Protein AF-0000000069136608 (afdb_homodimer)

Organism: Gadus morhua (NCBI:txid8049)

Sequence (504 aa):
MALGRGPALCLLVVMEMCAGGPPRRASCPYPPSQWCSSLQVALQCQVQKQCMELSATRQRRPPVAVALYYDSLCPGSRLFLTQQLFPTWTLLQDVMELTLVPYGNTQELQNATAPFSCQHGEAECQSNMMEACILHLAGPASLQIIHCMEAAAHILQAARPCVELYAPVLRWAAVEVCTAGGRGGQLMRTHAARTRALKPPHVPWVTFNGELREEVQDRALGSLFHLVCDLYKGGKPPACTGAPVRLDRSLCMALGRGPALCLLVVMEMCAGGPPRRASCPYPPSQWCSSLQVALQCQVQKQCMELSATRQRRPPVAVALYYDSLCPGSRLFLTQQLFPTWTLLQDVMELTLVPYGNTQELQNATAPFSCQHGEAECQSNMMEACILHLAGPASLQIIHCMEAAAHILQAARPCVELYAPVLRWAAVEVCTAGGRGGQLMRTHAARTRALKPPHVPWVTFNGELREEVQDRALGSLFHLVCDLYKGGKPPACTGAPVRLDRSLC

Foldseek 3Di:
DPPPDPDPPPPPPPPPPPPDDDPPLPQQPADPLCCLVDCVSVVNRVNNVVSVVVVVVAWPDAAKEKEWEAWAPPPVRLCCLQPAVVVLCVLPVRRYDYHYQHAFPWDACPDPPGRIADPVGDLRVLLSLLLLLLCVQQPSLSSQQQNQLSVDPHNVVRNVVSCCVHPVVDDPVSSVCCSNDPNSVVSNVVSVVVLVPDVVRHPRAMDIPNDGDPVLVVVSVVHVNQSSQVPGDTPGDCSNVVDDDDDDPPPD/DPPPDPPDPPPPPPPPPPPDDDPPLDQQPADPLCCLVDCVSVVNRVNNVVSVVVVVVAWPDAAKEKEWEAWAPPPVRLCCLQPAVVVLCVLPVRRYDYHYQHAFPWDAQPPDPQRIADPVGDLRVLLSLLLLLLCVQQPSLSSQQQNQLSVDPHNVVRNVVSCCVHPVVDDPVSSVCCSNDPNSVVSNVVSVVVLVPDVVNHPRAMDIPNDGDPVLVVVSVVHVNQSSQVPGDTDGDCSNVVDDDDDDPPPD

pLDDT: mean 82.32, std 17.97, range [28.61, 98.5]

Structure (mmCIF, N/CA/C/O backbone):
data_AF-0000000069136608-model_v1
#
loop_
_entity.id
_entity.type
_entity.pdbx_description
1 polymer 'Gamma-interferon-inducible lysosomal thiol reductase'
#
loop_
_atom_site.group_PDB
_atom_site.id
_atom_site.type_symbol
_atom_site.label_atom_id
_atom_site.label_alt_id
_atom_site.label_comp_id
_atom_site.label_asym_id
_atom_site.label_entity_id
_atom_site.label_seq_id
_atom_site.pdbx_PDB_ins_code
_atom_site.Cartn_x
_atom_site.Cartn_y
_atom_site.Cartn_z
_atom_site.occupancy
_atom_site.B_iso_or_equiv
_atom_site.auth_seq_id
_atom_site.auth_comp_id
_atom_site.auth_asym_id
_atom_site.auth_atom_id
_atom_site.pdbx_PDB_model_num
ATOM 1 N N . MET A 1 1 ? 42.094 -50.875 -64.312 1 29.12 1 MET A N 1
ATOM 2 C CA . MET A 1 1 ? 40.812 -50.906 -63.656 1 29.12 1 MET A CA 1
ATOM 3 C C . MET A 1 1 ? 40.719 -49.781 -62.594 1 29.12 1 MET A C 1
ATOM 5 O O . MET A 1 1 ? 41.5 -49.781 -61.625 1 29.12 1 MET A O 1
ATOM 9 N N . ALA A 1 2 ? 40.438 -48.562 -63.094 1 34.72 2 ALA A N 1
ATOM 10 C CA . ALA A 1 2 ? 40.5 -47.25 -62.469 1 34.72 2 ALA A CA 1
ATOM 11 C C . ALA A 1 2 ? 39.531 -47.156 -61.312 1 34.72 2 ALA A C 1
ATOM 13 O O . ALA A 1 2 ? 38.344 -47.375 -61.469 1 34.72 2 ALA A O 1
ATOM 14 N N . LEU A 1 3 ? 39.938 -47.625 -60.188 1 36.25 3 LEU A N 1
ATOM 15 C CA . LEU A 1 3 ? 39.219 -47.562 -58.906 1 36.25 3 LEU A CA 1
ATOM 16 C C . LEU A 1 3 ? 38.688 -46.156 -58.656 1 36.25 3 LEU A C 1
ATOM 18 O O . LEU A 1 3 ? 39.438 -45.188 -58.625 1 36.25 3 LEU A O 1
ATOM 22 N N . GLY A 1 4 ? 37.531 -45.844 -59.25 1 33.28 4 GLY A N 1
ATOM 23 C CA . GLY A 1 4 ? 36.844 -44.562 -59.156 1 33.28 4 GLY A CA 1
ATOM 24 C C . GLY A 1 4 ? 36.656 -44.094 -57.719 1 33.28 4 GLY A C 1
ATOM 25 O O . GLY A 1 4 ? 36.406 -44.906 -56.812 1 33.28 4 GLY A O 1
ATOM 26 N N . ARG A 1 5 ? 37.312 -43.031 -57.312 1 40.16 5 ARG A N 1
ATOM 27 C CA . ARG A 1 5 ? 37.344 -42.312 -56.031 1 40.16 5 ARG A CA 1
ATOM 28 C C . ARG A 1 5 ? 35.938 -42 -55.594 1 40.16 5 ARG A C 1
ATOM 30 O O . ARG A 1 5 ? 35.125 -41.438 -56.344 1 40.16 5 ARG A O 1
ATOM 37 N N . GLY A 1 6 ? 35.281 -42.875 -54.844 1 37.22 6 GLY A N 1
ATOM 38 C CA . GLY A 1 6 ? 33.938 -42.688 -54.281 1 37.22 6 GLY A CA 1
ATOM 39 C C . GLY A 1 6 ? 33.75 -41.312 -53.656 1 37.22 6 GLY A C 1
ATOM 40 O O . GLY A 1 6 ? 34.75 -40.688 -53.25 1 37.22 6 GLY A O 1
ATOM 41 N N . PRO A 1 7 ? 32.75 -40.531 -54.125 1 42 7 PRO A N 1
ATOM 42 C CA . PRO A 1 7 ? 32.531 -39.188 -53.625 1 42 7 PRO A CA 1
ATOM 43 C C . PRO A 1 7 ? 32.375 -39.156 -52.094 1 42 7 PRO A C 1
ATOM 45 O O . PRO A 1 7 ? 31.969 -40.156 -51.5 1 42 7 PRO A O 1
ATOM 48 N N . ALA A 1 8 ? 33.281 -38.438 -51.375 1 41.88 8 ALA A N 1
ATOM 49 C CA . ALA A 1 8 ? 33.219 -38.094 -49.969 1 41.88 8 ALA A CA 1
ATOM 50 C C . ALA A 1 8 ? 31.859 -37.469 -49.594 1 41.88 8 ALA A C 1
ATOM 52 O O . ALA A 1 8 ? 31.438 -36.469 -50.188 1 41.88 8 ALA A O 1
ATOM 53 N N . LEU A 1 9 ? 30.891 -38.344 -49.25 1 37.66 9 LEU A N 1
ATOM 54 C CA . LEU A 1 9 ? 29.641 -37.812 -48.688 1 37.66 9 LEU A CA 1
ATOM 55 C C . LEU A 1 9 ? 29.922 -36.781 -47.594 1 37.66 9 LEU A C 1
ATOM 57 O O . LEU A 1 9 ? 30.531 -37.125 -46.562 1 37.66 9 LEU A O 1
ATOM 61 N N . CYS A 1 10 ? 30.062 -35.5 -47.938 1 35.78 10 CYS A N 1
ATOM 62 C CA . CYS A 1 10 ? 30.125 -34.438 -46.938 1 35.78 10 CYS A CA 1
ATOM 63 C C . CYS A 1 10 ? 28.891 -34.438 -46.031 1 35.78 10 CYS A C 1
ATOM 65 O O . CYS A 1 10 ? 27.766 -34.25 -46.5 1 35.78 10 CYS A O 1
ATOM 67 N N . LEU A 1 11 ? 29 -35.25 -45 1 35.28 11 LEU A N 1
ATOM 68 C CA . LEU A 1 11 ? 27.984 -35.156 -43.969 1 35.28 11 LEU A CA 1
ATOM 69 C C . LEU A 1 11 ? 27.828 -33.719 -43.5 1 35.28 11 LEU A C 1
ATOM 71 O O . LEU A 1 11 ? 28.734 -33.156 -42.875 1 35.28 11 LEU A O 1
ATOM 75 N N . LEU A 1 12 ? 27.062 -32.938 -44.25 1 34.53 12 LEU A N 1
ATOM 76 C CA . LEU A 1 12 ? 26.641 -31.656 -43.719 1 34.53 12 LEU A CA 1
ATOM 77 C C . LEU A 1 12 ? 25.906 -31.828 -42.406 1 34.53 12 LEU A C 1
ATOM 79 O O . LEU A 1 12 ? 24.828 -32.406 -42.344 1 34.53 12 LEU A O 1
ATOM 83 N N . VAL A 1 13 ? 26.688 -31.906 -41.312 1 37 13 VAL A N 1
ATOM 84 C CA . VAL A 1 13 ? 26.047 -31.766 -40 1 37 13 VAL A CA 1
ATOM 85 C C . VAL A 1 13 ? 25.312 -30.422 -39.938 1 37 13 VAL A C 1
ATOM 87 O O . VAL A 1 13 ? 25.938 -29.359 -39.969 1 37 13 VAL A O 1
ATOM 90 N N . VAL A 1 14 ? 24.109 -30.359 -40.469 1 35.72 14 VAL A N 1
ATOM 91 C CA . VAL A 1 14 ? 23.266 -29.219 -40.125 1 35.72 14 VAL A CA 1
ATOM 92 C C . VAL A 1 14 ? 23.172 -29.109 -38.594 1 35.72 14 VAL A C 1
ATOM 94 O O . VAL A 1 14 ? 22.531 -29.953 -37.969 1 35.72 14 VAL A O 1
ATOM 97 N N . MET A 1 15 ? 24.188 -28.547 -38 1 32.91 15 MET A N 1
ATOM 98 C CA . MET A 1 15 ? 23.969 -28.078 -36.656 1 32.91 15 MET A CA 1
ATOM 99 C C . MET A 1 15 ? 22.719 -27.203 -36.562 1 32.91 15 MET A C 1
ATOM 101 O O . MET A 1 15 ? 22.719 -26.062 -37.031 1 32.91 15 MET A O 1
ATOM 105 N N . GLU A 1 16 ? 21.594 -27.812 -36.656 1 32.94 16 GLU A N 1
ATOM 106 C CA . GLU A 1 16 ? 20.453 -27 -36.219 1 32.94 16 GLU A CA 1
ATOM 107 C C . GLU A 1 16 ? 20.797 -26.25 -34.938 1 32.94 16 GLU A C 1
ATOM 109 O O . GLU A 1 16 ? 21.016 -26.859 -33.906 1 32.94 16 GLU A O 1
ATOM 114 N N . MET A 1 17 ? 21.453 -25.141 -35.062 1 31.38 17 MET A N 1
ATOM 115 C CA . MET A 1 17 ? 21.359 -24.203 -33.938 1 31.38 17 MET A CA 1
ATOM 116 C C . MET A 1 17 ? 19.953 -24.172 -33.375 1 31.38 17 MET A C 1
ATOM 118 O O . MET A 1 17 ? 19 -23.828 -34.062 1 31.38 17 MET A O 1
ATOM 122 N N . CYS A 1 18 ? 19.578 -25.156 -32.5 1 33.06 18 CYS A N 1
ATOM 123 C CA . CYS A 1 18 ? 18.406 -25 -31.656 1 33.06 18 CYS A CA 1
ATOM 124 C C . CYS A 1 18 ? 18.172 -23.531 -31.328 1 33.06 18 CYS A C 1
ATOM 126 O O . CYS A 1 18 ? 19.047 -22.859 -30.797 1 33.06 18 CYS A O 1
ATOM 128 N N . ALA A 1 19 ? 17.422 -22.828 -32.125 1 34.5 19 ALA A N 1
ATOM 129 C CA . ALA A 1 19 ? 16.844 -21.5 -31.953 1 34.5 19 ALA A CA 1
ATOM 130 C C . ALA A 1 19 ? 16.594 -21.203 -30.484 1 34.5 19 ALA A C 1
ATOM 132 O O . ALA A 1 19 ? 16.203 -22.094 -29.719 1 34.5 19 ALA A O 1
ATOM 133 N N . GLY A 1 20 ? 17.312 -20.141 -30.016 1 34.41 20 GLY A N 1
ATOM 134 C CA . GLY A 1 20 ? 17.156 -19.453 -28.75 1 34.41 20 GLY A CA 1
ATOM 135 C C . GLY A 1 20 ? 15.734 -19.453 -28.234 1 34.41 20 GLY A C 1
ATOM 136 O O . GLY A 1 20 ? 14.789 -19.453 -29.031 1 34.41 20 GLY A O 1
ATOM 137 N N . GLY A 1 21 ? 15.484 -20.25 -27.25 1 36.31 21 GLY A N 1
ATOM 138 C CA . GLY A 1 21 ? 14.203 -20.141 -26.562 1 36.31 21 GLY A CA 1
ATOM 139 C C . GLY A 1 21 ? 13.586 -18.766 -26.656 1 36.31 21 GLY A C 1
ATOM 140 O O . GLY A 1 21 ? 14.242 -17.812 -27.094 1 36.31 21 GLY A O 1
ATOM 141 N N . PRO A 1 22 ? 12.328 -18.609 -26.781 1 39.41 22 PRO A N 1
ATOM 142 C CA . PRO A 1 22 ? 11.703 -17.297 -26.906 1 39.41 22 PRO A CA 1
ATOM 143 C C . PRO A 1 22 ? 12.477 -16.203 -26.156 1 39.41 22 PRO A C 1
ATOM 145 O O . PRO A 1 22 ? 13.172 -16.484 -25.188 1 39.41 22 PRO A O 1
ATOM 148 N N . PRO A 1 23 ? 12.875 -15.133 -26.828 1 40.19 23 PRO A N 1
ATOM 149 C CA . PRO A 1 23 ? 13.625 -14.039 -26.203 1 40.19 23 PRO A CA 1
ATOM 150 C C . PRO A 1 23 ? 13.25 -13.828 -24.734 1 40.19 23 PRO A C 1
ATOM 152 O O . PRO A 1 23 ? 12.102 -14.039 -24.344 1 40.19 23 PRO A O 1
ATOM 155 N N . ARG A 1 24 ? 14.141 -14.055 -23.797 1 43.62 24 ARG A N 1
ATOM 156 C CA . ARG A 1 24 ? 14.078 -13.68 -22.375 1 43.62 24 ARG A CA 1
ATOM 157 C C . ARG A 1 24 ? 13.289 -12.383 -22.203 1 43.62 24 ARG A C 1
ATOM 159 O O . ARG A 1 24 ? 13.648 -11.344 -22.766 1 43.62 24 ARG A O 1
ATOM 166 N N . ARG A 1 25 ? 11.977 -12.391 -22.234 1 48.34 25 ARG A N 1
ATOM 167 C CA . ARG A 1 25 ? 11.156 -11.203 -22.016 1 48.34 25 ARG A CA 1
ATOM 168 C C . ARG A 1 25 ? 11.828 -10.242 -21.031 1 48.34 25 ARG A C 1
ATOM 170 O O . ARG A 1 25 ? 12.148 -10.625 -19.906 1 48.34 25 ARG A O 1
ATOM 177 N N . ALA A 1 26 ? 12.609 -9.281 -21.469 1 49.97 26 ALA A N 1
ATOM 178 C CA . ALA A 1 26 ? 13.25 -8.242 -20.672 1 49.97 26 ALA A CA 1
ATOM 179 C C . ALA A 1 26 ? 12.281 -7.664 -19.641 1 49.97 26 ALA A C 1
ATOM 181 O O . ALA A 1 26 ? 11.141 -7.324 -19.984 1 49.97 26 ALA A O 1
ATOM 182 N N . SER A 1 27 ? 12.5 -7.84 -18.312 1 63.34 27 SER A N 1
ATOM 183 C CA . SER A 1 27 ? 11.672 -7.363 -17.219 1 63.34 27 SER A CA 1
ATOM 184 C C . SER A 1 27 ? 11.438 -5.859 -17.297 1 63.34 27 SER A C 1
ATOM 186 O O . SER A 1 27 ? 12.352 -5.105 -17.656 1 63.34 27 SER A O 1
ATOM 188 N N . CYS A 1 28 ? 10.281 -5.227 -17.469 1 77.88 28 CYS A N 1
ATOM 189 C CA . CYS A 1 28 ? 9.859 -3.83 -17.438 1 77.88 28 CYS A CA 1
ATOM 190 C C . CYS A 1 28 ? 10.531 -3.084 -16.281 1 77.88 28 CYS A C 1
ATOM 192 O O . CYS A 1 28 ? 10.406 -3.479 -15.125 1 77.88 28 CYS A O 1
ATOM 194 N N . PRO A 1 29 ? 11.383 -2.094 -16.641 1 82.38 29 PRO A N 1
ATOM 195 C CA . PRO A 1 29 ? 12.117 -1.399 -15.578 1 82.38 29 PRO A CA 1
ATOM 196 C C . PRO A 1 29 ? 11.242 -0.437 -14.789 1 82.38 29 PRO A C 1
ATOM 198 O O . PRO A 1 29 ? 11.75 0.358 -13.992 1 82.38 29 PRO A O 1
ATOM 201 N N . TYR A 1 30 ? 9.977 -0.419 -14.969 1 85.38 30 TYR A N 1
ATOM 202 C CA . TYR A 1 30 ? 9.039 0.445 -14.258 1 85.38 30 TYR A CA 1
ATOM 203 C C . TYR A 1 30 ? 8.18 -0.36 -13.297 1 85.38 30 TYR A C 1
ATOM 205 O O . TYR A 1 30 ? 7.867 -1.525 -13.555 1 85.38 30 TYR A O 1
ATOM 213 N N . PRO A 1 31 ? 7.887 0.317 -12.219 1 88.12 31 PRO A N 1
ATOM 214 C CA . PRO A 1 31 ? 6.945 -0.359 -11.328 1 88.12 31 PRO A CA 1
ATOM 215 C C . PRO A 1 31 ? 5.539 -0.46 -11.922 1 88.12 31 PRO A C 1
ATOM 217 O O . PRO A 1 31 ? 5.176 0.333 -12.789 1 88.12 31 PRO A O 1
ATOM 220 N N . PRO A 1 32 ? 4.801 -1.43 -11.43 1 85.75 32 PRO A N 1
ATOM 221 C CA . PRO A 1 32 ? 3.459 -1.645 -11.977 1 85.75 32 PRO A CA 1
ATOM 222 C C . PRO A 1 32 ? 2.609 -0.376 -11.969 1 85.75 32 PRO A C 1
ATOM 224 O O . PRO A 1 32 ? 1.847 -0.132 -12.906 1 85.75 32 PRO A O 1
ATOM 227 N N . SER A 1 33 ? 2.785 0.483 -11.008 1 84.38 33 SER A N 1
ATOM 228 C CA . SER A 1 33 ? 1.98 1.694 -10.891 1 84.38 33 SER A CA 1
ATOM 229 C C . SER A 1 33 ? 2.221 2.635 -12.062 1 84.38 33 SER A C 1
ATOM 231 O O . SER A 1 33 ? 1.415 3.531 -12.32 1 84.38 33 SER A O 1
ATOM 233 N N . GLN A 1 34 ? 3.287 2.348 -12.82 1 84.25 34 GLN A N 1
ATOM 234 C CA . GLN A 1 34 ? 3.652 3.262 -13.898 1 84.25 34 GLN A CA 1
ATOM 235 C C . GLN A 1 34 ? 3.461 2.607 -15.258 1 84.25 34 GLN A C 1
ATOM 237 O O . GLN A 1 34 ? 3.711 3.23 -16.297 1 84.25 34 GLN A O 1
ATOM 242 N N . TRP A 1 35 ? 3.037 1.409 -15.25 1 86.5 35 TRP A N 1
ATOM 243 C CA . TRP A 1 35 ? 2.98 0.656 -16.5 1 86.5 35 TRP A CA 1
ATOM 244 C C . TRP A 1 35 ? 2.082 1.354 -17.516 1 86.5 35 TRP A C 1
ATOM 246 O O . TRP A 1 35 ? 2.365 1.339 -18.719 1 86.5 35 TRP A O 1
ATOM 256 N N . CYS A 1 36 ? 1.044 2.045 -17.031 1 85.5 36 CYS A N 1
ATOM 257 C CA . CYS A 1 36 ? 0.121 2.703 -17.938 1 85.5 36 CYS A CA 1
ATOM 258 C C . CYS A 1 36 ? 0.25 4.219 -17.859 1 85.5 36 CYS A C 1
ATOM 260 O O . CYS A 1 36 ? -0.685 4.945 -18.188 1 85.5 36 CYS A O 1
ATOM 262 N N . SER A 1 37 ? 1.412 4.668 -17.281 1 84.88 37 SER A N 1
ATOM 263 C CA . SER A 1 37 ? 1.612 6.098 -17.094 1 84.88 37 SER A CA 1
ATOM 264 C C . SER A 1 37 ? 1.804 6.816 -18.422 1 84.88 37 SER A C 1
ATOM 266 O O . SER A 1 37 ? 1.543 8.016 -18.531 1 84.88 37 SER A O 1
ATOM 268 N N . SER A 1 38 ? 2.324 6.16 -19.406 1 86.31 38 SER A N 1
ATOM 269 C CA . SER A 1 38 ? 2.477 6.664 -20.766 1 86.31 38 SER A CA 1
ATOM 270 C C . SER A 1 38 ? 2.43 5.531 -21.797 1 86.31 38 SER A C 1
ATOM 272 O O . SER A 1 38 ? 2.592 4.363 -21.438 1 86.31 38 SER A O 1
ATOM 274 N N . LEU A 1 39 ? 2.135 5.93 -22.984 1 88.5 39 LEU A N 1
ATOM 275 C CA . LEU A 1 39 ? 2.129 4.934 -24.047 1 88.5 39 LEU A CA 1
ATOM 276 C C . LEU A 1 39 ? 3.504 4.293 -24.203 1 88.5 39 LEU A C 1
ATOM 278 O O . LEU A 1 39 ? 3.609 3.084 -24.422 1 88.5 39 LEU A O 1
ATOM 282 N N . GLN A 1 40 ? 4.523 5.102 -24.062 1 90 40 GLN A N 1
ATOM 283 C CA . GLN A 1 40 ? 5.895 4.617 -24.172 1 90 40 GLN A CA 1
ATOM 284 C C . GLN A 1 40 ? 6.191 3.545 -23.141 1 90 40 GLN A C 1
ATOM 286 O O . GLN A 1 40 ? 6.758 2.498 -23.453 1 90 40 GLN A O 1
ATOM 291 N N . VAL A 1 41 ? 5.793 3.744 -21.953 1 86.88 41 VAL A N 1
ATOM 292 C CA . VAL A 1 41 ? 6.031 2.795 -20.875 1 86.88 41 VAL A CA 1
ATOM 293 C C . VAL A 1 41 ? 5.203 1.533 -21.109 1 86.88 41 VAL A C 1
ATOM 295 O O . VAL A 1 41 ? 5.695 0.417 -20.938 1 86.88 41 VAL A O 1
ATOM 298 N N . ALA A 1 42 ? 3.93 1.759 -21.5 1 88.94 42 ALA A N 1
ATOM 299 C CA . ALA A 1 42 ? 3.041 0.626 -21.75 1 88.94 42 ALA A CA 1
ATOM 300 C C . ALA A 1 42 ? 3.613 -0.298 -22.812 1 88.94 42 ALA A C 1
ATOM 302 O O . ALA A 1 42 ? 3.527 -1.522 -22.703 1 88.94 42 ALA A O 1
ATOM 303 N N . LEU A 1 43 ? 4.215 0.316 -23.828 1 89.25 43 LEU A N 1
ATOM 304 C CA . LEU A 1 43 ? 4.832 -0.459 -24.891 1 89.25 43 LEU A CA 1
ATOM 305 C C . LEU A 1 43 ? 6.07 -1.192 -24.391 1 89.25 43 LEU A C 1
ATOM 307 O O . LEU A 1 43 ? 6.258 -2.377 -24.688 1 89.25 43 LEU A O 1
ATOM 311 N N . GLN A 1 44 ? 6.836 -0.48 -23.609 1 85 44 GLN A N 1
ATOM 312 C CA . GLN A 1 44 ? 8.062 -1.059 -23.078 1 85 44 GLN A CA 1
ATOM 313 C C . GLN A 1 44 ? 7.766 -2.236 -22.156 1 85 44 GLN A C 1
ATOM 315 O O . GLN A 1 44 ? 8.516 -3.215 -22.125 1 85 44 GLN A O 1
ATOM 320 N N . CYS A 1 45 ? 6.695 -2.15 -21.516 1 83.31 45 CYS A N 1
ATOM 321 C CA . CYS A 1 45 ? 6.344 -3.178 -20.547 1 83.31 45 CYS A CA 1
ATOM 322 C C . CYS A 1 45 ? 5.352 -4.172 -21.141 1 83.31 45 CYS A C 1
ATOM 324 O O . CYS A 1 45 ? 4.871 -5.066 -20.438 1 83.31 45 CYS A O 1
ATOM 326 N N . GLN A 1 46 ? 4.984 -4.02 -22.391 1 81.62 46 GLN A N 1
ATOM 327 C CA . GLN A 1 46 ? 4.141 -4.934 -23.156 1 81.62 46 GLN A CA 1
ATOM 328 C C . GLN A 1 46 ? 2.768 -5.086 -22.516 1 81.62 46 GLN A C 1
ATOM 330 O O . GLN A 1 46 ? 2.258 -6.199 -22.391 1 81.62 46 GLN A O 1
ATOM 335 N N . VAL A 1 47 ? 2.297 -3.965 -22.016 1 83.25 47 VAL A N 1
ATOM 336 C CA . VAL A 1 47 ? 0.972 -3.973 -21.406 1 83.25 47 VAL A CA 1
ATOM 337 C C . VAL A 1 47 ? 0.061 -2.988 -22.125 1 83.25 47 VAL A C 1
ATOM 339 O O . VAL A 1 47 ? -0.897 -2.473 -21.547 1 83.25 47 VAL A O 1
ATOM 342 N N . GLN A 1 48 ? 0.333 -2.66 -23.328 1 86 48 GLN A N 1
ATOM 343 C CA . GLN A 1 48 ? -0.43 -1.672 -24.078 1 86 48 GLN A CA 1
ATOM 344 C C . GLN A 1 48 ? -1.899 -2.074 -24.188 1 86 48 GLN A C 1
ATOM 346 O O . GLN A 1 48 ? -2.789 -1.233 -24.031 1 86 48 GLN A O 1
ATOM 351 N N . LYS A 1 49 ? -2.104 -3.303 -24.5 1 80.5 49 LYS A N 1
ATOM 352 C CA . LYS A 1 49 ? -3.477 -3.775 -24.656 1 80.5 49 LYS A CA 1
ATOM 353 C C . LYS A 1 49 ? -4.266 -3.602 -23.375 1 80.5 49 LYS A C 1
ATOM 355 O O . LYS A 1 49 ? -5.387 -3.086 -23.391 1 80.5 49 LYS A O 1
ATOM 360 N N . GLN A 1 50 ? -3.66 -4.008 -22.281 1 78.69 50 GLN A N 1
ATOM 361 C CA . GLN A 1 50 ? -4.309 -3.881 -20.969 1 78.69 50 GLN A CA 1
ATOM 362 C C . GLN A 1 50 ? -4.578 -2.418 -20.641 1 78.69 50 GLN A C 1
ATOM 364 O O . GLN A 1 50 ? -5.645 -2.082 -20.109 1 78.69 50 GLN A O 1
ATOM 369 N N . CYS A 1 51 ? -3.623 -1.604 -20.922 1 83.81 51 CYS A N 1
ATOM 370 C CA . CYS A 1 51 ? -3.773 -0.182 -20.641 1 83.81 51 CYS A CA 1
ATOM 371 C C . CYS A 1 51 ? -4.883 0.429 -21.484 1 83.81 51 CYS A C 1
ATOM 373 O O . CYS A 1 51 ? -5.645 1.27 -21.016 1 83.81 51 CYS A O 1
ATOM 375 N N . MET A 1 52 ? -5.043 -0.012 -22.703 1 82 52 MET A N 1
ATOM 376 C CA . MET A 1 52 ? -6.09 0.485 -23.594 1 82 52 MET A CA 1
ATOM 377 C C . MET A 1 52 ? -7.469 0.05 -23.094 1 82 52 MET A C 1
ATOM 379 O O . MET A 1 52 ? -8.43 0.821 -23.156 1 82 52 MET A O 1
ATOM 383 N N . GLU A 1 53 ? -7.508 -1.1 -22.656 1 75.69 53 GLU A N 1
ATOM 384 C CA . GLU A 1 53 ? -8.773 -1.601 -22.125 1 75.69 53 GLU A CA 1
ATOM 385 C C . GLU A 1 53 ? -9.211 -0.824 -20.891 1 75.69 53 GLU A C 1
ATOM 387 O O . GLU A 1 53 ? -10.391 -0.517 -20.719 1 75.69 53 GLU A O 1
ATOM 392 N N . LEU A 1 54 ? -8.227 -0.575 -20.109 1 73.62 54 LEU A N 1
ATOM 393 C CA . LEU A 1 54 ? -8.516 0.193 -18.906 1 73.62 54 LEU A CA 1
ATOM 394 C C . LEU A 1 54 ? -8.922 1.62 -19.25 1 73.62 54 LEU A C 1
ATOM 396 O O . LEU A 1 54 ? -9.82 2.186 -18.625 1 73.62 54 LEU A O 1
ATOM 400 N N . SER A 1 55 ? -8.273 2.197 -20.203 1 73.38 55 SER A N 1
ATOM 401 C CA . SER A 1 55 ? -8.547 3.57 -20.609 1 73.38 55 SER A CA 1
ATOM 402 C C . SER A 1 55 ? -9.922 3.693 -21.266 1 73.38 55 SER A C 1
ATOM 404 O O . SER A 1 55 ? -10.578 4.727 -21.141 1 73.38 55 SER A O 1
ATOM 406 N N . ALA A 1 56 ? -10.227 2.648 -21.938 1 68.69 56 ALA A N 1
ATOM 407 C CA . ALA A 1 56 ? -11.516 2.662 -22.625 1 68.69 56 ALA A CA 1
ATOM 408 C C . ALA A 1 56 ? -12.664 2.766 -21.625 1 68.69 56 ALA A C 1
ATOM 410 O O . ALA A 1 56 ? -13.734 3.277 -21.953 1 68.69 56 ALA A O 1
ATOM 411 N N . THR A 1 57 ? -12.391 2.389 -20.469 1 62.25 57 THR A N 1
ATOM 412 C CA . THR A 1 57 ? -13.438 2.426 -19.453 1 62.25 57 THR A CA 1
ATOM 413 C C . THR A 1 57 ? -13.414 3.752 -18.703 1 62.25 57 THR A C 1
ATOM 415 O O . THR A 1 57 ? -14.297 4.027 -17.891 1 62.25 57 THR A O 1
ATOM 418 N N . ARG A 1 58 ? -12.234 4.492 -18.984 1 62.72 58 ARG A N 1
ATOM 419 C CA . ARG A 1 58 ? -12 5.703 -18.203 1 62.72 58 ARG A CA 1
ATOM 420 C C . ARG A 1 58 ? -13.047 6.77 -18.516 1 62.72 58 ARG A C 1
ATOM 422 O O . ARG A 1 58 ? -13.5 6.879 -19.656 1 62.72 58 ARG A O 1
ATOM 429 N N . GLN A 1 59 ? -13.359 7.516 -17.453 1 61.81 59 GLN A N 1
ATOM 430 C CA . GLN A 1 59 ? -14.594 8.219 -17.094 1 61.81 59 GLN A CA 1
ATOM 431 C C . GLN A 1 59 ? -14.719 9.523 -17.875 1 61.81 59 GLN A C 1
ATOM 433 O O . GLN A 1 59 ? -13.719 10.188 -18.156 1 61.81 59 GLN A O 1
ATOM 438 N N . ARG A 1 60 ? -15.812 9.867 -18.234 1 68.56 60 ARG A N 1
ATOM 439 C CA . ARG A 1 60 ? -16.375 11.023 -18.938 1 68.56 60 ARG A CA 1
ATOM 440 C C . ARG A 1 60 ? -16.562 12.195 -17.984 1 68.56 60 ARG A C 1
ATOM 442 O O . ARG A 1 60 ? -16.609 13.352 -18.422 1 68.56 60 ARG A O 1
ATOM 449 N N . ARG A 1 6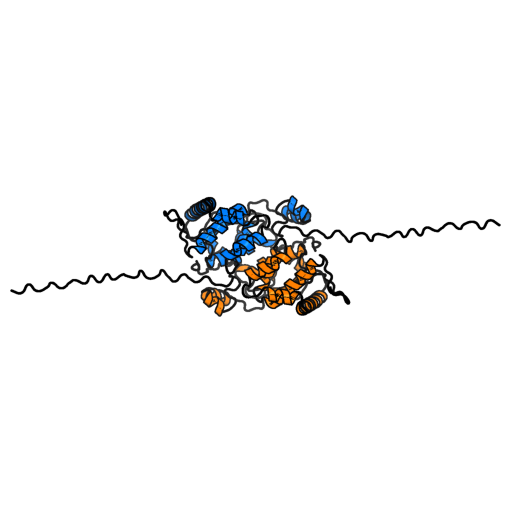1 ? -16.578 11.961 -16.672 1 87 61 ARG A N 1
ATOM 450 C CA . ARG A 1 61 ? -16.781 13.031 -15.703 1 87 61 ARG A CA 1
ATOM 451 C C . ARG A 1 61 ? -15.523 13.25 -14.852 1 87 61 ARG A C 1
ATOM 453 O O . ARG A 1 61 ? -14.703 12.344 -14.711 1 87 61 ARG A O 1
ATOM 460 N N . PRO A 1 62 ? -15.406 14.523 -14.312 1 92.19 62 PRO A N 1
ATOM 461 C CA . PRO A 1 62 ? -14.242 14.797 -13.469 1 92.19 62 PRO A CA 1
ATOM 462 C C . PRO A 1 62 ? -14.172 13.883 -12.242 1 92.19 62 PRO A C 1
ATOM 464 O O . PRO A 1 62 ? -15.211 13.562 -11.656 1 92.19 62 PRO A O 1
ATOM 467 N N . PRO A 1 63 ? -12.992 13.477 -11.906 1 94.44 63 PRO A N 1
ATOM 468 C CA . PRO A 1 63 ? -12.836 12.672 -10.695 1 94.44 63 PRO A CA 1
ATOM 469 C C . PRO A 1 63 ? -13.18 13.445 -9.422 1 94.44 63 PRO A C 1
ATOM 471 O O . PRO A 1 63 ? -13.266 14.68 -9.445 1 94.44 63 PRO A O 1
ATOM 474 N N . VAL A 1 64 ? -13.43 12.688 -8.352 1 95.31 64 VAL A N 1
ATOM 475 C CA . VAL A 1 64 ? -13.594 13.289 -7.035 1 95.31 64 VAL A CA 1
ATOM 476 C C . VAL A 1 64 ? -12.25 13.828 -6.547 1 95.31 64 VAL A C 1
ATOM 478 O O . VAL A 1 64 ? -11.273 13.086 -6.43 1 95.31 64 VAL A O 1
ATOM 481 N N . ALA A 1 65 ? -12.172 15.141 -6.336 1 95.5 65 ALA A N 1
ATOM 482 C CA . ALA A 1 65 ? -10.953 15.75 -5.805 1 95.5 65 ALA A CA 1
ATOM 483 C C . ALA A 1 65 ? -10.852 15.539 -4.297 1 95.5 65 ALA A C 1
ATOM 485 O O . ALA A 1 65 ? -11.703 16 -3.537 1 95.5 65 ALA A O 1
ATOM 486 N N . VAL A 1 66 ? -9.859 14.828 -3.881 1 95 66 VAL A N 1
ATOM 487 C CA . VAL A 1 66 ? -9.602 14.578 -2.467 1 95 66 VAL A CA 1
ATOM 488 C C . VAL A 1 66 ? -8.281 15.234 -2.062 1 95 66 VAL A C 1
ATOM 490 O O . VAL A 1 66 ? -7.25 15.023 -2.703 1 95 66 VAL A O 1
ATOM 493 N N . ALA A 1 67 ? -8.305 16.094 -1.07 1 93.88 67 ALA A N 1
ATOM 494 C CA . ALA A 1 67 ? -7.086 16.719 -0.548 1 93.88 67 ALA A CA 1
ATOM 495 C C . ALA A 1 67 ? -6.875 16.359 0.919 1 93.88 67 ALA A C 1
ATOM 497 O O . ALA A 1 67 ? -7.789 16.484 1.736 1 93.88 67 ALA A O 1
ATOM 498 N N . LEU A 1 68 ? -5.738 15.852 1.212 1 93.81 68 LEU A N 1
ATOM 499 C CA . LEU A 1 68 ? -5.383 15.555 2.596 1 93.81 68 LEU A CA 1
ATOM 500 C C . LEU A 1 68 ? -4.387 16.578 3.135 1 93.81 68 LEU A C 1
ATOM 502 O O . LEU A 1 68 ? -3.301 16.734 2.58 1 93.81 68 LEU A O 1
ATOM 506 N N . TYR A 1 69 ? -4.754 17.281 4.133 1 91.94 69 TYR A N 1
ATOM 507 C CA . TYR A 1 69 ? -3.877 18.141 4.922 1 91.94 69 TYR A CA 1
ATOM 508 C C . TYR A 1 69 ? -3.381 17.422 6.168 1 91.94 69 TYR A C 1
ATOM 510 O O . TYR A 1 69 ? -4.168 17.078 7.059 1 91.94 69 TYR A O 1
ATOM 518 N N . TYR A 1 70 ? -2.012 17.141 6.176 1 91.38 70 TYR A N 1
ATOM 519 C CA . TYR A 1 70 ? -1.508 16.266 7.223 1 91.38 70 TYR A CA 1
ATOM 520 C C . TYR A 1 70 ? -0.112 16.688 7.668 1 91.38 70 TYR A C 1
ATOM 522 O O . TYR A 1 70 ? 0.455 17.641 7.129 1 91.38 70 TYR A O 1
ATOM 530 N N . ASP A 1 71 ? 0.322 16.141 8.758 1 91.06 71 ASP A N 1
ATOM 531 C CA . ASP A 1 71 ? 1.711 16.266 9.188 1 91.06 71 ASP A CA 1
ATOM 532 C C . ASP A 1 71 ? 2.396 14.898 9.234 1 91.06 71 ASP A C 1
ATOM 534 O O . ASP A 1 71 ? 1.821 13.922 9.719 1 91.06 71 ASP A O 1
ATOM 538 N N . SER A 1 72 ? 3.627 15.07 8.734 1 90.06 72 SER A N 1
ATOM 539 C CA . SER A 1 72 ? 4.414 13.844 8.734 1 90.06 72 SER A CA 1
ATOM 540 C C . SER A 1 72 ? 4.699 13.367 10.156 1 90.06 72 SER A C 1
ATOM 542 O O . SER A 1 72 ? 4.699 14.172 11.094 1 90.06 72 SER A O 1
ATOM 544 N N . LEU A 1 73 ? 4.688 12.18 10.578 1 88.31 73 LEU A N 1
ATOM 545 C CA . LEU A 1 73 ? 5.02 11.547 11.852 1 88.31 73 LEU A CA 1
ATOM 546 C C . LEU A 1 73 ? 3.801 11.484 12.766 1 88.31 73 LEU A C 1
ATOM 548 O O . LEU A 1 73 ? 3.807 10.773 13.766 1 88.31 73 LEU A O 1
ATOM 552 N N . CYS A 1 74 ? 2.762 12.414 12.539 1 86.19 74 CYS A N 1
ATOM 553 C CA . CYS A 1 74 ? 1.543 12.32 13.336 1 86.19 74 CYS A CA 1
ATOM 554 C C . CYS A 1 74 ? 0.91 10.938 13.203 1 86.19 74 CYS A C 1
ATOM 556 O O . CYS A 1 74 ? 0.622 10.492 12.086 1 86.19 74 CYS A O 1
ATOM 558 N N . PRO A 1 75 ? 0.7 10.289 14.359 1 85.5 75 PRO A N 1
ATOM 559 C CA . PRO A 1 75 ? 0.123 8.945 14.281 1 85.5 75 PRO A CA 1
ATOM 560 C C . PRO A 1 75 ? -1.212 8.914 13.539 1 85.5 75 PRO A C 1
ATOM 562 O O . PRO A 1 75 ? -1.465 8.008 12.742 1 85.5 75 PRO A O 1
ATOM 565 N N . GLY A 1 76 ? -2.061 9.867 13.773 1 84.25 76 GLY A N 1
ATOM 566 C CA . GLY A 1 76 ? -3.34 9.938 13.086 1 84.25 76 GLY A CA 1
ATOM 567 C C . GLY A 1 76 ? -3.203 10.102 11.586 1 84.25 76 GLY A C 1
ATOM 568 O O . GLY A 1 76 ? -3.914 9.453 10.812 1 84.25 76 GLY A O 1
ATOM 569 N N . SER A 1 77 ? -2.312 10.969 11.148 1 89.06 77 SER A N 1
ATOM 570 C CA . SER A 1 77 ? -2.055 11.172 9.727 1 89.06 77 SER A CA 1
ATOM 571 C C . SER A 1 77 ? -1.53 9.898 9.078 1 89.06 77 SER A C 1
ATOM 573 O O . SER A 1 77 ? -1.964 9.523 7.984 1 89.06 77 SER A O 1
ATOM 575 N N . ARG A 1 78 ? -0.633 9.242 9.812 1 90.94 78 ARG A N 1
ATOM 576 C CA . ARG A 1 78 ? -0.043 8.016 9.281 1 90.94 78 ARG A CA 1
ATOM 577 C C . ARG A 1 78 ? -1.095 6.922 9.133 1 90.94 78 ARG A C 1
ATOM 579 O O . ARG A 1 78 ? -1.148 6.246 8.102 1 90.94 78 ARG A O 1
ATOM 586 N N . LEU A 1 79 ? -1.923 6.805 10.133 1 87.62 79 LEU A N 1
ATOM 587 C CA . LEU A 1 79 ? -2.963 5.781 10.086 1 87.62 79 LEU A CA 1
ATOM 588 C C . LEU A 1 79 ? -3.949 6.059 8.953 1 87.62 79 LEU A C 1
ATOM 590 O O . LEU A 1 79 ? -4.297 5.156 8.195 1 87.62 79 LEU A O 1
ATOM 594 N N . PHE A 1 80 ? -4.375 7.273 8.852 1 89.5 80 PHE A N 1
ATOM 595 C CA . PHE A 1 80 ? -5.34 7.602 7.809 1 89.5 80 PHE A CA 1
ATOM 596 C C . PHE A 1 80 ? -4.734 7.402 6.426 1 89.5 80 PHE A C 1
ATOM 598 O O . PHE A 1 80 ? -5.379 6.852 5.531 1 89.5 80 PHE A O 1
ATOM 605 N N . LEU A 1 81 ? -3.547 7.883 6.219 1 94.19 81 LEU A N 1
ATOM 606 C CA . LEU A 1 81 ? -2.875 7.809 4.926 1 94.19 81 LEU A CA 1
ATOM 607 C C . LEU A 1 81 ? -2.641 6.355 4.52 1 94.19 81 LEU A C 1
ATOM 609 O O . LEU A 1 81 ? -2.924 5.969 3.385 1 94.19 81 LEU A O 1
ATOM 613 N N . THR A 1 82 ? -2.242 5.5 5.445 1 93.56 82 THR A N 1
ATOM 614 C CA . THR A 1 82 ? -1.801 4.156 5.094 1 93.56 82 THR A CA 1
ATOM 615 C C . THR A 1 82 ? -2.975 3.18 5.109 1 93.56 82 THR A C 1
ATOM 617 O O . THR A 1 82 ? -2.98 2.199 4.363 1 93.56 82 THR A O 1
ATOM 620 N N . GLN A 1 83 ? -4.035 3.504 5.914 1 91.06 83 GLN A N 1
ATOM 621 C CA . GLN A 1 83 ? -5.074 2.502 6.121 1 91.06 83 GLN A CA 1
ATOM 622 C C . GLN A 1 83 ? -6.367 2.9 5.418 1 91.06 83 GLN A C 1
ATOM 624 O O . GLN A 1 83 ? -7.29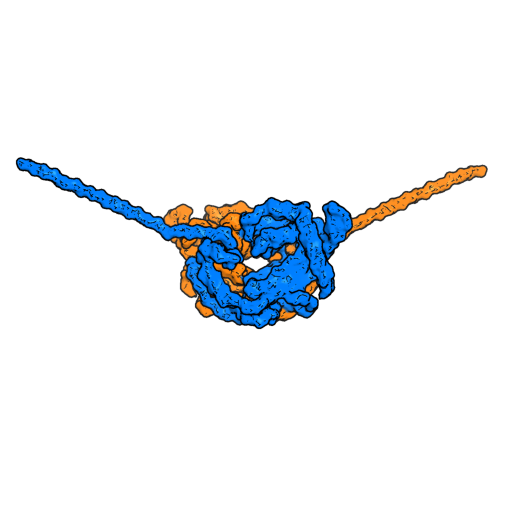7 2.098 5.316 1 91.06 83 GLN A O 1
ATOM 629 N N . GLN A 1 84 ? -6.426 4.148 4.945 1 92.31 84 GLN A N 1
ATOM 630 C CA . GLN A 1 84 ? -7.648 4.594 4.281 1 92.31 84 GLN A CA 1
ATOM 631 C C . GLN A 1 84 ? -7.344 5.203 2.918 1 92.31 84 GLN A C 1
ATOM 633 O O . GLN A 1 84 ? -7.809 4.707 1.891 1 92.31 84 GLN A O 1
ATOM 638 N N . LEU A 1 85 ? -6.469 6.148 2.959 1 96 85 LEU A N 1
ATOM 639 C CA . LEU A 1 85 ? -6.309 6.996 1.784 1 96 85 LEU A CA 1
ATOM 640 C C . LEU A 1 85 ? -5.613 6.242 0.657 1 96 85 LEU A C 1
ATOM 642 O O . LEU A 1 85 ? -6.137 6.16 -0.457 1 96 85 LEU A O 1
ATOM 646 N N . PHE A 1 86 ? -4.477 5.672 0.969 1 97 86 PHE A N 1
ATOM 647 C CA . PHE A 1 86 ? -3.682 5.043 -0.078 1 97 86 PHE A CA 1
ATOM 648 C C . PHE A 1 86 ? -4.406 3.828 -0.648 1 97 86 PHE A C 1
ATOM 650 O O . PHE A 1 86 ? -4.492 3.666 -1.867 1 97 86 PHE A O 1
ATOM 657 N N . PRO A 1 87 ? -4.922 2.902 0.204 1 97.25 87 PRO A N 1
ATOM 658 C CA . PRO A 1 87 ? -5.633 1.769 -0.388 1 97.25 87 PRO A CA 1
ATOM 659 C C . PRO A 1 87 ? -6.859 2.197 -1.191 1 97.25 87 PRO A C 1
ATOM 661 O O . PRO A 1 87 ? -7.145 1.622 -2.244 1 97.25 87 PRO A O 1
ATOM 664 N N . THR A 1 88 ? -7.562 3.191 -0.722 1 97.56 88 THR A N 1
ATOM 665 C CA . THR A 1 88 ? -8.703 3.691 -1.474 1 97.56 88 THR A CA 1
ATOM 666 C C . THR A 1 88 ? -8.266 4.273 -2.812 1 97.56 88 THR A C 1
ATOM 668 O O . THR A 1 88 ? -8.844 3.961 -3.855 1 97.56 88 THR A O 1
ATOM 671 N N . TRP A 1 89 ? -7.262 5.078 -2.764 1 96.44 89 TRP A N 1
ATOM 672 C CA . TRP A 1 89 ? -6.738 5.66 -3.996 1 96.44 89 TRP A CA 1
ATOM 673 C C . TRP A 1 89 ? -6.316 4.57 -4.977 1 96.44 89 TRP A C 1
ATOM 675 O O . TRP A 1 89 ? -6.559 4.684 -6.18 1 96.44 89 TRP A O 1
ATOM 685 N N . THR A 1 90 ? -5.688 3.537 -4.523 1 95.06 90 THR A N 1
ATOM 686 C CA . THR A 1 90 ? -5.223 2.445 -5.371 1 95.06 90 THR A CA 1
ATOM 687 C C . THR A 1 90 ? -6.395 1.772 -6.078 1 95.06 90 THR A C 1
ATOM 689 O O . THR A 1 90 ? -6.301 1.436 -7.262 1 95.06 90 THR A O 1
ATOM 692 N N . LEU A 1 91 ? -7.465 1.636 -5.383 1 94.94 91 LEU A N 1
ATOM 693 C CA . LEU A 1 91 ? -8.625 0.946 -5.941 1 94.94 91 LEU A CA 1
ATOM 694 C C . LEU A 1 91 ? -9.422 1.875 -6.852 1 94.94 91 LEU A C 1
ATOM 696 O O . LEU A 1 91 ? -10.125 1.414 -7.754 1 94.94 91 LEU A O 1
ATOM 700 N N . LEU A 1 92 ? -9.289 3.188 -6.613 1 94.5 92 LEU A N 1
ATOM 701 C CA . LEU A 1 92 ? -10.211 4.105 -7.27 1 94.5 92 LEU A CA 1
ATOM 702 C C . LEU A 1 92 ? -9.453 5.188 -8.031 1 94.5 92 LEU A C 1
ATOM 704 O O . LEU A 1 92 ? -9.945 6.309 -8.18 1 94.5 92 LEU A O 1
ATOM 708 N N . GLN A 1 93 ? -8.297 4.926 -8.477 1 88.38 93 GLN A N 1
ATOM 709 C CA . GLN A 1 93 ? -7.445 5.918 -9.125 1 88.38 93 GLN A CA 1
ATOM 710 C C . GLN A 1 93 ? -8.133 6.523 -10.344 1 88.38 93 GLN A C 1
ATOM 712 O O . GLN A 1 93 ? -7.863 7.668 -10.711 1 88.38 93 GLN A O 1
ATOM 717 N N . ASP A 1 94 ? -9.102 5.809 -10.898 1 84.44 94 ASP A N 1
ATOM 718 C CA . ASP A 1 94 ? -9.781 6.258 -12.109 1 84.44 94 ASP A CA 1
ATOM 719 C C . ASP A 1 94 ? -10.789 7.359 -11.797 1 84.44 94 ASP A C 1
ATOM 721 O O . ASP A 1 94 ? -11.148 8.148 -12.672 1 84.44 94 ASP A O 1
ATOM 725 N N . VAL A 1 95 ? -11.258 7.43 -10.57 1 92.56 95 VAL A N 1
ATOM 726 C CA . VAL A 1 95 ? -12.336 8.367 -10.266 1 92.56 95 VAL A CA 1
ATOM 727 C C . VAL A 1 95 ? -11.938 9.25 -9.078 1 92.56 95 VAL A C 1
ATOM 729 O O . VAL A 1 95 ? -12.773 9.938 -8.5 1 92.56 95 VAL A O 1
ATOM 732 N N . MET A 1 96 ? -10.703 9.203 -8.695 1 93.88 96 MET A N 1
ATOM 733 C CA . MET A 1 96 ? -10.219 9.969 -7.551 1 93.88 96 MET A CA 1
ATOM 734 C C . MET A 1 96 ? -8.945 10.727 -7.898 1 93.88 96 MET A C 1
ATOM 736 O O . MET A 1 96 ? -8.008 10.148 -8.461 1 93.88 96 MET A O 1
ATOM 740 N N . GLU A 1 97 ? -8.93 11.984 -7.668 1 94.56 97 GLU A N 1
ATOM 741 C CA . GLU A 1 97 ? -7.727 12.812 -7.766 1 94.56 97 GLU A CA 1
ATOM 742 C C . GLU A 1 97 ? -7.242 13.25 -6.387 1 94.56 97 GLU A C 1
ATOM 744 O O . GLU A 1 97 ? -8 13.844 -5.617 1 94.56 97 GLU A O 1
ATOM 749 N N . LEU A 1 98 ? -5.984 12.977 -6.121 1 95.62 98 LEU A N 1
ATOM 750 C CA . LEU A 1 98 ? -5.496 13.164 -4.762 1 95.62 98 LEU A CA 1
ATOM 751 C C . LEU A 1 98 ? -4.469 14.289 -4.703 1 95.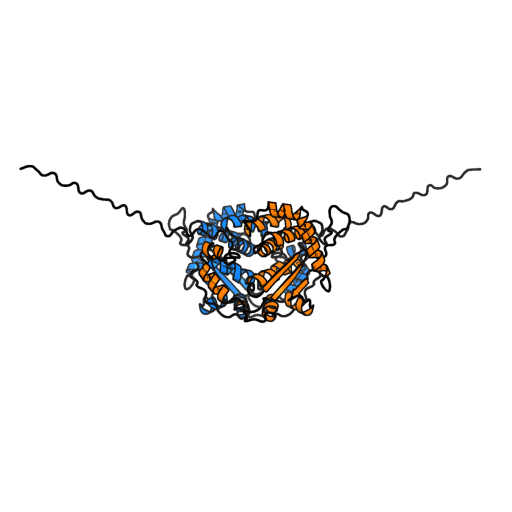62 98 LEU A C 1
ATOM 753 O O . LEU A 1 98 ? -3.57 14.359 -5.543 1 95.62 98 LEU A O 1
ATOM 757 N N . THR A 1 99 ? -4.652 15.18 -3.799 1 95.19 99 THR A N 1
ATOM 758 C CA . THR A 1 99 ? -3.678 16.188 -3.426 1 95.19 99 THR A CA 1
ATOM 759 C C . THR A 1 99 ? -3.219 16 -1.982 1 95.19 99 THR A C 1
ATOM 761 O O . THR A 1 99 ? -4.043 15.875 -1.075 1 95.19 99 THR A O 1
ATOM 764 N N . LEU A 1 100 ? -1.906 15.969 -1.789 1 96.5 100 LEU A N 1
ATOM 765 C CA . LEU A 1 100 ? -1.33 15.852 -0.454 1 96.5 100 LEU A CA 1
ATOM 766 C C . LEU A 1 100 ? -0.667 17.156 -0.028 1 96.5 100 LEU A C 1
ATOM 768 O O . LEU A 1 100 ? 0.061 17.766 -0.811 1 96.5 100 LEU A O 1
ATOM 772 N N . VAL A 1 101 ? -0.989 17.594 1.167 1 95.06 101 VAL A N 1
ATOM 773 C CA . VAL A 1 101 ? -0.413 18.812 1.724 1 95.06 101 VAL A CA 1
ATOM 774 C C . VAL A 1 101 ? 0.264 18.5 3.057 1 95.06 101 VAL A C 1
ATOM 776 O O . VAL A 1 101 ? -0.329 18.688 4.121 1 95.06 101 VAL A O 1
ATOM 779 N N . PRO A 1 102 ? 1.552 18.094 3.014 1 95.88 102 PRO A N 1
ATOM 780 C CA . PRO A 1 102 ? 2.275 17.812 4.254 1 95.88 102 PRO A CA 1
ATOM 781 C C . PRO A 1 102 ? 2.73 19.078 4.973 1 95.88 102 PRO A C 1
ATOM 783 O O . PRO A 1 102 ? 3.738 19.688 4.594 1 95.88 102 PRO A O 1
ATOM 786 N N . TYR A 1 103 ? 2.064 19.531 5.988 1 91.25 103 TYR A N 1
ATOM 787 C CA . TYR A 1 103 ? 2.373 20.75 6.734 1 91.25 103 TYR A CA 1
ATOM 788 C C . TYR A 1 103 ? 1.866 20.641 8.172 1 91.25 103 TYR A C 1
ATOM 790 O O . TYR A 1 103 ? 2.578 21 9.109 1 91.25 103 TYR A O 1
ATOM 798 N N . GLY A 1 104 ? 0.665 20.172 8.273 1 83.62 104 GLY A N 1
ATOM 799 C CA . GLY A 1 104 ? 0.041 20.047 9.586 1 83.62 104 GLY A CA 1
ATOM 800 C C . GLY A 1 104 ? -0.116 21.359 10.305 1 83.62 104 GLY A C 1
ATOM 801 O O . GLY A 1 104 ? -0.545 22.359 9.711 1 83.62 104 GLY A O 1
ATOM 802 N N . ASN A 1 105 ? 0.147 21.281 11.578 1 77.5 105 ASN A N 1
ATOM 803 C CA . ASN A 1 105 ? 0.037 22.484 12.406 1 77.5 105 ASN A CA 1
ATOM 804 C C . ASN A 1 105 ? 1.371 23.219 12.516 1 77.5 105 ASN A C 1
ATOM 806 O O . ASN A 1 105 ? 1.623 23.922 13.492 1 77.5 105 ASN A O 1
ATOM 810 N N . THR A 1 106 ? 2.133 23.016 11.57 1 75.94 106 THR A N 1
ATOM 811 C CA . THR A 1 106 ? 3.436 23.672 11.508 1 75.94 106 THR A CA 1
ATOM 812 C C . THR A 1 106 ? 3.277 25.188 11.539 1 75.94 106 THR A C 1
ATOM 814 O O . THR A 1 106 ? 2.311 25.734 11 1 75.94 106 THR A O 1
ATOM 817 N N . GLN A 1 107 ? 4.145 25.812 12.273 1 78.81 107 GLN A N 1
ATOM 818 C CA . GLN A 1 107 ? 4.168 27.266 12.352 1 78.81 107 GLN A CA 1
ATOM 819 C C . GLN A 1 107 ? 5.465 27.828 11.773 1 78.81 107 GLN A C 1
ATOM 821 O O . GLN A 1 107 ? 6.543 27.266 11.984 1 78.81 107 GLN A O 1
ATOM 826 N N . GLU A 1 108 ? 5.25 28.766 10.953 1 78.81 108 GLU A N 1
ATOM 827 C CA . GLU A 1 108 ? 6.441 29.438 10.438 1 78.81 108 GLU A CA 1
ATOM 828 C C . GLU A 1 108 ? 6.977 30.453 11.438 1 78.81 108 GLU A C 1
ATOM 830 O O . GLU A 1 108 ? 6.207 31.219 12.023 1 78.81 108 GLU A O 1
ATOM 835 N N . LEU A 1 109 ? 8.273 30.25 11.695 1 75.06 109 LEU A N 1
ATOM 836 C CA . LEU A 1 109 ? 8.922 31.156 12.617 1 75.06 109 LEU A CA 1
ATOM 837 C C . LEU A 1 109 ? 9.625 32.281 11.867 1 75.06 109 LEU A C 1
ATOM 839 O O . LEU A 1 109 ? 10.047 32.094 10.719 1 75.06 109 LEU A O 1
ATOM 843 N N . GLN A 1 110 ? 9.516 33.5 12.414 1 67.12 110 GLN A N 1
ATOM 844 C CA . GLN A 1 110 ? 10.133 34.688 11.797 1 67.12 110 GLN A CA 1
ATOM 845 C C . GLN A 1 110 ? 11.656 34.594 11.844 1 67.12 110 GLN A C 1
ATOM 847 O O . GLN A 1 110 ? 12.344 35.281 11.086 1 67.12 110 GLN A O 1
ATOM 852 N N . ASN A 1 111 ? 12.125 33.562 12.602 1 59.38 111 ASN A N 1
ATOM 853 C CA . ASN A 1 111 ? 13.578 33.531 12.672 1 59.38 111 ASN A CA 1
ATOM 854 C C . ASN A 1 111 ? 14.164 32.719 11.508 1 59.38 111 ASN A C 1
ATOM 856 O O . ASN A 1 111 ? 13.562 31.766 11.039 1 59.38 111 ASN A O 1
ATOM 860 N N . ALA A 1 112 ? 15.234 33.281 10.836 1 58.03 112 ALA A N 1
ATOM 861 C CA . ALA A 1 112 ? 15.836 32.938 9.555 1 58.03 112 ALA A CA 1
ATOM 862 C C . ALA A 1 112 ? 16.297 31.5 9.531 1 58.03 112 ALA A C 1
ATOM 864 O O . ALA A 1 112 ? 16.219 30.828 8.5 1 58.03 112 ALA A O 1
ATOM 865 N N . THR A 1 113 ? 16.953 30.797 10.484 1 57.41 113 THR A N 1
ATOM 866 C CA . THR A 1 113 ? 17.688 29.562 10.242 1 57.41 113 THR A CA 1
ATOM 867 C C . THR A 1 113 ? 16.75 28.359 10.344 1 57.41 113 THR A C 1
ATOM 869 O O . THR A 1 113 ? 16.969 27.344 9.68 1 57.41 113 THR A O 1
ATOM 872 N N . ALA A 1 114 ? 15.82 28.391 11.195 1 62.03 114 ALA A N 1
ATOM 873 C CA . ALA A 1 114 ? 14.805 27.359 11.32 1 62.03 114 ALA A CA 1
ATOM 874 C C . ALA A 1 114 ? 13.398 27.953 11.242 1 62.03 114 ALA A C 1
ATOM 876 O O . ALA A 1 114 ? 12.758 28.188 12.266 1 62.03 114 ALA A O 1
ATOM 877 N N . PRO A 1 115 ? 12.984 28.094 10.125 1 78.38 115 PRO A N 1
ATOM 878 C CA . PRO A 1 115 ? 11.828 28.969 9.945 1 78.38 115 PRO A CA 1
ATOM 879 C C . PRO A 1 115 ? 10.5 28.281 10.266 1 78.38 115 PRO A C 1
ATOM 881 O O . PRO A 1 115 ? 9.453 28.922 10.266 1 78.38 115 PRO A O 1
ATOM 884 N N . PHE A 1 116 ? 10.695 26.844 10.68 1 84.81 116 PHE A N 1
ATOM 885 C CA . PHE A 1 116 ? 9.438 26.156 10.93 1 84.81 116 PHE A CA 1
ATOM 886 C C . PHE A 1 116 ? 9.469 25.438 12.273 1 84.81 116 PHE A C 1
ATOM 888 O O . PHE A 1 116 ? 10.492 24.875 12.664 1 84.81 116 PHE A O 1
ATOM 895 N N . SER A 1 117 ? 8.422 25.5 13 1 87.06 117 SER A N 1
ATOM 896 C CA . SER A 1 117 ? 8.195 24.734 14.227 1 87.06 117 SER A CA 1
ATOM 897 C C . SER A 1 117 ? 7.059 23.734 14.047 1 87.06 117 SER A C 1
ATOM 899 O O . SER A 1 117 ? 5.969 24.094 13.602 1 87.06 117 SER A O 1
ATOM 901 N N . CYS A 1 118 ? 7.355 22.5 14.359 1 87.81 118 CYS A N 1
ATOM 902 C CA . CYS A 1 118 ? 6.398 21.438 14.117 1 87.81 118 CYS A CA 1
ATOM 903 C C . CYS A 1 118 ? 5.969 20.781 15.422 1 87.81 118 CYS A C 1
ATOM 905 O O . CYS A 1 118 ? 6.727 20.75 16.391 1 87.81 118 CYS A O 1
ATOM 907 N N . GLN A 1 119 ? 4.809 20.266 15.453 1 82.25 119 GLN A N 1
ATOM 908 C CA . GLN A 1 119 ? 4.191 19.656 16.625 1 82.25 119 GLN A CA 1
ATOM 909 C C . GLN A 1 119 ? 5.023 18.484 17.141 1 82.25 119 GLN A C 1
ATOM 911 O O . GLN A 1 119 ? 5.16 18.312 18.359 1 82.25 119 GLN A O 1
ATOM 916 N N . HIS A 1 120 ? 5.586 17.734 16.219 1 84.75 120 HIS A N 1
ATOM 917 C CA . HIS A 1 120 ? 6.355 16.562 16.609 1 84.75 120 HIS A CA 1
ATOM 918 C C . HIS A 1 120 ? 7.852 16.797 16.453 1 84.75 120 HIS A C 1
ATOM 920 O O . HIS A 1 120 ? 8.602 15.883 16.109 1 84.75 120 HIS A O 1
ATOM 926 N N . GLY A 1 121 ? 8.242 18.062 16.531 1 86.88 121 GLY A N 1
ATOM 927 C CA . GLY A 1 121 ? 9.648 18.422 16.578 1 86.88 121 GLY A CA 1
ATOM 928 C C . GLY A 1 121 ? 10.273 18.594 15.203 1 86.88 121 GLY A C 1
ATOM 929 O O . GLY A 1 121 ? 9.562 18.625 14.195 1 86.88 121 GLY A O 1
ATOM 930 N N . GLU A 1 122 ? 11.602 18.688 15.25 1 88.31 122 GLU A N 1
ATOM 931 C CA . GLU A 1 122 ? 12.375 19.016 14.062 1 88.31 122 GLU A CA 1
ATOM 932 C C . GLU A 1 122 ? 12.266 17.906 13.008 1 88.31 122 GLU A C 1
ATOM 934 O O . GLU A 1 122 ? 12.258 18.188 11.812 1 88.31 122 GLU A O 1
ATOM 939 N N . ALA A 1 123 ? 12.203 16.703 13.422 1 89.94 123 ALA A N 1
ATOM 940 C CA . ALA A 1 123 ? 12.102 15.578 12.5 1 89.94 123 ALA A CA 1
ATOM 941 C C . ALA A 1 123 ? 10.828 15.672 11.656 1 89.94 123 ALA A C 1
ATOM 943 O O . ALA A 1 123 ? 10.836 15.328 10.477 1 89.94 123 ALA A O 1
ATOM 944 N N . GLU A 1 124 ? 9.797 16.109 12.273 1 91.5 124 GLU A N 1
ATOM 945 C CA . GLU A 1 124 ? 8.547 16.297 11.539 1 91.5 124 GLU A CA 1
ATOM 946 C C . GLU A 1 124 ? 8.688 17.391 10.477 1 91.5 124 GLU A C 1
ATOM 948 O O . GLU A 1 124 ? 8.211 17.234 9.352 1 91.5 124 GLU A O 1
ATOM 953 N N . CYS A 1 125 ? 9.312 18.547 10.875 1 92.12 125 CYS A N 1
ATOM 954 C CA . CYS A 1 125 ? 9.531 19.625 9.922 1 92.12 125 CYS A CA 1
ATOM 955 C C . CYS A 1 125 ? 10.359 19.141 8.734 1 92.12 125 CYS A C 1
ATOM 957 O O . CYS A 1 125 ? 10.039 19.453 7.582 1 92.12 125 CYS A O 1
ATOM 959 N N . GLN A 1 126 ? 11.352 18.391 9.062 1 93.12 126 GLN A N 1
ATOM 960 C CA . GLN A 1 126 ? 12.219 17.859 8 1 93.12 126 GLN A CA 1
ATOM 961 C C . GLN A 1 126 ? 11.453 16.906 7.102 1 93.12 126 GLN A C 1
ATOM 963 O O . GLN A 1 126 ? 11.594 16.938 5.875 1 93.12 126 GLN A O 1
ATOM 968 N N . SER A 1 127 ? 10.688 16.031 7.688 1 95.19 127 SER A N 1
ATOM 969 C CA . SER A 1 127 ? 9.93 15.055 6.91 1 95.19 127 SER A CA 1
ATOM 970 C C . SER A 1 127 ? 8.859 15.734 6.062 1 95.19 127 SER A C 1
ATOM 972 O O . SER A 1 127 ? 8.633 15.352 4.914 1 95.19 127 SER A O 1
ATOM 974 N N . ASN A 1 128 ? 8.195 16.719 6.66 1 95.44 128 ASN A N 1
ATOM 975 C CA . ASN A 1 128 ? 7.238 17.484 5.875 1 95.44 128 ASN A CA 1
ATOM 976 C C . ASN A 1 128 ? 7.891 18.094 4.641 1 95.44 128 ASN A C 1
ATOM 978 O O . ASN A 1 128 ? 7.348 18 3.537 1 95.44 128 ASN A O 1
ATOM 982 N N . MET A 1 129 ? 8.984 18.719 4.879 1 95.75 129 MET A N 1
ATOM 983 C CA . MET A 1 129 ? 9.695 19.375 3.787 1 95.75 129 MET A CA 1
ATOM 984 C C . MET A 1 129 ? 10.156 18.359 2.746 1 95.75 129 MET A C 1
ATOM 986 O O . MET A 1 129 ? 10.047 18.609 1.543 1 95.75 129 MET A O 1
ATOM 990 N N . MET A 1 130 ? 10.648 17.281 3.164 1 97.25 130 MET A N 1
ATOM 991 C CA . MET A 1 130 ? 11.094 16.219 2.258 1 97.25 130 MET A CA 1
ATOM 992 C C . MET A 1 130 ? 9.93 15.688 1.428 1 97.25 130 MET A C 1
ATOM 994 O O . MET A 1 130 ? 10.07 15.477 0.222 1 97.25 130 MET A O 1
ATOM 998 N N . GLU A 1 131 ? 8.828 15.43 2.066 1 98.06 131 GLU A N 1
ATOM 999 C CA . GLU A 1 131 ? 7.648 14.969 1.342 1 98.06 131 GLU A CA 1
ATOM 1000 C C . GLU A 1 131 ? 7.16 16.016 0.349 1 98.06 131 GLU A C 1
ATOM 1002 O O . GLU A 1 131 ? 6.715 15.68 -0.75 1 98.06 131 GLU A O 1
ATOM 1007 N N . ALA A 1 132 ? 7.242 17.297 0.746 1 97.81 132 ALA A N 1
ATOM 1008 C CA . ALA A 1 132 ? 6.914 18.359 -0.194 1 97.81 132 ALA A CA 1
ATOM 1009 C C . ALA A 1 132 ? 7.812 18.312 -1.427 1 97.81 132 ALA A C 1
ATOM 1011 O O . ALA A 1 132 ? 7.336 18.453 -2.555 1 97.81 132 ALA A O 1
ATOM 1012 N N . CYS A 1 133 ? 9.094 18.109 -1.228 1 98.5 133 CYS A N 1
ATOM 1013 C CA . CYS A 1 133 ? 10.062 18.016 -2.318 1 98.5 133 CYS A CA 1
ATOM 1014 C C . CYS A 1 133 ? 9.781 16.797 -3.182 1 98.5 133 CYS A C 1
ATOM 1016 O O . CYS A 1 133 ? 9.891 16.859 -4.406 1 98.5 133 CYS A O 1
ATOM 1018 N N . ILE A 1 134 ? 9.398 15.703 -2.568 1 98.31 134 ILE A N 1
ATOM 1019 C CA . ILE A 1 134 ? 9.078 14.484 -3.297 1 98.31 134 ILE A CA 1
ATOM 1020 C C . ILE A 1 134 ? 7.84 14.711 -4.164 1 98.31 134 ILE A C 1
ATOM 1022 O O . ILE A 1 134 ? 7.809 14.312 -5.332 1 98.31 134 ILE A O 1
ATOM 1026 N N . LEU A 1 135 ? 6.836 15.375 -3.631 1 98 135 LEU A N 1
ATOM 1027 C CA . LEU A 1 135 ? 5.641 15.703 -4.398 1 98 135 LEU A CA 1
ATOM 1028 C C . LEU A 1 135 ? 5.992 16.547 -5.613 1 98 135 LEU A C 1
ATOM 1030 O O . LEU A 1 135 ? 5.375 16.422 -6.672 1 98 135 LEU A O 1
ATOM 1034 N N . HIS A 1 136 ? 6.965 17.375 -5.469 1 97.56 136 HIS A N 1
ATOM 1035 C CA . HIS A 1 136 ? 7.379 18.297 -6.523 1 97.56 136 HIS A CA 1
ATOM 1036 C C . HIS A 1 136 ? 8.211 17.578 -7.586 1 97.56 136 HIS A C 1
ATOM 1038 O O . HIS A 1 136 ? 8.102 17.891 -8.773 1 97.56 136 HIS A O 1
ATOM 1044 N N . LEU A 1 137 ? 9.008 16.594 -7.219 1 97.62 137 LEU A N 1
ATOM 1045 C CA . LEU A 1 137 ? 10.055 16.078 -8.094 1 97.62 137 LEU A CA 1
ATOM 1046 C C . LEU A 1 137 ? 9.656 14.734 -8.695 1 97.62 137 LEU A C 1
ATOM 1048 O O . LEU A 1 137 ? 10.086 14.391 -9.797 1 97.62 137 LEU A O 1
ATOM 1052 N N . ALA A 1 138 ? 8.836 13.93 -7.984 1 95.12 138 ALA A N 1
ATOM 1053 C CA . ALA A 1 138 ? 8.734 12.508 -8.312 1 95.12 138 ALA A CA 1
ATOM 1054 C C . ALA A 1 138 ? 7.547 12.242 -9.234 1 95.12 138 ALA A C 1
ATOM 1056 O O . ALA A 1 138 ? 7.352 11.117 -9.695 1 95.12 138 ALA A O 1
ATOM 1057 N N . GLY A 1 139 ? 6.723 13.227 -9.516 1 90.94 139 GLY A N 1
ATOM 1058 C CA . GLY A 1 139 ? 5.613 13.039 -10.438 1 90.94 139 GLY A CA 1
ATOM 1059 C C . GLY A 1 139 ? 4.656 11.945 -10.008 1 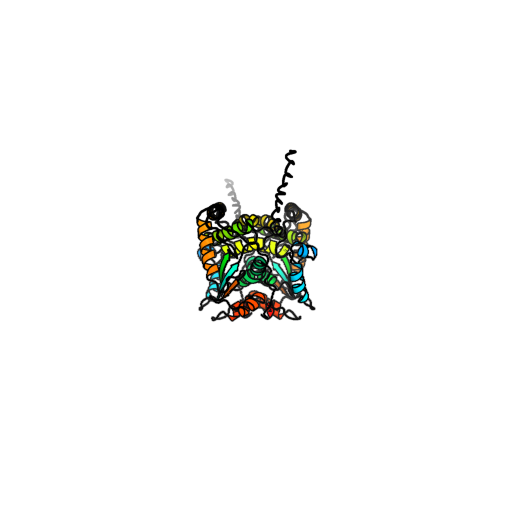90.94 139 GLY A C 1
ATOM 1060 O O . GLY A 1 139 ? 4.195 11.93 -8.859 1 90.94 139 GLY A O 1
ATOM 1061 N N . PRO A 1 140 ? 4.352 11.008 -10.898 1 86.88 140 PRO A N 1
ATOM 1062 C CA . PRO A 1 140 ? 3.336 9.992 -10.633 1 86.88 140 PRO A CA 1
ATOM 1063 C C . PRO A 1 140 ? 3.746 9.031 -9.523 1 86.88 140 PRO A C 1
ATOM 1065 O O . PRO A 1 140 ? 2.893 8.352 -8.938 1 86.88 140 PRO A O 1
ATOM 1068 N N . ALA A 1 141 ? 5.016 8.953 -9.211 1 91.94 141 ALA A N 1
ATOM 1069 C CA . ALA A 1 141 ? 5.5 8.008 -8.211 1 91.94 141 ALA A CA 1
ATOM 1070 C C . ALA A 1 141 ? 5.375 8.586 -6.805 1 91.94 141 ALA A C 1
ATOM 1072 O O . ALA A 1 141 ? 5.598 7.887 -5.816 1 91.94 141 ALA A O 1
ATOM 1073 N N . SER A 1 142 ? 4.996 9.875 -6.656 1 95.81 142 SER A N 1
ATOM 1074 C CA . SER A 1 142 ? 5.043 10.594 -5.383 1 95.81 142 SER A CA 1
ATOM 1075 C C . SER A 1 142 ? 4.219 9.875 -4.316 1 95.81 142 SER A C 1
ATOM 1077 O O . SER A 1 142 ? 4.676 9.703 -3.186 1 95.81 142 SER A O 1
ATOM 1079 N N . LEU A 1 143 ? 3.045 9.422 -4.73 1 95.25 143 LEU A N 1
ATOM 1080 C CA . LEU A 1 143 ? 2.146 8.859 -3.729 1 95.25 143 LEU A CA 1
ATOM 1081 C C . LEU A 1 143 ? 2.678 7.531 -3.203 1 95.25 143 LEU A C 1
ATOM 1083 O O . LEU A 1 143 ? 2.551 7.234 -2.014 1 95.25 143 LEU A O 1
ATOM 1087 N N . GLN A 1 144 ? 3.26 6.715 -4.082 1 95.19 144 GLN A N 1
ATOM 1088 C CA . GLN A 1 144 ? 3.865 5.461 -3.648 1 95.19 144 GLN A CA 1
ATOM 1089 C C . GLN A 1 144 ? 5.008 5.711 -2.67 1 95.19 144 GLN A C 1
ATOM 1091 O O . GLN A 1 144 ? 5.148 5 -1.671 1 95.19 144 GLN A O 1
ATOM 1096 N N . ILE A 1 145 ? 5.785 6.73 -2.932 1 96.69 145 ILE A N 1
ATOM 1097 C CA . ILE A 1 145 ? 6.938 7.055 -2.098 1 96.69 145 ILE A CA 1
ATOM 1098 C C . ILE A 1 145 ? 6.465 7.543 -0.732 1 96.69 145 ILE A C 1
ATOM 1100 O O . ILE A 1 145 ? 6.973 7.105 0.302 1 96.69 145 ILE A O 1
ATOM 1104 N N . ILE A 1 146 ? 5.523 8.43 -0.737 1 97.81 146 ILE A N 1
ATOM 1105 C CA . ILE A 1 146 ? 5.023 8.992 0.511 1 97.81 146 ILE A CA 1
ATOM 1106 C C . ILE A 1 146 ? 4.348 7.906 1.34 1 97.81 146 ILE A C 1
ATOM 1108 O O . ILE A 1 146 ? 4.547 7.828 2.555 1 97.81 146 ILE A O 1
ATOM 1112 N N . HIS A 1 147 ? 3.545 7.078 0.72 1 97.12 147 HIS A N 1
ATOM 1113 C CA . HIS A 1 147 ? 2.975 5.945 1.435 1 97.12 147 HIS A CA 1
ATOM 1114 C C . HIS A 1 147 ? 4.066 5.074 2.049 1 97.12 147 HIS A C 1
ATOM 1116 O O . HIS A 1 147 ? 3.951 4.648 3.199 1 97.12 147 HIS A O 1
ATOM 1122 N N . CYS A 1 148 ? 5.043 4.773 1.258 1 96.62 148 CYS A N 1
ATOM 1123 C CA . CYS A 1 148 ? 6.184 3.986 1.715 1 96.62 148 CYS A CA 1
ATOM 1124 C C . CYS A 1 148 ? 6.809 4.609 2.957 1 96.62 148 CYS A C 1
ATOM 1126 O O . CYS A 1 148 ? 7.055 3.916 3.947 1 96.62 148 CYS A O 1
ATOM 1128 N N . MET A 1 149 ? 7.051 5.855 3.006 1 96.5 149 MET A N 1
ATOM 1129 C CA . MET A 1 149 ? 7.648 6.574 4.129 1 96.5 149 MET A CA 1
ATOM 1130 C C . MET A 1 149 ? 6.746 6.512 5.355 1 96.5 149 MET A C 1
ATOM 1132 O O . MET A 1 149 ? 7.191 6.145 6.445 1 96.5 149 MET A O 1
ATOM 1136 N N . GLU A 1 150 ? 5.469 6.805 5.121 1 95.62 150 GLU A N 1
ATOM 1137 C CA . GLU A 1 150 ? 4.52 6.914 6.227 1 95.62 150 GLU A CA 1
ATOM 1138 C C . GLU A 1 150 ? 4.152 5.543 6.781 1 95.62 150 GLU A C 1
ATOM 1140 O O . GLU A 1 150 ? 3.627 5.434 7.891 1 95.62 150 GLU A O 1
ATOM 1145 N N . ALA A 1 151 ? 4.398 4.512 6.016 1 95 151 ALA A N 1
ATOM 1146 C CA . ALA A 1 151 ? 4.109 3.146 6.445 1 95 151 ALA A CA 1
ATOM 1147 C C . ALA A 1 151 ? 5.32 2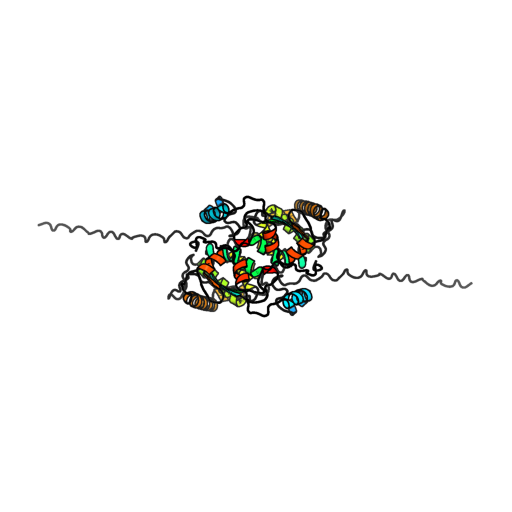.52 7.129 1 95 151 ALA A C 1
ATOM 1149 O O . ALA A 1 151 ? 5.219 1.446 7.727 1 95 151 ALA A O 1
ATOM 1150 N N . ALA A 1 152 ? 6.434 3.189 7.043 1 92.88 152 ALA A N 1
ATOM 1151 C CA . ALA A 1 152 ? 7.66 2.654 7.625 1 92.88 152 ALA A CA 1
ATOM 1152 C C . ALA A 1 152 ? 7.738 2.963 9.117 1 92.88 152 ALA A C 1
ATOM 1154 O O . ALA A 1 152 ? 6.996 3.809 9.625 1 92.88 152 ALA A O 1
ATOM 1155 N N . ALA A 1 153 ? 8.633 2.203 9.789 1 87.5 153 ALA A N 1
ATOM 1156 C CA . ALA A 1 153 ? 8.867 2.479 11.211 1 87.5 153 ALA A CA 1
ATOM 1157 C C . ALA A 1 153 ? 9.5 3.854 11.406 1 87.5 153 ALA A C 1
ATOM 1159 O O . ALA A 1 153 ? 9.086 4.617 12.281 1 87.5 153 ALA A O 1
ATOM 1160 N N . HIS A 1 154 ? 10.523 4.145 10.57 1 90.19 154 HIS A N 1
ATOM 1161 C CA . HIS A 1 154 ? 11.266 5.398 10.648 1 90.19 154 HIS A CA 1
ATOM 1162 C C . HIS A 1 154 ? 11.141 6.191 9.352 1 90.19 154 HIS A C 1
ATOM 1164 O O . HIS A 1 154 ? 11.898 5.953 8.398 1 90.19 154 HIS A O 1
ATOM 1170 N N . ILE A 1 155 ? 10.367 7.215 9.367 1 93.06 155 ILE A N 1
ATOM 1171 C CA . ILE A 1 155 ? 9.906 7.914 8.172 1 93.06 155 ILE A CA 1
ATOM 1172 C C . ILE A 1 155 ? 11.102 8.555 7.461 1 93.06 155 ILE A C 1
ATOM 1174 O O . ILE A 1 155 ? 11.273 8.391 6.25 1 93.06 155 ILE A O 1
ATOM 1178 N N . LEU A 1 156 ? 11.969 9.266 8.219 1 93.44 156 LEU A N 1
ATOM 1179 C CA . LEU A 1 156 ? 13.07 9.984 7.59 1 93.44 156 LEU A CA 1
ATOM 1180 C C . LEU A 1 156 ? 14.078 9.008 6.984 1 93.44 156 LEU A C 1
ATOM 1182 O O . LEU A 1 156 ? 14.547 9.203 5.863 1 93.44 156 LEU A O 1
ATOM 1186 N N . GLN A 1 157 ? 14.336 7.957 7.695 1 92.75 157 GLN A N 1
ATOM 1187 C CA . GLN A 1 157 ? 15.281 6.953 7.215 1 92.75 157 GLN A CA 1
ATOM 1188 C C . GLN A 1 157 ? 14.711 6.191 6.016 1 92.75 157 GLN A C 1
ATOM 1190 O O . GLN A 1 157 ? 15.469 5.641 5.211 1 92.75 157 GLN A O 1
ATOM 1195 N N . ALA A 1 158 ? 13.414 6.168 5.934 1 96.12 158 ALA A N 1
ATOM 1196 C CA . ALA A 1 158 ? 12.75 5.418 4.875 1 96.12 158 ALA A CA 1
ATOM 1197 C C . ALA A 1 158 ? 12.766 6.191 3.561 1 96.12 158 ALA A C 1
ATOM 1199 O O . ALA A 1 158 ? 12.547 5.617 2.492 1 96.12 158 ALA A O 1
ATOM 1200 N N . ALA A 1 159 ? 13.031 7.453 3.586 1 97.12 159 ALA A N 1
ATOM 1201 C CA . ALA A 1 159 ? 12.852 8.328 2.43 1 97.12 159 ALA A CA 1
ATOM 1202 C C . ALA A 1 159 ? 13.703 7.855 1.249 1 97.12 159 ALA A C 1
ATOM 1204 O O . ALA A 1 159 ? 13.18 7.645 0.151 1 97.12 159 ALA A O 1
ATOM 1205 N N . ARG A 1 160 ? 14.977 7.66 1.469 1 96.56 160 ARG A N 1
ATOM 1206 C CA . ARG A 1 160 ? 15.875 7.32 0.368 1 96.56 160 ARG A CA 1
ATOM 1207 C C . ARG A 1 160 ? 15.531 5.953 -0.214 1 96.56 160 ARG A C 1
ATOM 1209 O O . ARG A 1 160 ? 15.336 5.82 -1.424 1 96.56 160 ARG A O 1
ATOM 1216 N N . PRO A 1 161 ? 15.414 4.898 0.624 1 96 161 PRO A N 1
ATOM 1217 C CA . PRO A 1 161 ? 15.016 3.617 0.036 1 96 161 PRO A CA 1
ATOM 1218 C C . PRO A 1 161 ? 13.68 3.689 -0.698 1 96 161 PRO A C 1
ATOM 1220 O O . PRO A 1 161 ? 13.5 3.027 -1.723 1 96 161 PRO A O 1
ATOM 1223 N N . CYS A 1 162 ? 12.727 4.438 -0.231 1 96.56 162 CYS A N 1
ATOM 1224 C CA . CYS A 1 162 ? 11.422 4.543 -0.875 1 96.56 162 CYS A CA 1
ATOM 1225 C C . CYS A 1 162 ? 11.547 5.199 -2.246 1 96.56 162 CYS A C 1
ATOM 1227 O O . CYS A 1 162 ? 10.914 4.762 -3.207 1 96.56 162 CYS A O 1
ATOM 1229 N N . VAL A 1 163 ? 12.367 6.234 -2.332 1 96.31 163 VAL A N 1
ATOM 1230 C CA . VAL A 1 163 ? 12.602 6.883 -3.619 1 96.31 163 VAL A CA 1
ATOM 1231 C C . VAL A 1 163 ? 13.258 5.902 -4.586 1 96.31 163 VAL A C 1
ATOM 1233 O O . VAL A 1 163 ? 12.836 5.773 -5.734 1 96.31 163 VAL A O 1
ATOM 1236 N N . GLU A 1 164 ? 14.219 5.172 -4.125 1 93.88 164 GLU A N 1
ATOM 1237 C CA . GLU A 1 164 ? 14.969 4.246 -4.969 1 93.88 164 GLU A CA 1
ATOM 1238 C C . GLU A 1 164 ? 14.086 3.084 -5.426 1 93.88 164 GLU A C 1
ATOM 1240 O O . GLU A 1 164 ? 14.266 2.566 -6.531 1 93.88 164 GLU A O 1
ATOM 1245 N N . LEU A 1 165 ? 13.156 2.727 -4.617 1 93.12 165 LEU A N 1
ATOM 1246 C CA . LEU A 1 165 ? 12.273 1.61 -4.926 1 93.12 165 LEU A CA 1
ATOM 1247 C C . LEU A 1 165 ? 11.242 2.01 -5.977 1 93.12 165 LEU A C 1
ATOM 1249 O O . LEU A 1 165 ? 10.977 1.254 -6.914 1 93.12 165 LEU A O 1
ATOM 1253 N N . TYR A 1 166 ? 10.672 3.23 -5.863 1 92.94 166 TYR A N 1
ATOM 1254 C CA . TYR A 1 166 ? 9.453 3.525 -6.602 1 92.94 166 TYR A CA 1
ATOM 1255 C C . TYR A 1 166 ? 9.703 4.57 -7.684 1 92.94 166 TYR A C 1
ATOM 1257 O O . TYR A 1 166 ? 8.883 4.754 -8.586 1 92.94 166 TYR A O 1
ATOM 1265 N N . ALA A 1 167 ? 10.773 5.25 -7.586 1 91.69 167 ALA A N 1
ATOM 1266 C CA . ALA A 1 167 ? 11.203 6.199 -8.609 1 91.69 167 ALA A CA 1
ATOM 1267 C C . ALA A 1 167 ? 12.703 6.082 -8.867 1 91.69 167 ALA A C 1
ATOM 1269 O O . ALA A 1 167 ? 13.461 7.027 -8.617 1 91.69 167 ALA A O 1
ATOM 1270 N N . PRO A 1 168 ? 13.086 4.973 -9.508 1 87.88 168 PRO A N 1
ATOM 1271 C CA . PRO A 1 168 ? 14.531 4.73 -9.633 1 87.88 168 PRO A CA 1
ATOM 1272 C C . PRO A 1 168 ? 15.219 5.75 -10.539 1 87.88 168 PRO A C 1
ATOM 1274 O O . PRO A 1 168 ? 16.438 5.926 -10.461 1 87.88 168 PRO A O 1
ATOM 1277 N N . VAL A 1 169 ? 14.484 6.449 -11.336 1 87.88 169 VAL A N 1
ATOM 1278 C CA . VAL A 1 169 ? 15.07 7.434 -12.242 1 87.88 169 VAL A CA 1
ATOM 1279 C C . VAL A 1 169 ? 15.328 8.734 -11.492 1 87.88 169 VAL A C 1
ATOM 1281 O O . VAL A 1 169 ? 16.094 9.586 -11.953 1 87.88 169 VAL A O 1
ATOM 1284 N N . LEU A 1 170 ? 14.672 8.961 -10.406 1 93.25 170 LEU A N 1
ATOM 1285 C CA . LEU A 1 170 ? 14.891 10.148 -9.586 1 93.25 170 LEU A CA 1
ATOM 1286 C C . LEU A 1 170 ? 16.109 9.969 -8.68 1 93.25 170 LEU A C 1
ATOM 1288 O O . LEU A 1 170 ? 16.125 9.086 -7.824 1 93.25 170 LEU A O 1
ATOM 1292 N N . ARG A 1 171 ? 17.141 10.852 -8.883 1 95.88 171 ARG A N 1
ATOM 1293 C CA . ARG A 1 171 ? 18.328 10.781 -8.039 1 95.88 171 ARG A CA 1
ATOM 1294 C C . ARG A 1 171 ? 18.031 11.297 -6.629 1 95.88 171 ARG A C 1
ATOM 1296 O O . ARG A 1 171 ? 17.453 12.375 -6.465 1 95.88 171 ARG A O 1
ATOM 1303 N N . TRP A 1 172 ? 18.453 10.57 -5.676 1 96.62 172 TRP A N 1
ATOM 1304 C CA . TRP A 1 172 ? 18.266 10.938 -4.277 1 96.62 172 TRP A CA 1
ATOM 1305 C C . TRP A 1 172 ? 18.859 12.305 -3.984 1 96.62 172 TRP A C 1
ATOM 1307 O O . TRP A 1 172 ? 18.297 13.086 -3.217 1 96.62 172 TRP A O 1
ATOM 1317 N N . ALA A 1 173 ? 19.969 12.641 -4.57 1 97.56 173 ALA A N 1
ATOM 1318 C CA . ALA A 1 173 ? 20.641 13.914 -4.355 1 97.56 173 ALA A CA 1
ATOM 1319 C C . ALA A 1 173 ? 19.734 15.086 -4.699 1 97.56 173 ALA A C 1
ATOM 1321 O O . ALA A 1 173 ? 19.797 16.141 -4.07 1 97.56 173 ALA A O 1
ATOM 1322 N N . ALA A 1 174 ? 18.922 14.914 -5.715 1 97.75 174 ALA A N 1
ATOM 1323 C CA . ALA A 1 174 ? 17.984 15.977 -6.09 1 97.75 174 ALA A CA 1
ATOM 1324 C C . ALA A 1 174 ? 16.984 16.25 -4.969 1 97.75 174 ALA A C 1
ATOM 1326 O O . ALA A 1 174 ? 16.641 17.391 -4.699 1 97.75 174 ALA A O 1
ATOM 1327 N N . VAL A 1 175 ? 16.5 15.219 -4.266 1 97.88 175 VAL A N 1
ATOM 1328 C CA . VAL A 1 175 ? 15.578 15.352 -3.145 1 97.88 175 VAL A CA 1
ATOM 1329 C C . VAL A 1 175 ? 16.281 16.047 -1.979 1 97.88 175 VAL A C 1
ATOM 1331 O O . VAL A 1 175 ? 15.695 16.922 -1.335 1 97.88 175 VAL A O 1
ATOM 1334 N N . GLU A 1 176 ? 17.531 15.711 -1.756 1 97.31 176 GLU A N 1
ATOM 1335 C CA . GLU A 1 176 ? 18.297 16.312 -0.672 1 97.31 176 GLU A CA 1
ATOM 1336 C C . GLU A 1 176 ? 18.5 17.812 -0.917 1 97.31 176 GLU A C 1
ATOM 1338 O O . GLU A 1 176 ? 18.344 18.625 -0.004 1 97.31 176 GLU A O 1
ATOM 1343 N N . VAL A 1 177 ? 18.891 18.156 -2.1 1 97.31 177 VAL A N 1
ATOM 1344 C CA . VAL A 1 177 ? 19.141 19.547 -2.459 1 97.31 177 VAL A CA 1
ATOM 1345 C C . VAL A 1 177 ? 17.844 20.359 -2.314 1 97.31 177 VAL A C 1
ATOM 1347 O O . VAL A 1 177 ? 17.859 21.469 -1.783 1 97.31 177 VAL A O 1
ATOM 1350 N N . CYS A 1 178 ? 16.75 19.812 -2.752 1 97.62 178 CYS A N 1
ATOM 1351 C CA . CYS A 1 178 ? 15.461 20.469 -2.619 1 97.62 178 CYS A CA 1
ATOM 1352 C C . CYS A 1 178 ? 15.109 20.688 -1.151 1 97.62 178 CYS A C 1
ATOM 1354 O O . CYS A 1 178 ? 14.648 21.766 -0.774 1 97.62 178 CYS A O 1
ATOM 1356 N N . THR A 1 179 ? 15.344 19.719 -0.306 1 96.06 179 THR A N 1
ATOM 1357 C CA . THR A 1 179 ? 14.969 19.75 1.104 1 96.06 179 THR A CA 1
ATOM 1358 C C . THR A 1 179 ? 15.836 20.75 1.874 1 96.06 179 THR A C 1
ATOM 1360 O O . THR A 1 179 ? 15.352 21.422 2.781 1 96.06 179 THR A O 1
ATOM 1363 N N . ALA A 1 180 ? 17.047 20.828 1.545 1 91.75 180 ALA A N 1
ATOM 1364 C CA . ALA A 1 180 ? 18 21.672 2.266 1 91.75 180 ALA A CA 1
ATOM 1365 C C . ALA A 1 180 ? 17.969 23.109 1.73 1 91.75 180 ALA A C 1
ATOM 1367 O O . ALA A 1 180 ? 18.391 24.031 2.416 1 91.75 180 ALA A O 1
ATOM 1368 N N . GLY A 1 181 ? 17.469 23.266 0.543 1 84.94 181 GLY A N 1
ATOM 1369 C CA . GLY A 1 181 ? 17.594 24.547 -0.122 1 84.94 181 GLY A CA 1
ATOM 1370 C C . GLY A 1 181 ? 16.328 25.391 -0.011 1 84.94 181 GLY A C 1
ATOM 1371 O O . GLY A 1 181 ? 15.422 25.062 0.759 1 84.94 181 GLY A O 1
ATOM 1372 N N . GLY A 1 182 ? 16.406 26.469 -0.753 1 88.25 182 GLY A N 1
ATOM 1373 C CA . GLY A 1 182 ? 15.336 27.438 -0.754 1 88.25 182 GLY A CA 1
ATOM 1374 C C . GLY A 1 182 ? 14.039 26.906 -1.322 1 88.25 182 GLY A C 1
ATOM 1375 O O . GLY A 1 182 ? 12.953 27.297 -0.887 1 88.25 182 GLY A O 1
ATOM 1376 N N . ARG A 1 183 ? 14.133 25.969 -2.225 1 94.44 183 ARG A N 1
ATOM 1377 C CA . ARG A 1 183 ? 12.93 25.422 -2.848 1 94.44 183 ARG A CA 1
ATOM 1378 C C . ARG A 1 183 ? 12.047 24.719 -1.813 1 94.44 183 ARG A C 1
ATOM 1380 O O . ARG A 1 183 ? 10.828 24.891 -1.824 1 94.44 183 ARG A O 1
ATOM 1387 N N . GLY A 1 184 ? 12.625 23.906 -0.967 1 94.62 184 GLY A N 1
ATOM 1388 C CA . GLY A 1 184 ? 11.859 23.266 0.095 1 94.62 184 GLY A CA 1
ATOM 1389 C C . GLY A 1 184 ? 11.094 24.266 0.951 1 94.62 184 GLY A C 1
ATOM 1390 O O . GLY A 1 184 ? 9.922 24.047 1.258 1 94.62 184 GLY A O 1
ATOM 1391 N N . GLY A 1 185 ? 11.766 25.312 1.336 1 91.56 185 GLY A N 1
ATOM 1392 C CA . GLY A 1 185 ? 11.109 26.359 2.104 1 91.56 185 GLY A CA 1
ATOM 1393 C C . GLY A 1 185 ? 9.938 26.984 1.371 1 91.56 185 GLY A C 1
ATOM 1394 O O . GLY A 1 185 ? 8.906 27.266 1.975 1 91.56 185 GLY A O 1
ATOM 1395 N N . GLN A 1 186 ? 10.148 27.234 0.108 1 94.69 186 GLN A N 1
ATOM 1396 C CA . GLN A 1 186 ? 9.078 27.812 -0.699 1 94.69 186 GLN A CA 1
ATOM 1397 C C . GLN A 1 186 ? 7.871 26.875 -0.766 1 94.69 186 GLN A C 1
ATOM 1399 O O . GLN A 1 186 ? 6.727 27.328 -0.682 1 94.69 186 GLN A O 1
ATOM 1404 N N . LEU A 1 187 ? 8.117 25.625 -0.947 1 96.5 187 LEU A N 1
ATOM 1405 C CA . LEU A 1 187 ? 7.039 24.625 -0.996 1 96.5 187 LEU A CA 1
ATOM 1406 C C . LEU A 1 187 ? 6.293 24.578 0.333 1 96.5 187 LEU A C 1
ATOM 1408 O O . LEU A 1 187 ? 5.062 24.5 0.356 1 96.5 187 LEU A O 1
ATOM 1412 N N . MET A 1 188 ? 7.059 24.641 1.425 1 93.94 188 MET A N 1
ATOM 1413 C CA . MET A 1 188 ? 6.441 24.641 2.748 1 93.94 188 MET A CA 1
ATOM 1414 C C . MET A 1 188 ? 5.555 25.859 2.936 1 93.94 188 MET A C 1
ATOM 1416 O O . MET A 1 188 ? 4.473 25.766 3.521 1 93.94 188 MET A O 1
ATOM 1420 N N . ARG A 1 189 ? 5.98 27.016 2.443 1 92.94 189 ARG A N 1
ATOM 1421 C CA . ARG A 1 189 ? 5.172 28.219 2.543 1 92.94 189 ARG A CA 1
ATOM 1422 C C . ARG A 1 189 ? 3.898 28.094 1.715 1 92.94 189 ARG A C 1
ATOM 1424 O O . ARG A 1 189 ? 2.84 28.578 2.121 1 92.94 189 ARG A O 1
ATOM 1431 N N . THR A 1 190 ? 4.012 27.484 0.582 1 94.5 190 THR A N 1
ATOM 1432 C CA . THR A 1 190 ? 2.834 27.234 -0.235 1 94.5 190 THR A CA 1
ATOM 1433 C C . THR A 1 190 ? 1.841 26.344 0.514 1 94.5 190 THR A C 1
ATOM 1435 O O . THR A 1 190 ? 0.636 26.609 0.502 1 94.5 190 THR A O 1
ATOM 1438 N N . HIS A 1 191 ? 2.342 25.312 1.157 1 93.75 191 HIS A N 1
ATOM 1439 C CA . HIS A 1 191 ? 1.49 24.422 1.931 1 93.75 191 HIS A CA 1
ATOM 1440 C C . HIS A 1 191 ? 0.896 25.141 3.141 1 93.75 191 HIS A C 1
ATOM 1442 O O . HIS A 1 191 ? -0.241 24.859 3.531 1 93.75 191 HIS A O 1
ATOM 1448 N N . ALA A 1 192 ? 1.685 26 3.748 1 90.56 192 ALA A N 1
ATOM 1449 C CA . ALA A 1 192 ? 1.183 26.812 4.848 1 90.56 192 ALA A CA 1
ATOM 1450 C C . ALA A 1 192 ? -0.028 27.641 4.414 1 90.56 192 ALA A C 1
ATOM 1452 O O . ALA A 1 192 ? -1.03 27.703 5.129 1 90.56 192 ALA A O 1
ATOM 1453 N N . ALA A 1 193 ? 0.128 28.312 3.268 1 90.69 193 ALA A N 1
ATOM 1454 C CA . ALA A 1 193 ? -0.951 29.141 2.742 1 90.69 193 ALA A CA 1
ATOM 1455 C C . ALA A 1 193 ? -2.203 28.312 2.471 1 90.69 193 ALA A C 1
ATOM 1457 O O . ALA A 1 193 ? -3.318 28.734 2.779 1 90.69 193 ALA A O 1
ATOM 1458 N N . ARG A 1 194 ? -2.049 27.141 1.927 1 90.12 194 ARG A N 1
ATOM 1459 C CA . ARG A 1 194 ? -3.176 26.25 1.653 1 90.12 194 ARG A CA 1
ATOM 1460 C C . ARG A 1 194 ? -3.855 25.812 2.947 1 90.12 194 ARG A C 1
ATOM 1462 O O . ARG A 1 194 ? -5.086 25.75 3.016 1 90.12 194 ARG A O 1
ATOM 1469 N N . THR A 1 195 ? -3.045 25.469 3.885 1 88.44 195 THR A N 1
ATOM 1470 C CA . THR A 1 195 ? -3.57 25 5.164 1 88.44 195 THR A CA 1
ATOM 1471 C C . THR A 1 195 ? -4.324 26.125 5.879 1 88.44 195 THR A C 1
ATOM 1473 O O . THR A 1 195 ? -5.391 25.891 6.457 1 88.44 195 THR A O 1
ATOM 1476 N N . ARG A 1 196 ? -3.83 27.328 5.855 1 86.38 196 ARG A N 1
ATOM 1477 C CA . ARG A 1 196 ? -4.457 28.484 6.496 1 86.38 196 ARG A CA 1
ATOM 1478 C C . ARG A 1 196 ? -5.801 28.812 5.852 1 86.38 196 ARG A C 1
ATOM 1480 O O . ARG A 1 196 ? -6.691 29.359 6.5 1 86.38 196 ARG A O 1
ATOM 1487 N N . ALA A 1 197 ? -5.973 28.453 4.645 1 85.69 197 ALA A N 1
ATOM 1488 C CA . ALA A 1 197 ? -7.188 28.766 3.896 1 85.69 197 ALA A CA 1
ATOM 1489 C C . ALA A 1 197 ? -8.32 27.812 4.262 1 85.69 197 ALA A C 1
ATOM 1491 O O . ALA A 1 197 ? -9.484 28.062 3.92 1 85.69 197 ALA A O 1
ATOM 1492 N N . LEU A 1 198 ? -7.953 26.734 4.992 1 82.69 198 LEU A N 1
ATOM 1493 C CA . LEU A 1 198 ? -8.992 25.797 5.391 1 82.69 198 LEU A CA 1
ATOM 1494 C C . LEU A 1 198 ? -9.922 26.422 6.43 1 82.69 198 LEU A C 1
ATOM 1496 O O . LEU A 1 198 ? -9.5 27.281 7.211 1 82.69 198 LEU A O 1
ATOM 1500 N N . LYS A 1 199 ? -11.172 26 6.477 1 75.31 199 LYS A N 1
ATOM 1501 C CA . LYS A 1 199 ? -12.156 26.422 7.477 1 75.31 199 LYS A CA 1
ATOM 1502 C C . LYS A 1 199 ? -12.789 25.219 8.164 1 75.31 199 LYS A C 1
ATOM 1504 O O . LYS A 1 199 ? -13.594 24.5 7.562 1 75.31 199 LYS A O 1
ATOM 1509 N N . PRO A 1 200 ? -12.523 24.891 9.391 1 67.19 200 PRO A N 1
ATOM 1510 C CA . PRO A 1 200 ? -11.445 25.375 10.25 1 67.19 200 PRO A CA 1
ATOM 1511 C C . PRO A 1 200 ? -10.078 24.828 9.859 1 67.19 200 PRO A C 1
ATOM 1513 O O . PRO A 1 200 ? -9.992 23.828 9.141 1 67.19 200 PRO A O 1
ATOM 1516 N N . PRO A 1 201 ? -9.102 25.438 10.414 1 62.81 201 PRO A N 1
ATOM 1517 C CA . PRO A 1 201 ? -7.738 25.016 10.078 1 62.81 201 PRO A CA 1
ATOM 1518 C C . PRO A 1 201 ? -7.246 23.859 10.953 1 62.81 201 PRO A C 1
ATOM 1520 O O . PRO A 1 201 ? -6.688 24.094 12.023 1 62.81 201 PRO A O 1
ATOM 1523 N N . HIS A 1 202 ? -7.68 22.672 10.898 1 64.06 202 HIS A N 1
ATOM 1524 C CA . HIS A 1 202 ? -7.176 21.578 11.711 1 64.06 202 HIS A CA 1
ATOM 1525 C C . HIS A 1 202 ? -6.617 20.453 10.844 1 64.06 202 HIS A C 1
ATOM 1527 O O . HIS A 1 202 ? -7.023 20.297 9.688 1 64.06 202 HIS A O 1
ATOM 1533 N N . VAL A 1 203 ? -5.559 19.797 11.328 1 66.25 203 VAL A N 1
ATOM 1534 C CA . VAL A 1 203 ? -4.898 18.656 10.703 1 66.25 203 VAL A CA 1
ATOM 1535 C C . VAL A 1 203 ? -4.992 17.438 11.625 1 66.25 203 VAL A C 1
ATOM 1537 O O . VAL A 1 203 ? -4.977 17.578 12.844 1 66.25 203 VAL A O 1
ATOM 1540 N N . PRO A 1 204 ? -5.191 16.312 11.117 1 72.88 204 PRO A N 1
ATOM 1541 C CA . PRO A 1 204 ? -5.414 16.016 9.703 1 72.88 204 PRO A CA 1
ATOM 1542 C C . PRO A 1 204 ? -6.844 16.312 9.258 1 72.88 204 PRO A C 1
ATOM 1544 O O . PRO A 1 204 ? -7.789 16.109 10.023 1 72.88 204 PRO A O 1
ATOM 1547 N N . TRP A 1 205 ? -6.922 16.969 7.984 1 80.12 205 TRP A N 1
ATOM 1548 C CA . TRP A 1 205 ? -8.219 17.219 7.363 1 80.12 205 TRP A CA 1
ATOM 1549 C C . TRP A 1 205 ? -8.242 16.703 5.93 1 80.12 205 TRP A C 1
ATOM 1551 O O . TRP A 1 205 ? -7.215 16.672 5.254 1 80.12 205 TRP A O 1
ATOM 1561 N N . VAL A 1 206 ? -9.391 16.203 5.703 1 84.44 206 VAL A N 1
ATOM 1562 C CA . VAL A 1 206 ? -9.625 15.781 4.324 1 84.44 206 VAL A CA 1
ATOM 1563 C C . VAL A 1 206 ? -10.727 16.641 3.703 1 84.44 206 VAL A C 1
ATOM 1565 O O . VAL A 1 206 ? -11.773 16.844 4.32 1 84.44 206 VAL A O 1
ATOM 1568 N N . THR A 1 207 ? -10.484 17.188 2.607 1 87.12 207 THR A N 1
ATOM 1569 C CA . THR A 1 207 ? -11.523 17.906 1.868 1 87.12 207 THR A CA 1
ATOM 1570 C C . THR A 1 207 ? -11.938 17.109 0.625 1 87.12 207 THR A C 1
ATOM 1572 O O . THR A 1 207 ? -11.133 16.375 0.055 1 87.12 207 THR A O 1
ATOM 1575 N N . PHE A 1 208 ? -13.141 17.297 0.258 1 88.94 208 PHE A N 1
ATOM 1576 C CA . PHE A 1 208 ? -13.711 16.672 -0.926 1 88.94 208 PHE A CA 1
ATOM 1577 C C . PHE A 1 208 ? -14.312 17.719 -1.856 1 88.94 208 PHE A C 1
ATOM 1579 O O . PHE A 1 208 ? -15.211 18.453 -1.463 1 88.94 208 PHE A O 1
ATOM 1586 N N . ASN A 1 209 ? -13.758 17.75 -3.061 1 88.75 209 ASN A N 1
ATOM 1587 C CA . ASN A 1 209 ? -14.156 18.766 -4.023 1 88.75 209 ASN A CA 1
ATOM 1588 C C . ASN A 1 209 ? -14.117 20.156 -3.408 1 88.75 209 ASN A C 1
ATOM 1590 O O . ASN A 1 209 ? -15.055 20.938 -3.564 1 88.75 209 ASN A O 1
ATOM 1594 N N . GLY A 1 210 ? -13.156 20.344 -2.592 1 81.69 210 GLY A N 1
ATOM 1595 C CA . GLY A 1 210 ? -12.898 21.672 -2.027 1 81.69 210 GLY A CA 1
ATOM 1596 C C . GLY A 1 210 ? -13.734 21.969 -0.796 1 81.69 210 GLY A C 1
ATOM 1597 O O . GLY A 1 210 ? -13.594 23.016 -0.181 1 81.69 210 GLY A O 1
ATOM 1598 N N . GLU A 1 211 ? -14.578 21.047 -0.459 1 80.06 211 GLU A N 1
ATOM 1599 C CA . GLU A 1 211 ? -15.477 21.281 0.664 1 80.06 211 GLU A CA 1
ATOM 1600 C C . GLU A 1 211 ? -15.086 20.438 1.875 1 80.06 211 GLU A C 1
ATOM 1602 O O . GLU A 1 211 ? -14.648 19.297 1.728 1 80.06 211 GLU A O 1
ATOM 1607 N N . LEU A 1 212 ? -15.242 21.125 3.002 1 76.75 212 LEU A N 1
ATOM 1608 C CA . LEU A 1 212 ? -14.992 20.453 4.277 1 76.75 212 LEU A CA 1
ATOM 1609 C C . LEU A 1 212 ? -16.266 20.375 5.102 1 76.75 212 LEU A C 1
ATOM 1611 O O . LEU A 1 212 ? -16.875 21.391 5.445 1 76.75 212 LEU A O 1
ATOM 1615 N N . ARG A 1 213 ? -16.734 19.234 5.293 1 76.5 213 ARG A N 1
ATOM 1616 C CA . ARG A 1 213 ? -17.891 19.016 6.152 1 76.5 213 ARG A CA 1
ATOM 1617 C C . ARG A 1 213 ? -17.609 17.922 7.18 1 76.5 213 ARG A C 1
ATOM 1619 O O . ARG A 1 213 ? -17.062 16.875 6.844 1 76.5 213 ARG A O 1
ATOM 1626 N N . GLU A 1 214 ? -17.938 18.219 8.391 1 75.44 214 GLU A N 1
ATOM 1627 C CA . GLU A 1 214 ? -17.672 17.297 9.492 1 75.44 214 GLU A CA 1
ATOM 1628 C C . GLU A 1 214 ? -18.312 15.93 9.234 1 75.44 214 GLU A C 1
ATOM 1630 O O . GLU A 1 214 ? -17.703 14.898 9.508 1 75.44 214 GLU A O 1
ATOM 1635 N N . GLU A 1 215 ? -19.531 16 8.773 1 77.62 215 GLU A N 1
ATOM 1636 C CA . GLU A 1 215 ? -20.234 14.742 8.508 1 77.62 215 GLU A CA 1
ATOM 1637 C C . GLU A 1 215 ? -19.484 13.914 7.461 1 77.62 215 GLU A C 1
ATOM 1639 O O . GLU A 1 215 ? -19.438 12.688 7.559 1 77.62 215 GLU A O 1
ATOM 1644 N N . VAL A 1 216 ? -18.891 14.664 6.609 1 82.06 216 VAL A N 1
ATOM 1645 C CA . VAL A 1 216 ? -18.172 13.992 5.527 1 82.06 216 VAL A CA 1
ATOM 1646 C C . VAL A 1 216 ? -16.859 13.398 6.062 1 82.06 216 VAL A C 1
ATOM 1648 O O . VAL A 1 216 ? -16.438 12.328 5.629 1 82.06 216 VAL A O 1
ATOM 1651 N N . GLN A 1 217 ? -16.312 14.047 7.051 1 80.94 217 GLN A N 1
ATOM 1652 C CA . GLN A 1 217 ? -15.086 13.547 7.668 1 80.94 217 GLN A CA 1
ATOM 1653 C C . GLN A 1 217 ? -15.328 12.219 8.375 1 80.94 217 GLN A C 1
ATOM 1655 O O . GLN A 1 217 ? -14.516 11.297 8.266 1 80.94 217 GLN A O 1
ATOM 1660 N N . ASP A 1 218 ? -16.391 12.172 9.078 1 83 218 ASP A N 1
ATOM 1661 C CA . ASP A 1 218 ? -16.734 10.938 9.781 1 83 218 ASP A CA 1
ATOM 1662 C C . ASP A 1 218 ? -16.969 9.797 8.797 1 83 218 ASP A C 1
ATOM 1664 O O . ASP A 1 218 ? -16.594 8.648 9.07 1 83 218 ASP A O 1
ATOM 1668 N N . ARG A 1 219 ? -17.578 10.094 7.711 1 87.12 219 ARG A N 1
ATOM 1669 C CA . ARG A 1 219 ? -17.797 9.086 6.676 1 87.12 219 ARG A CA 1
ATOM 1670 C C . ARG A 1 219 ? -16.484 8.617 6.078 1 87.12 219 ARG A C 1
ATOM 1672 O O . ARG A 1 219 ? -16.312 7.43 5.801 1 87.12 219 ARG A O 1
ATOM 1679 N N . ALA A 1 220 ? -15.562 9.586 5.906 1 87.12 220 ALA A N 1
ATOM 1680 C CA . ALA A 1 220 ? -14.258 9.258 5.34 1 87.12 220 ALA A CA 1
ATOM 1681 C C . ALA A 1 220 ? -13.469 8.344 6.27 1 87.12 220 ALA A C 1
ATOM 1683 O O . ALA A 1 220 ? -12.742 7.457 5.812 1 87.12 220 ALA A O 1
ATOM 1684 N N . LEU A 1 221 ? -13.641 8.578 7.57 1 82.56 221 LEU A N 1
ATOM 1685 C CA . LEU A 1 221 ? -12.953 7.75 8.555 1 82.56 221 LEU A CA 1
ATOM 1686 C C . LEU A 1 221 ? -13.555 6.352 8.609 1 82.56 221 LEU A C 1
ATOM 1688 O O . LEU A 1 221 ? -12.859 5.379 8.914 1 82.56 221 LEU A O 1
ATOM 1692 N N . GLY A 1 222 ? -14.805 6.262 8.312 1 84.81 222 GLY A N 1
ATOM 1693 C CA . GLY A 1 222 ? -15.445 4.961 8.25 1 84.81 222 GLY A CA 1
ATOM 1694 C C . GLY A 1 222 ? -15.07 4.176 7.004 1 84.81 222 GLY A C 1
ATOM 1695 O O . GLY A 1 222 ? -14.641 3.025 7.094 1 84.81 222 GLY A O 1
ATOM 1696 N N . SER A 1 223 ? -15.312 4.836 5.883 1 93.38 223 SER A N 1
ATOM 1697 C CA . SER A 1 223 ? -14.969 4.23 4.602 1 93.38 223 SER A CA 1
ATOM 1698 C C . SER A 1 223 ? -14.773 5.297 3.525 1 93.38 223 SER A C 1
ATOM 1700 O O . SER A 1 223 ? -15.711 5.633 2.797 1 93.38 223 SER A O 1
ATOM 1702 N N . LEU A 1 224 ? -13.523 5.703 3.391 1 95.19 224 LEU A N 1
ATOM 1703 C CA . LEU A 1 224 ? -13.203 6.637 2.318 1 95.19 224 LEU A CA 1
ATOM 1704 C C . LEU A 1 224 ? -13.586 6.055 0.96 1 95.19 224 LEU A C 1
ATOM 1706 O O . LEU A 1 224 ? -14.008 6.789 0.064 1 95.19 224 LEU A O 1
ATOM 1710 N N . PHE A 1 225 ? -13.523 4.746 0.833 1 97.19 225 PHE A N 1
ATOM 1711 C CA . PHE A 1 225 ? -13.859 4.027 -0.39 1 97.19 225 PHE A CA 1
ATOM 1712 C C . PHE A 1 225 ? -15.305 4.285 -0.792 1 97.19 225 PHE A C 1
ATOM 1714 O O . PHE A 1 225 ? -15.578 4.73 -1.909 1 97.19 225 PHE A O 1
ATOM 1721 N N . HIS A 1 226 ? -16.219 4.105 0.133 1 96.5 226 HIS A N 1
ATOM 1722 C CA . HIS A 1 226 ? -17.641 4.312 -0.146 1 96.5 226 HIS A CA 1
ATOM 1723 C C . HIS A 1 226 ? -17.953 5.789 -0.369 1 96.5 226 HIS A C 1
ATOM 1725 O O . HIS A 1 226 ? -18.781 6.133 -1.213 1 96.5 226 HIS A O 1
ATOM 1731 N N . LEU A 1 227 ? -17.297 6.605 0.392 1 95.19 227 LEU A N 1
ATOM 1732 C CA . LEU A 1 227 ? -17.531 8.039 0.249 1 95.19 227 LEU A CA 1
ATOM 1733 C C . LEU A 1 227 ? -17.172 8.516 -1.153 1 95.19 227 LEU A C 1
ATOM 1735 O O . LEU A 1 227 ? -17.953 9.219 -1.8 1 95.19 227 LEU A O 1
ATOM 1739 N N . VAL A 1 228 ? -15.984 8.102 -1.68 1 96.38 228 VAL A N 1
ATOM 1740 C CA . VAL A 1 228 ? -15.539 8.523 -3.004 1 96.38 228 VAL A CA 1
ATOM 1741 C C . VAL A 1 228 ? -16.469 7.949 -4.07 1 96.38 228 VAL A C 1
ATOM 1743 O O . VAL A 1 228 ? -16.859 8.648 -5.004 1 96.38 228 VAL A O 1
ATOM 1746 N N . CYS A 1 229 ? -16.828 6.699 -3.916 1 95.88 229 CYS A N 1
ATOM 1747 C CA . CYS A 1 229 ? -17.766 6.09 -4.859 1 95.88 229 CYS A CA 1
ATOM 1748 C C . CYS A 1 229 ? -19.094 6.84 -4.879 1 95.88 229 CYS A C 1
ATOM 1750 O O . CYS A 1 229 ? -19.672 7.051 -5.941 1 95.88 229 CYS A O 1
ATOM 1752 N N . ASP A 1 230 ? -19.578 7.273 -3.736 1 95.38 230 ASP A N 1
ATOM 1753 C CA . ASP A 1 230 ? -20.844 7.988 -3.623 1 95.38 230 ASP A CA 1
ATOM 1754 C C . ASP A 1 230 ? -20.766 9.367 -4.266 1 95.38 230 ASP A C 1
ATOM 1756 O O . ASP A 1 230 ? -21.719 9.828 -4.898 1 95.38 230 ASP A O 1
ATOM 1760 N N . LEU A 1 231 ? -19.625 10.023 -4.082 1 94.56 231 LEU A N 1
ATOM 1761 C CA . LEU A 1 231 ? -19.469 11.398 -4.523 1 94.56 231 LEU A CA 1
ATOM 1762 C C . LEU A 1 231 ? -19.219 11.469 -6.027 1 94.56 231 LEU A C 1
ATOM 1764 O O . LEU A 1 231 ? -19.406 12.516 -6.648 1 94.56 231 LEU A O 1
ATOM 1768 N N . TYR A 1 232 ? -18.688 10.391 -6.559 1 95.12 232 TYR A N 1
ATOM 1769 C CA . TYR A 1 232 ? -18.406 10.398 -7.988 1 95.12 232 TYR A CA 1
ATOM 1770 C C . TYR A 1 232 ? -19.703 10.461 -8.797 1 95.12 232 TYR A C 1
ATOM 1772 O O . TYR A 1 232 ? -20.625 9.672 -8.555 1 95.12 232 TYR A O 1
ATOM 1780 N N . LYS A 1 233 ? -19.75 11.359 -9.82 1 93.94 233 LYS A N 1
ATOM 1781 C CA . LYS A 1 233 ? -21.016 11.648 -10.5 1 93.94 233 LYS A CA 1
ATOM 1782 C C . LYS A 1 233 ? -21.078 10.961 -11.859 1 93.94 233 LYS A C 1
ATOM 1784 O O . LYS A 1 233 ? -22.109 10.984 -12.523 1 93.94 233 LYS A O 1
ATOM 1789 N N . GLY A 1 234 ? -19.984 10.414 -12.336 1 91.5 234 GLY A N 1
ATOM 1790 C CA . GLY A 1 234 ? -19.984 9.703 -13.602 1 91.5 234 GLY A CA 1
ATOM 1791 C C . GLY A 1 234 ? -20.391 8.25 -13.469 1 91.5 234 GLY A C 1
ATOM 1792 O O . GLY A 1 234 ? -20.969 7.852 -12.453 1 91.5 234 GLY A O 1
ATOM 1793 N N . GLY A 1 235 ? -20.266 7.539 -14.602 1 89.62 235 GLY A N 1
ATOM 1794 C CA . GLY A 1 235 ? -20.453 6.098 -14.523 1 89.62 235 GLY A CA 1
ATOM 1795 C C . GLY A 1 235 ? -19.484 5.426 -13.562 1 89.62 235 GLY A C 1
ATOM 1796 O O . GLY A 1 235 ? -18.266 5.527 -13.719 1 89.62 235 GLY A O 1
ATOM 1797 N N . LYS A 1 236 ? -20.016 4.742 -12.641 1 90.94 236 LYS A N 1
ATOM 1798 C CA . LYS A 1 236 ? -19.188 4.125 -11.594 1 90.94 236 LYS A CA 1
ATOM 1799 C C . LYS A 1 236 ? -18.406 2.938 -12.148 1 90.94 236 LYS A C 1
ATOM 1801 O O . LYS A 1 236 ? -18.953 2.102 -12.867 1 90.94 236 LYS A O 1
ATOM 1806 N N . PRO A 1 237 ? -17.141 2.904 -11.828 1 90.75 237 PRO A N 1
ATOM 1807 C CA . PRO A 1 237 ? -16.328 1.774 -12.273 1 90.75 237 PRO A CA 1
ATOM 1808 C C . PRO A 1 237 ? -16.672 0.475 -11.547 1 90.75 237 PRO A C 1
ATOM 1810 O O . PRO A 1 237 ? -17.359 0.498 -10.523 1 90.75 237 PRO A O 1
ATOM 1813 N N . PRO A 1 238 ? -16.156 -0.634 -12.039 1 89.56 238 PRO A N 1
ATOM 1814 C CA . PRO A 1 238 ? -16.375 -1.926 -11.383 1 89.56 238 PRO A CA 1
ATOM 1815 C C . PRO A 1 238 ? -15.914 -1.932 -9.93 1 89.56 238 PRO A C 1
ATOM 1817 O O . PRO A 1 238 ? -16.531 -2.592 -9.086 1 89.56 238 PRO A O 1
ATOM 1820 N N . ALA A 1 239 ? -14.906 -1.202 -9.609 1 92.12 239 ALA A N 1
ATOM 1821 C CA . ALA A 1 239 ? -14.438 -1.119 -8.227 1 92.12 239 ALA A CA 1
ATOM 1822 C C . ALA A 1 239 ? -15.555 -0.645 -7.301 1 92.12 239 ALA A C 1
ATOM 1824 O O . ALA A 1 239 ? -15.672 -1.115 -6.164 1 92.12 239 ALA A O 1
ATOM 1825 N N . CYS A 1 240 ? -16.391 0.212 -7.816 1 94.06 240 CYS A N 1
ATOM 1826 C CA . CYS A 1 240 ? -17.453 0.782 -7.008 1 94.06 240 CYS A CA 1
ATOM 1827 C C . CYS A 1 240 ? -18.688 -0.113 -7.027 1 94.06 240 CYS A C 1
ATOM 1829 O O . CYS A 1 240 ? -19.453 -0.156 -6.059 1 94.06 240 CYS A O 1
ATOM 1831 N N . THR A 1 241 ? -18.891 -0.777 -8.141 1 92.88 241 THR A N 1
ATOM 1832 C CA . THR A 1 241 ? -20.188 -1.442 -8.328 1 92.88 241 THR A CA 1
ATOM 1833 C C . THR A 1 241 ? -20.078 -2.928 -7.996 1 92.88 241 THR A C 1
ATOM 1835 O O . THR A 1 241 ? -21.094 -3.586 -7.746 1 92.88 241 THR A O 1
ATOM 1838 N N . GLY A 1 242 ? -18.875 -3.438 -8.141 1 91.19 242 GLY A N 1
ATOM 1839 C CA . GLY A 1 242 ? -18.688 -4.871 -7.98 1 91.19 242 GLY A CA 1
ATOM 1840 C C . GLY A 1 242 ? -18.953 -5.652 -9.258 1 91.19 242 GLY A C 1
ATOM 1841 O O . GLY A 1 242 ? -19 -6.883 -9.234 1 91.19 242 GLY A O 1
ATOM 1842 N N . ALA A 1 243 ? -19.109 -4.965 -10.297 1 88.88 243 ALA A N 1
ATOM 1843 C CA . ALA A 1 243 ? -19.344 -5.629 -11.578 1 88.88 243 ALA A CA 1
ATOM 1844 C C . ALA A 1 243 ? -18.156 -6.496 -11.977 1 88.88 243 ALA A C 1
ATOM 1846 O O . ALA A 1 243 ? -17 -6.105 -11.781 1 88.88 243 ALA A O 1
ATOM 1847 N N . PRO A 1 244 ? -18.453 -7.664 -12.477 1 86.19 244 PRO A N 1
ATOM 1848 C CA . PRO A 1 244 ? -17.344 -8.539 -12.898 1 86.19 244 PRO A CA 1
ATOM 1849 C C . PRO A 1 244 ? -16.578 -7.98 -14.086 1 86.19 244 PRO A C 1
ATOM 1851 O O . PRO A 1 244 ? -17.141 -7.262 -14.914 1 86.19 244 PRO A O 1
ATOM 1854 N N . VAL A 1 245 ? -15.32 -8.203 -14.07 1 81 245 VAL A N 1
ATOM 1855 C CA . VAL A 1 245 ? -14.445 -7.812 -15.172 1 81 245 VAL A CA 1
ATOM 1856 C C . VAL A 1 245 ? -13.711 -9.039 -15.703 1 81 245 VAL A C 1
ATOM 1858 O O . VAL A 1 245 ? -13.188 -9.852 -14.93 1 81 245 VAL A O 1
ATOM 1861 N N . ARG A 1 246 ? -13.805 -9.25 -16.938 1 74.44 246 ARG A N 1
ATOM 1862 C CA . ARG A 1 246 ? -13.039 -10.305 -17.594 1 74.44 246 ARG A CA 1
ATOM 1863 C C . ARG A 1 246 ? -11.75 -9.75 -18.203 1 74.44 246 ARG A C 1
ATOM 1865 O O . ARG A 1 246 ? -11.789 -8.938 -19.125 1 74.44 246 ARG A O 1
ATOM 1872 N N . LEU A 1 247 ? -10.695 -9.805 -17.438 1 67.06 247 LEU A N 1
ATOM 1873 C CA . LEU A 1 247 ? -9.422 -9.336 -17.969 1 67.06 247 LEU A CA 1
ATOM 1874 C C . LEU A 1 247 ? -8.664 -10.477 -18.641 1 67.06 247 LEU A C 1
ATOM 1876 O O . LEU A 1 247 ? -8.867 -11.648 -18.297 1 67.06 247 LEU A O 1
ATOM 1880 N N . ASP A 1 248 ? -8.008 -10.094 -19.703 1 62.09 248 ASP A N 1
ATOM 1881 C CA . ASP A 1 248 ? -7.141 -11.086 -20.328 1 62.09 248 ASP A CA 1
ATOM 1882 C C . ASP A 1 248 ? -6.148 -11.664 -19.312 1 62.09 248 ASP A C 1
ATOM 1884 O O . ASP A 1 248 ? -5.316 -10.945 -18.781 1 62.09 248 ASP A O 1
ATOM 1888 N N . ARG A 1 249 ? -6.418 -12.797 -18.969 1 59.41 249 ARG A N 1
ATOM 1889 C CA . ARG A 1 249 ? -5.652 -13.469 -17.922 1 59.41 249 ARG A CA 1
ATOM 1890 C C . ARG A 1 249 ? -4.312 -13.969 -18.469 1 59.41 249 ARG A C 1
ATOM 1892 O O . ARG A 1 249 ? -3.582 -14.672 -17.766 1 59.41 249 ARG A O 1
ATOM 1899 N N . SER A 1 250 ? -4.102 -13.672 -19.719 1 60.53 250 SER A N 1
ATOM 1900 C CA . SER A 1 250 ? -2.869 -14.172 -20.312 1 60.53 250 SER A CA 1
ATOM 1901 C C . SER A 1 250 ? -1.658 -13.383 -19.828 1 60.53 250 SER A C 1
ATOM 1903 O O . SER A 1 250 ? -0.558 -13.531 -20.359 1 60.53 250 SER A O 1
ATOM 1905 N N . LEU A 1 251 ? -1.826 -12.727 -18.797 1 62.75 251 LEU A N 1
ATOM 1906 C CA . LEU A 1 251 ? -0.752 -11.805 -18.453 1 62.75 251 LEU A CA 1
ATOM 1907 C C . LEU A 1 251 ? 0.314 -12.508 -17.609 1 62.75 251 LEU A C 1
ATOM 1909 O O . LEU A 1 251 ? 1.271 -11.875 -17.156 1 62.75 251 LEU A O 1
ATOM 1913 N N . CYS A 1 252 ? 0.124 -13.797 -17.422 1 70.5 252 CYS A N 1
ATOM 1914 C CA . CYS A 1 252 ? 1.246 -14.5 -16.812 1 70.5 252 CYS A CA 1
ATOM 1915 C C . CYS A 1 252 ? 1.884 -15.469 -17.812 1 70.5 252 CYS A C 1
ATOM 1917 O O . CYS A 1 252 ? 1.183 -16.125 -18.578 1 70.5 252 CYS A O 1
ATOM 1919 N N . MET B 1 1 ? 27.172 53.469 69.688 1 28.61 1 MET B N 1
ATOM 1920 C CA . MET B 1 1 ? 26 53.25 68.812 1 28.61 1 MET B CA 1
ATOM 1921 C C . MET B 1 1 ? 26.391 52.438 67.562 1 28.61 1 MET B C 1
ATOM 1923 O O . MET B 1 1 ? 27.109 52.938 66.688 1 28.61 1 MET B O 1
ATOM 1927 N N . ALA B 1 2 ? 26.688 51.125 67.812 1 35.16 2 ALA B N 1
ATOM 1928 C CA . ALA B 1 2 ? 27.234 50.125 66.875 1 35.16 2 ALA B CA 1
ATOM 1929 C C . ALA B 1 2 ? 26.312 49.938 65.688 1 35.16 2 ALA B C 1
ATOM 1931 O O . ALA B 1 2 ? 25.109 49.781 65.812 1 35.16 2 ALA B O 1
ATOM 1932 N N . LEU B 1 3 ? 26.609 50.625 64.562 1 36.44 3 LEU B N 1
ATOM 1933 C CA . LEU B 1 3 ? 26.016 50.531 63.25 1 36.44 3 LEU B CA 1
ATOM 1934 C C . LEU B 1 3 ? 25.812 49.062 62.844 1 36.44 3 LEU B C 1
ATOM 1936 O O . LEU B 1 3 ? 26.766 48.281 62.781 1 36.44 3 LEU B O 1
ATOM 1940 N N . GLY B 1 4 ? 24.719 48.438 63.312 1 33.34 4 GLY B N 1
ATOM 1941 C CA . GLY B 1 4 ? 24.328 47.062 63 1 33.34 4 GLY B CA 1
ATOM 1942 C C . GLY B 1 4 ? 24.359 46.75 61.531 1 33.34 4 GLY B C 1
ATOM 1943 O O . GLY B 1 4 ? 24.016 47.594 60.688 1 33.34 4 GLY B O 1
ATOM 1944 N N . ARG B 1 5 ? 25.25 45.875 61.094 1 40.12 5 ARG B N 1
ATOM 1945 C CA . ARG B 1 5 ? 25.5 45.344 59.75 1 40.12 5 ARG B CA 1
ATOM 1946 C C . ARG B 1 5 ? 24.203 44.844 59.125 1 40.12 5 ARG B C 1
ATOM 1948 O O . ARG B 1 5 ? 23.391 44.219 59.781 1 40.12 5 ARG B O 1
ATOM 1955 N N . GLY B 1 6 ? 23.547 45.625 58.25 1 37.09 6 GLY B N 1
ATOM 1956 C CA . GLY B 1 6 ? 22.359 45.344 57.438 1 37.09 6 GLY B CA 1
ATOM 1957 C C . GLY B 1 6 ? 22.406 43.969 56.781 1 37.09 6 GLY B C 1
ATOM 1958 O O . GLY B 1 6 ? 23.484 43.406 56.531 1 37.09 6 GLY B O 1
ATOM 1959 N N . PRO B 1 7 ? 21.438 43.062 57.125 1 41.78 7 PRO B N 1
ATOM 1960 C CA . PRO B 1 7 ? 21.406 41.719 56.562 1 41.78 7 PRO B CA 1
ATOM 1961 C C . PRO B 1 7 ? 21.422 41.719 55.031 1 41.78 7 PRO B C 1
ATOM 1963 O O . PRO B 1 7 ? 20.984 42.688 54.406 1 41.78 7 PRO B O 1
ATOM 1966 N N . ALA B 1 8 ? 22.5 41.188 54.406 1 41.47 8 ALA B N 1
ATOM 1967 C CA . ALA B 1 8 ? 22.625 40.938 52.969 1 41.47 8 ALA B CA 1
ATOM 1968 C C . ALA B 1 8 ? 21.422 40.125 52.469 1 41.47 8 ALA B C 1
ATOM 1970 O O . ALA B 1 8 ? 21.078 39.094 53 1 41.47 8 ALA B O 1
ATOM 1971 N N . LEU B 1 9 ? 20.422 40.844 51.938 1 37.47 9 LEU B N 1
ATOM 1972 C CA . LEU B 1 9 ? 19.312 40.219 51.219 1 37.47 9 LEU B CA 1
ATOM 1973 C C . LEU B 1 9 ? 19.828 39.219 50.156 1 37.47 9 LEU B C 1
ATOM 1975 O O . LEU B 1 9 ? 20.531 39.625 49.219 1 37.47 9 LEU B O 1
ATOM 1979 N N . CYS B 1 10 ? 20.094 38 50.531 1 35.59 10 CYS B N 1
ATOM 1980 C CA . CYS B 1 10 ? 20.391 36.969 49.562 1 35.59 10 CYS B CA 1
ATOM 1981 C C . CYS B 1 10 ? 19.266 36.844 48.531 1 35.59 10 CYS B C 1
ATOM 1983 O O . CYS B 1 10 ? 18.141 36.5 48.875 1 35.59 10 CYS B O 1
ATOM 1985 N N . LEU B 1 11 ? 19.375 37.656 47.5 1 35.38 11 LEU B N 1
ATOM 1986 C CA . LEU B 1 11 ? 18.484 37.406 46.344 1 35.38 11 LEU B CA 1
ATOM 1987 C C . LEU B 1 11 ? 18.562 35.969 45.875 1 35.38 11 LEU B C 1
ATOM 1989 O O . LEU B 1 11 ? 19.609 35.531 45.375 1 35.38 11 LEU B O 1
ATOM 1993 N N . LEU B 1 12 ? 17.844 35.094 46.531 1 34.53 12 LEU B N 1
ATOM 1994 C CA . LEU B 1 12 ? 17.641 33.781 45.969 1 34.53 12 LEU B CA 1
ATOM 1995 C C . LEU B 1 12 ? 17.047 33.875 44.562 1 34.53 12 LEU B C 1
ATOM 1997 O O . LEU B 1 12 ? 15.906 34.344 44.406 1 34.53 12 LEU B O 1
ATOM 2001 N N . VAL B 1 13 ? 17.906 34.031 43.562 1 37.41 13 VAL B N 1
ATOM 2002 C CA . VAL B 1 13 ? 17.453 33.844 42.188 1 37.41 13 VAL B CA 1
ATOM 2003 C C . VAL B 1 13 ? 16.859 32.438 42.062 1 37.41 13 VAL B C 1
ATOM 2005 O O . VAL B 1 13 ? 17.594 31.438 42.156 1 37.41 13 VAL B O 1
ATOM 2008 N N . VAL B 1 14 ? 15.617 32.219 42.406 1 35.97 14 VAL B N 1
ATOM 2009 C CA . VAL B 1 14 ? 14.922 31.031 41.969 1 35.97 14 VAL B CA 1
ATOM 2010 C C . VAL B 1 14 ? 15.023 30.906 40.438 1 35.97 14 VAL B C 1
ATOM 2012 O O . VAL B 1 14 ? 14.398 31.688 39.719 1 35.97 14 VAL B O 1
ATOM 2015 N N . MET B 1 15 ? 16.172 30.453 40 1 33.28 15 MET B N 1
ATOM 2016 C CA . MET B 1 15 ? 16.156 29.969 38.625 1 33.28 15 MET B CA 1
ATOM 2017 C C . MET B 1 15 ? 15.023 28.969 38.406 1 33.28 15 MET B C 1
ATOM 2019 O O . MET B 1 15 ? 15.078 27.844 38.906 1 33.28 15 MET B O 1
ATOM 2023 N N . GLU B 1 16 ? 13.828 29.453 38.312 1 32.81 16 GLU B N 1
ATOM 2024 C CA . GLU B 1 16 ? 12.836 28.547 37.75 1 32.81 16 GLU B CA 1
ATOM 2025 C C . GLU B 1 16 ? 13.414 27.781 36.562 1 32.81 16 GLU B C 1
ATOM 2027 O O . GLU B 1 16 ? 13.742 28.375 35.531 1 32.81 16 GLU B O 1
ATOM 2032 N N . MET B 1 17 ? 14.133 26.734 36.812 1 31.88 17 MET B N 1
ATOM 2033 C CA . MET B 1 17 ? 14.289 25.766 35.719 1 31.88 17 MET B CA 1
ATOM 2034 C C . MET B 1 17 ? 12.992 25.609 34.938 1 31.88 17 MET B C 1
ATOM 2036 O O . MET B 1 17 ? 11.969 25.188 35.5 1 31.88 17 MET B O 1
ATOM 2040 N N . CYS B 1 18 ? 12.68 26.516 34 1 33.59 18 CYS B N 1
ATOM 2041 C CA . CYS B 1 18 ? 11.648 26.25 33 1 33.59 18 CYS B CA 1
ATOM 2042 C C . CYS B 1 18 ? 11.555 24.766 32.688 1 33.59 18 CYS B C 1
ATOM 2044 O O . CYS B 1 18 ? 12.547 24.141 32.344 1 33.59 18 CYS B O 1
ATOM 2046 N N . ALA B 1 19 ? 10.711 24.031 33.375 1 34.84 19 ALA B N 1
ATOM 2047 C CA . ALA B 1 19 ? 10.234 22.672 33.156 1 34.84 19 ALA B CA 1
ATOM 2048 C C . ALA B 1 19 ? 10.258 22.312 31.672 1 34.84 19 ALA B C 1
ATOM 2050 O O . ALA B 1 19 ? 9.922 23.141 30.812 1 34.84 19 ALA B O 1
ATOM 2051 N N . GLY B 1 20 ? 11.188 21.344 31.359 1 34.97 20 GLY B N 1
ATOM 2052 C CA . GLY B 1 20 ? 11.273 20.625 30.109 1 34.97 20 GLY B CA 1
ATOM 2053 C C . GLY B 1 20 ? 9.938 20.453 29.422 1 34.97 20 GLY B C 1
ATOM 2054 O O . GLY B 1 20 ? 8.898 20.344 30.078 1 34.97 20 GLY B O 1
ATOM 2055 N N . GLY B 1 21 ? 9.711 21.188 28.391 1 36.38 21 GLY B N 1
ATOM 2056 C CA . GLY B 1 21 ? 8.555 20.938 27.547 1 36.38 21 GLY B CA 1
ATOM 2057 C C . GLY B 1 21 ? 8.094 19.5 27.578 1 36.38 21 GLY B C 1
ATOM 2058 O O . GLY B 1 21 ? 8.789 18.625 28.109 1 36.38 21 GLY B O 1
ATOM 2059 N N . PRO B 1 22 ? 6.852 19.203 27.547 1 39.53 22 PRO B N 1
ATOM 2060 C CA . PRO B 1 22 ? 6.363 17.828 27.625 1 39.53 22 PRO B CA 1
ATOM 2061 C C . PRO B 1 22 ? 7.328 16.828 26.984 1 39.53 22 PRO B C 1
ATOM 2063 O O . PRO B 1 22 ? 8.102 17.188 26.094 1 39.53 22 PRO B O 1
ATOM 2066 N N . PRO B 1 23 ? 7.75 15.812 27.703 1 40.41 23 PRO B N 1
ATOM 2067 C CA . PRO B 1 23 ? 8.68 14.805 27.203 1 40.41 23 PRO B CA 1
ATOM 2068 C C . PRO B 1 23 ? 8.508 14.539 25.703 1 40.41 23 PRO B C 1
ATOM 2070 O O . PRO B 1 23 ? 7.395 14.609 25.188 1 40.41 23 PRO B O 1
ATOM 2073 N N . ARG B 1 24 ? 9.469 14.867 24.859 1 43.62 24 ARG B N 1
ATOM 2074 C CA . ARG B 1 24 ? 9.617 14.484 23.469 1 43.62 24 ARG B CA 1
ATOM 2075 C C . ARG B 1 24 ? 9.016 13.109 23.203 1 43.62 24 ARG B C 1
ATOM 2077 O O . ARG B 1 24 ? 9.414 12.125 23.828 1 43.62 24 ARG B O 1
ATOM 2084 N N . ARG B 1 25 ? 7.711 12.938 23.047 1 48.22 25 ARG B N 1
ATOM 2085 C CA . ARG B 1 25 ? 7.055 11.672 22.734 1 48.22 25 ARG B CA 1
ATOM 2086 C C . ARG B 1 25 ? 7.957 10.781 21.875 1 48.22 25 ARG B C 1
ATOM 2088 O O . ARG B 1 25 ? 8.422 11.195 20.812 1 48.22 25 ARG B O 1
ATOM 2095 N N . ALA B 1 26 ? 8.75 9.891 22.469 1 50.47 26 ALA B N 1
ATOM 2096 C CA . ALA B 1 26 ? 9.586 8.922 21.766 1 50.47 26 ALA B CA 1
ATOM 2097 C C . ALA B 1 26 ? 8.82 8.266 20.609 1 50.47 26 ALA B C 1
ATOM 2099 O O . ALA B 1 26 ? 7.68 7.844 20.781 1 50.47 26 ALA B O 1
ATOM 2100 N N . SER B 1 27 ? 9.211 8.492 19.312 1 63.22 27 SER B N 1
ATOM 2101 C CA . SER B 1 27 ? 8.586 7.965 18.109 1 63.22 27 SER B CA 1
ATOM 2102 C C . SER B 1 27 ? 8.461 6.445 18.172 1 63.22 27 SER B C 1
ATOM 2104 O O . SER B 1 27 ? 9.367 5.762 18.641 1 63.22 27 SER B O 1
ATOM 2106 N N . CYS B 1 28 ? 7.348 5.727 18.188 1 78.06 28 CYS B N 1
ATOM 2107 C CA . CYS B 1 28 ? 7.047 4.305 18.094 1 78.06 28 CYS B CA 1
ATOM 2108 C C . CYS B 1 28 ? 7.934 3.623 17.062 1 78.06 28 CYS B C 1
ATOM 2110 O O . CYS B 1 28 ? 7.945 4.016 15.891 1 78.06 28 CYS B O 1
ATOM 2112 N N . PRO B 1 29 ? 8.805 2.713 17.547 1 82.69 29 PRO B N 1
ATOM 2113 C CA . PRO B 1 29 ? 9.742 2.09 16.594 1 82.69 29 PRO B CA 1
ATOM 2114 C C . PRO B 1 29 ? 9.07 1.06 15.695 1 82.69 29 PRO B C 1
ATOM 2116 O O . PRO B 1 29 ? 9.75 0.322 14.977 1 82.69 29 PRO B O 1
ATOM 2119 N N . TYR B 1 30 ? 7.793 0.924 15.695 1 85.75 30 TYR B N 1
ATOM 2120 C CA . TYR B 1 30 ? 7.051 -0.015 14.859 1 85.75 30 TYR B CA 1
ATOM 2121 C C . TYR B 1 30 ? 6.262 0.719 13.781 1 85.75 30 TYR B C 1
ATOM 2123 O O . TYR B 1 30 ? 5.816 1.85 13.992 1 85.75 30 TYR B O 1
ATOM 2131 N N . PRO B 1 31 ? 6.184 0.02 12.68 1 88.5 31 PRO B N 1
ATOM 2132 C CA . PRO B 1 31 ? 5.316 0.617 11.656 1 88.5 31 PRO B CA 1
ATOM 2133 C C . PRO B 1 31 ? 3.84 0.59 12.047 1 88.5 31 PRO B C 1
ATOM 2135 O O . PRO B 1 31 ? 3.428 -0.24 12.859 1 88.5 31 PRO B O 1
ATOM 2138 N N . PRO B 1 32 ? 3.098 1.493 11.461 1 86.19 32 PRO B N 1
ATOM 2139 C CA . PRO B 1 32 ? 1.679 1.586 11.805 1 86.19 32 PRO B CA 1
ATOM 2140 C C . PRO B 1 32 ? 0.954 0.247 11.688 1 86.19 32 PRO B C 1
ATOM 2142 O O . PRO B 1 32 ? 0.093 -0.069 12.516 1 86.19 32 PRO B O 1
ATOM 2145 N N . SER B 1 33 ? 1.331 -0.593 10.766 1 84.94 33 SER B N 1
ATOM 2146 C CA . SER B 1 33 ? 0.66 -1.869 10.539 1 84.94 33 SER B CA 1
ATOM 2147 C C . SER B 1 33 ? 0.813 -2.793 11.742 1 84.94 33 SER B C 1
ATOM 2149 O O . SER B 1 33 ? 0.061 -3.756 11.898 1 84.94 33 SER B O 1
ATOM 2151 N N . GLN B 1 34 ? 1.736 -2.422 12.648 1 85.12 34 GLN B N 1
ATOM 2152 C CA . GLN B 1 34 ? 2.021 -3.309 13.766 1 85.12 34 GLN B CA 1
ATOM 2153 C C . GLN B 1 34 ? 1.591 -2.676 15.094 1 85.12 34 GLN B C 1
ATOM 2155 O O . GLN B 1 34 ? 1.75 -3.279 16.156 1 85.12 34 GLN B O 1
ATOM 2160 N N . TRP B 1 35 ? 1.07 -1.513 15.016 1 86.81 35 TRP B N 1
ATOM 2161 C CA . TRP B 1 35 ? 0.778 -0.772 16.234 1 86.81 35 TRP B CA 1
ATOM 2162 C C . TRP B 1 35 ? -0.189 -1.548 17.125 1 86.81 35 TRP B C 1
ATOM 2164 O O . TRP B 1 35 ? -0.075 -1.518 18.344 1 86.81 35 TRP B O 1
ATOM 2174 N N . CYS B 1 36 ? -1.086 -2.322 16.5 1 85.81 36 CYS B N 1
ATOM 2175 C CA . CYS B 1 36 ? -2.068 -3.059 17.297 1 85.81 36 CYS B CA 1
ATOM 2176 C C . CYS B 1 36 ? -1.801 -4.559 17.234 1 85.81 36 CYS B C 1
ATOM 2178 O O . CYS B 1 36 ? -2.707 -5.363 17.453 1 85.81 36 CYS B O 1
ATOM 2180 N N . SER B 1 37 ? -0.542 -4.902 16.828 1 85.12 37 SER B N 1
ATOM 2181 C CA . SER B 1 37 ? -0.198 -6.312 16.672 1 85.12 37 SER B CA 1
ATOM 2182 C C . SER B 1 37 ? -0.129 -7.02 18.031 1 85.12 37 SER B C 1
ATOM 2184 O O . SER B 1 37 ? -0.297 -8.234 18.109 1 85.12 37 SER B O 1
ATOM 2186 N N . SER B 1 38 ? 0.204 -6.336 19.062 1 86.62 38 SER B N 1
ATOM 2187 C CA . SER B 1 38 ? 0.216 -6.836 20.438 1 86.62 38 SER B CA 1
ATOM 2188 C C . SER B 1 38 ? -0.068 -5.719 21.438 1 86.62 38 SER B C 1
ATOM 2190 O O . SER B 1 38 ? 0.041 -4.539 21.109 1 86.62 38 SER B O 1
ATOM 2192 N N . LEU B 1 39 ? -0.49 -6.16 22.578 1 88.69 39 LEU B N 1
ATOM 2193 C CA . LEU B 1 39 ? -0.726 -5.18 23.641 1 88.69 39 LEU B CA 1
ATOM 2194 C C . LEU B 1 39 ? 0.556 -4.422 23.969 1 88.69 39 LEU B C 1
ATOM 2196 O O . LEU B 1 39 ? 0.523 -3.213 24.219 1 88.69 39 LEU B O 1
ATOM 2200 N N . GLN B 1 40 ? 1.654 -5.121 23.969 1 90.19 40 GLN B N 1
ATOM 2201 C CA . GLN B 1 40 ? 2.949 -4.52 24.281 1 90.19 40 GLN B CA 1
ATOM 2202 C C . GLN B 1 40 ? 3.293 -3.42 23.281 1 90.19 40 GLN B C 1
ATOM 2204 O O . GLN B 1 40 ? 3.713 -2.33 23.672 1 90.19 40 GLN B O 1
ATOM 2209 N N . VAL B 1 41 ? 3.074 -3.648 22.062 1 87.06 41 VAL B N 1
ATOM 2210 C CA . VAL B 1 41 ? 3.375 -2.674 21.016 1 87.06 41 VAL B CA 1
ATOM 2211 C C . VAL B 1 41 ? 2.416 -1.49 21.125 1 87.06 41 VAL B C 1
ATOM 2213 O O . VAL B 1 41 ? 2.83 -0.335 21 1 87.06 41 VAL B O 1
ATOM 2216 N N . ALA B 1 42 ? 1.124 -1.828 21.328 1 89.06 42 ALA B N 1
ATOM 2217 C CA . ALA B 1 42 ? 0.117 -0.778 21.438 1 89.06 42 ALA B CA 1
ATOM 2218 C C . ALA B 1 42 ? 0.456 0.184 22.578 1 89.06 42 ALA B C 1
ATOM 2220 O O . ALA B 1 42 ? 0.283 1.397 22.453 1 89.06 42 ALA B O 1
ATOM 2221 N N . LEU B 1 43 ? 0.968 -0.377 23.672 1 89.5 43 LEU B N 1
ATOM 2222 C CA . LEU B 1 43 ? 1.365 0.441 24.812 1 89.5 43 LEU B CA 1
ATOM 2223 C C . LEU B 1 43 ? 2.592 1.283 24.469 1 89.5 43 LEU B C 1
ATOM 2225 O O . LEU B 1 43 ? 2.633 2.477 24.781 1 89.5 43 LEU B O 1
ATOM 2229 N N . GLN B 1 44 ? 3.52 0.639 23.812 1 85.31 44 GLN B N 1
ATOM 2230 C CA . GLN B 1 44 ? 4.754 1.326 23.453 1 85.31 44 GLN B CA 1
ATOM 2231 C C . GLN B 1 44 ? 4.48 2.48 22.5 1 85.31 44 GLN B C 1
ATOM 2233 O O . GLN B 1 44 ? 5.145 3.52 22.562 1 85.31 44 GLN B O 1
ATOM 2238 N N . CYS B 1 45 ? 3.518 2.309 21.703 1 83.5 45 CYS B N 1
ATOM 2239 C CA . CYS B 1 45 ? 3.217 3.309 20.688 1 83.5 45 CYS B CA 1
ATOM 2240 C C . CYS B 1 45 ? 2.072 4.211 21.141 1 83.5 45 CYS B C 1
ATOM 2242 O O . CYS B 1 45 ? 1.619 5.066 20.375 1 83.5 45 CYS B O 1
ATOM 2244 N N . GLN B 1 46 ? 1.543 4.027 22.328 1 81.88 46 GLN B N 1
ATOM 2245 C CA . GLN B 1 46 ? 0.529 4.859 22.969 1 81.88 46 GLN B CA 1
ATOM 2246 C C . GLN B 1 46 ? -0.752 4.898 22.141 1 81.88 46 GLN B C 1
ATOM 2248 O O . GLN B 1 46 ? -1.329 5.969 21.938 1 81.88 46 GLN B O 1
ATOM 2253 N N . VAL B 1 47 ? -1.043 3.742 21.594 1 83.44 47 VAL B N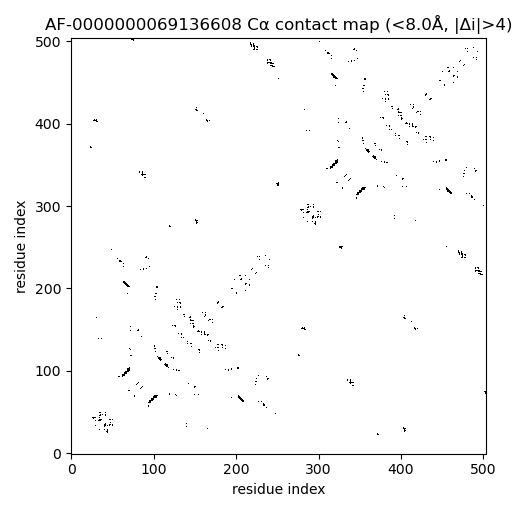 1
ATOM 2254 C CA . VAL B 1 47 ? -2.268 3.639 20.812 1 83.44 47 VAL B CA 1
ATOM 2255 C C . VAL B 1 47 ? -3.182 2.574 21.406 1 83.44 47 VAL B C 1
ATOM 2257 O O . VAL B 1 47 ? -3.998 1.976 20.703 1 83.44 47 VAL B O 1
ATOM 2260 N N . GLN B 1 48 ? -3.053 2.262 22.625 1 86.19 48 GLN B N 1
ATOM 2261 C CA . GLN B 1 48 ? -3.822 1.206 23.281 1 86.19 48 GLN B CA 1
ATOM 2262 C C . GLN B 1 48 ? -5.32 1.476 23.172 1 86.19 48 GLN B C 1
ATOM 2264 O O . GLN B 1 48 ? -6.105 0.562 22.906 1 86.19 48 GLN B O 1
ATOM 2269 N N . LYS B 1 49 ? -5.68 2.688 23.469 1 80.75 49 LYS B N 1
ATOM 2270 C CA . LYS B 1 49 ? -7.098 3.035 23.422 1 80.75 49 LYS B CA 1
ATOM 2271 C C . LYS B 1 49 ? -7.684 2.805 22.031 1 80.75 49 LYS B C 1
ATOM 2273 O O . LYS B 1 49 ? -8.75 2.197 21.891 1 80.75 49 LYS B O 1
ATOM 2278 N N . GLN B 1 50 ? -6.965 3.264 21.031 1 78.88 50 GLN B N 1
ATOM 2279 C CA . GLN B 1 50 ? -7.414 3.092 19.656 1 78.88 50 GLN B CA 1
ATOM 2280 C C . GLN B 1 50 ? -7.508 1.615 19.281 1 78.88 50 GLN B C 1
ATOM 2282 O O . GLN B 1 50 ? -8.461 1.193 18.625 1 78.88 50 GLN B O 1
ATOM 2287 N N . CYS B 1 51 ? -6.531 0.877 19.703 1 84 51 CYS B N 1
ATOM 2288 C CA . CYS B 1 51 ? -6.516 -0.551 19.406 1 84 51 CYS B CA 1
ATOM 2289 C C . CYS B 1 51 ? -7.676 -1.261 20.094 1 84 51 CYS B C 1
ATOM 2291 O O . CYS B 1 51 ? -8.289 -2.158 19.516 1 84 51 CYS B O 1
ATOM 2293 N N . MET B 1 52 ? -8.039 -0.845 21.281 1 82.12 52 MET B N 1
ATOM 2294 C CA . MET B 1 52 ? -9.148 -1.438 22.016 1 82.12 52 MET B CA 1
ATOM 2295 C C . MET B 1 52 ? -10.477 -1.119 21.344 1 82.12 52 MET B C 1
ATOM 2297 O O . MET B 1 52 ? -11.367 -1.973 21.281 1 82.12 52 MET B O 1
ATOM 2301 N N . GLU B 1 53 ? -10.555 0.022 20.891 1 75.75 53 GLU B N 1
ATOM 2302 C CA . GLU B 1 53 ? -11.781 0.418 20.203 1 75.75 53 GLU B CA 1
ATOM 2303 C C . GLU B 1 53 ? -11.969 -0.379 18.906 1 75.75 53 GLU B C 1
ATOM 2305 O O . GLU B 1 53 ? -13.086 -0.786 18.594 1 75.75 53 GLU B O 1
ATOM 2310 N N . LEU B 1 54 ? -10.891 -0.545 18.266 1 73.56 54 LEU B N 1
ATOM 2311 C CA . LEU B 1 54 ? -10.938 -1.32 17.031 1 73.56 54 LEU B CA 1
ATOM 2312 C C . LEU B 1 54 ? -11.266 -2.781 17.328 1 73.56 54 LEU B C 1
ATOM 2314 O O . LEU B 1 54 ? -12.016 -3.414 16.578 1 73.56 54 LEU B O 1
ATOM 2318 N N . SER B 1 55 ? -10.703 -3.312 18.344 1 73.69 55 SER B N 1
ATOM 2319 C CA . SER B 1 55 ? -10.898 -4.711 18.719 1 73.69 55 SER B CA 1
ATOM 2320 C C . SER B 1 55 ? -12.336 -4.961 19.172 1 73.69 55 SER B C 1
ATOM 2322 O O . SER B 1 55 ? -12.875 -6.051 18.969 1 73.69 55 SER B O 1
ATOM 2324 N N . ALA B 1 56 ? -12.828 -3.947 19.797 1 69.25 56 ALA B N 1
ATOM 2325 C CA . ALA B 1 56 ? -14.188 -4.086 20.297 1 69.25 56 ALA B CA 1
ATOM 2326 C C . ALA B 1 56 ? -15.188 -4.281 19.156 1 69.25 56 ALA B C 1
ATOM 2328 O O . ALA B 1 56 ? -16.234 -4.891 19.344 1 69.25 56 ALA B O 1
ATOM 2329 N N . THR B 1 57 ? -14.805 -3.871 18.062 1 62.41 57 THR B N 1
ATOM 2330 C CA . THR B 1 57 ? -15.703 -3.992 16.922 1 62.41 57 THR B CA 1
ATOM 2331 C C . THR B 1 57 ? -15.453 -5.305 16.188 1 62.41 57 THR B C 1
ATOM 2333 O O . THR B 1 57 ? -16.188 -5.637 15.25 1 62.41 57 THR B O 1
ATOM 2336 N N . ARG B 1 58 ? -14.289 -5.934 16.656 1 63.12 58 ARG B N 1
ATOM 2337 C CA . ARG B 1 58 ? -13.836 -7.098 15.906 1 63.12 58 ARG B CA 1
ATOM 2338 C C . ARG B 1 58 ? -14.812 -8.258 16.047 1 63.12 58 ARG B C 1
ATOM 2340 O O . ARG B 1 58 ? -15.484 -8.391 17.078 1 63.12 58 ARG B O 1
ATOM 2347 N N . GLN B 1 59 ? -14.766 -9.148 15.016 1 62.03 59 GLN B N 1
ATOM 2348 C CA . GLN B 1 59 ? -15.781 -9.992 14.391 1 62.03 59 GLN B CA 1
ATOM 2349 C C . GLN B 1 59 ? -16.062 -11.227 15.234 1 62.03 59 GLN B C 1
ATOM 2351 O O . GLN B 1 59 ? -15.148 -11.82 15.805 1 62.03 59 GLN B O 1
ATOM 2356 N N . ARG B 1 60 ? -17.172 -11.555 15.336 1 69.75 60 ARG B N 1
ATOM 2357 C CA . ARG B 1 60 ? -17.812 -12.711 15.953 1 69.75 60 ARG B CA 1
ATOM 2358 C C . ARG B 1 60 ? -17.781 -13.922 15.016 1 69.75 60 ARG B C 1
ATOM 2360 O O . ARG B 1 60 ? -17.828 -15.062 1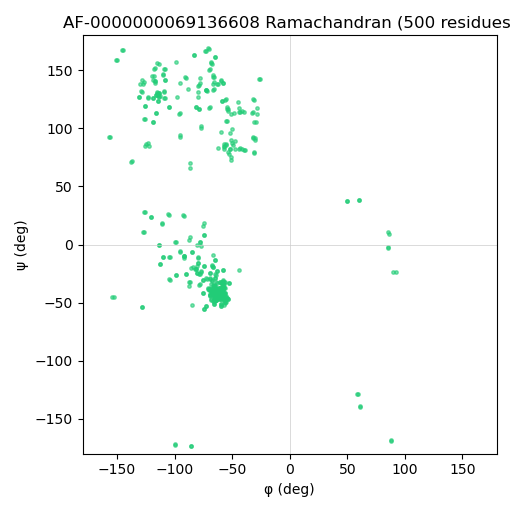5.469 1 69.75 60 ARG B O 1
ATOM 2367 N N . ARG B 1 61 ? -17.609 -13.688 13.703 1 87.19 61 ARG B N 1
ATOM 2368 C CA . ARG B 1 61 ? -17.578 -14.773 12.734 1 87.19 61 ARG B CA 1
ATOM 2369 C C . ARG B 1 61 ? -16.203 -14.883 12.07 1 87.19 61 ARG B C 1
ATOM 2371 O O . ARG B 1 61 ? -15.453 -13.906 12.039 1 87.19 61 ARG B O 1
ATOM 2378 N N . PRO B 1 62 ? -15.914 -16.141 11.562 1 92.38 62 PRO B N 1
ATOM 2379 C CA . PRO B 1 62 ? -14.625 -16.312 10.883 1 92.38 62 PRO B CA 1
ATOM 2380 C C . PRO B 1 62 ? -14.469 -15.398 9.672 1 92.38 62 PRO B C 1
ATOM 2382 O O . PRO B 1 62 ? -15.438 -15.156 8.945 1 92.38 62 PRO B O 1
ATOM 2385 N N . PRO B 1 63 ? -13.297 -14.883 9.5 1 94.5 63 PRO B N 1
ATOM 2386 C CA . PRO B 1 63 ? -13.039 -14.062 8.312 1 94.5 63 PRO B CA 1
ATOM 2387 C C . PRO B 1 63 ? -13.133 -14.859 7.016 1 94.5 63 PRO B C 1
ATOM 2389 O O . PRO B 1 63 ? -13.117 -16.094 7.039 1 94.5 63 PRO B O 1
ATOM 2392 N N . VAL B 1 64 ? -13.297 -14.109 5.914 1 95.44 64 VAL B N 1
ATOM 2393 C CA . VAL B 1 64 ? -13.219 -14.719 4.59 1 95.44 64 VAL B CA 1
ATOM 2394 C C . VAL B 1 64 ? -11.781 -15.141 4.297 1 95.44 64 VAL B C 1
ATOM 2396 O O . VAL B 1 64 ? -10.875 -14.312 4.312 1 95.44 64 VAL B O 1
ATOM 2399 N N . ALA B 1 65 ? -11.562 -16.453 4.102 1 95.62 65 ALA B N 1
ATOM 2400 C CA . ALA B 1 65 ? -10.242 -16.938 3.75 1 95.62 65 ALA B CA 1
ATOM 2401 C C . ALA B 1 65 ? -9.945 -16.719 2.27 1 95.62 65 ALA B C 1
ATOM 2403 O O . ALA B 1 65 ? -10.641 -17.25 1.402 1 95.62 65 ALA B O 1
ATOM 2404 N N . VAL B 1 66 ? -8.969 -15.914 1.992 1 95.12 66 VAL B N 1
ATOM 2405 C CA . VAL B 1 66 ? -8.539 -15.633 0.626 1 95.12 66 VAL B CA 1
ATOM 2406 C C . VAL B 1 66 ? -7.129 -16.172 0.411 1 95.12 66 VAL B C 1
ATOM 2408 O O . VAL B 1 66 ? -6.215 -15.883 1.188 1 95.12 66 VAL B O 1
ATOM 2411 N N . ALA B 1 67 ? -6.938 -17.031 -0.575 1 93.88 67 ALA B N 1
ATOM 2412 C CA . ALA B 1 67 ? -5.613 -17.547 -0.921 1 93.88 67 ALA B CA 1
ATOM 2413 C C . ALA B 1 67 ? -5.23 -17.156 -2.346 1 93.88 67 ALA B C 1
ATOM 2415 O O . ALA B 1 67 ? -6.008 -17.344 -3.281 1 93.88 67 ALA B O 1
ATOM 2416 N N . LEU B 1 68 ? -4.113 -16.547 -2.473 1 93.81 68 LEU B N 1
ATOM 2417 C CA . LEU B 1 68 ? -3.596 -16.219 -3.793 1 93.81 68 LEU B CA 1
ATOM 2418 C C . LEU B 1 68 ? -2.451 -17.141 -4.184 1 93.81 68 LEU B C 1
ATOM 2420 O O . LEU B 1 68 ? -1.441 -17.219 -3.479 1 93.81 68 LEU B O 1
ATOM 2424 N N . TYR B 1 69 ? -2.607 -17.875 -5.215 1 92 69 TYR B N 1
ATOM 2425 C CA . TYR B 1 69 ? -1.561 -18.656 -5.867 1 92 69 TYR B CA 1
ATOM 2426 C C . TYR B 1 69 ? -0.958 -17.891 -7.035 1 92 69 TYR B C 1
ATOM 2428 O O . TYR B 1 69 ? -1.64 -17.609 -8.031 1 92 69 TYR B O 1
ATOM 2436 N N . TYR B 1 70 ? 0.374 -17.516 -6.852 1 91.38 70 TYR B N 1
ATOM 2437 C CA . TYR B 1 70 ? 0.945 -16.594 -7.828 1 91.38 70 TYR B CA 1
ATOM 2438 C C . TYR B 1 70 ? 2.42 -16.891 -8.062 1 91.38 70 TYR B C 1
ATOM 2440 O O . TYR B 1 70 ? 2.986 -17.781 -7.434 1 91.38 70 TYR B O 1
ATOM 2448 N N . ASP B 1 71 ? 2.959 -16.297 -9.094 1 91.25 71 ASP B N 1
ATOM 2449 C CA . ASP B 1 71 ? 4.402 -16.297 -9.312 1 91.25 71 ASP B CA 1
ATOM 2450 C C . ASP B 1 71 ? 4.965 -14.883 -9.266 1 91.25 71 ASP B C 1
ATOM 2452 O O . ASP B 1 71 ? 4.375 -13.953 -9.828 1 91.25 71 ASP B O 1
ATOM 2456 N N . SER B 1 72 ? 6.137 -14.977 -8.617 1 89.88 72 SER B N 1
ATOM 2457 C CA . SER B 1 72 ? 6.805 -13.68 -8.5 1 89.88 72 SER B CA 1
ATOM 2458 C C . SER B 1 72 ? 7.246 -13.164 -9.867 1 89.88 72 SER B C 1
ATOM 2460 O O . SER B 1 72 ? 7.48 -13.945 -10.789 1 89.88 72 SER B O 1
ATOM 2462 N N . LEU B 1 73 ? 7.152 -11.969 -10.297 1 88.31 73 LEU B N 1
ATOM 2463 C CA . LEU B 1 73 ? 7.602 -11.289 -11.5 1 88.31 73 LEU B CA 1
ATOM 2464 C C . LEU B 1 73 ? 6.523 -11.32 -12.578 1 88.31 73 LEU B C 1
ATOM 2466 O O . LEU B 1 73 ? 6.617 -10.609 -13.578 1 88.31 73 LEU B O 1
ATOM 2470 N N . CYS B 1 74 ? 5.551 -12.352 -12.508 1 86.19 74 CYS B N 1
ATOM 2471 C CA . CYS B 1 74 ? 4.453 -12.344 -13.469 1 86.19 74 CYS B CA 1
ATOM 2472 C C . CYS B 1 74 ? 3.697 -11.023 -13.43 1 86.19 74 CYS B C 1
ATOM 2474 O O . CYS B 1 74 ? 3.227 -10.602 -12.367 1 86.19 74 CYS B O 1
ATOM 2476 N N . PRO B 1 75 ? 3.602 -10.391 -14.617 1 85.5 75 PRO B N 1
ATOM 2477 C CA . PRO B 1 75 ? 2.91 -9.102 -14.625 1 85.5 75 PRO B CA 1
ATOM 2478 C C . PRO B 1 75 ? 1.487 -9.188 -14.078 1 85.5 75 PRO B C 1
ATOM 2480 O O . PRO B 1 75 ? 1.052 -8.305 -13.336 1 85.5 75 PRO B O 1
ATOM 2483 N N . GLY B 1 76 ? 0.762 -10.203 -14.422 1 84.38 76 GLY B N 1
ATOM 2484 C CA . GLY B 1 76 ? -0.59 -10.383 -13.922 1 84.38 76 GLY B CA 1
ATOM 2485 C C . GLY B 1 76 ? -0.65 -10.547 -12.414 1 84.38 76 GLY B C 1
ATOM 2486 O O . GLY B 1 76 ? -1.512 -9.961 -11.75 1 84.38 76 GLY B O 1
ATOM 2487 N N . SER B 1 77 ? 0.238 -11.336 -11.859 1 89.19 77 SER B N 1
ATOM 2488 C CA . SER B 1 77 ? 0.312 -11.523 -10.414 1 89.19 77 SER B CA 1
ATOM 2489 C C . SER B 1 77 ? 0.63 -10.211 -9.695 1 89.19 77 SER B C 1
ATOM 2491 O O . SER B 1 77 ? 0.017 -9.891 -8.68 1 89.19 77 SER B O 1
ATOM 2493 N N . ARG B 1 78 ? 1.561 -9.477 -10.305 1 90.94 78 ARG B N 1
ATOM 2494 C CA . ARG B 1 78 ? 1.966 -8.211 -9.703 1 90.94 78 ARG B CA 1
ATOM 2495 C C . ARG B 1 78 ? 0.814 -7.215 -9.703 1 90.94 78 ARG B C 1
ATOM 2497 O O . ARG B 1 78 ? 0.561 -6.551 -8.695 1 90.94 78 ARG B O 1
ATOM 2504 N N . LEU B 1 79 ? 0.135 -7.164 -10.805 1 87.69 79 LEU B N 1
ATOM 2505 C CA . LEU B 1 79 ? -0.983 -6.234 -10.914 1 87.69 79 LEU B CA 1
ATOM 2506 C C . LEU B 1 79 ? -2.088 -6.602 -9.93 1 87.69 79 LEU B C 1
ATOM 2508 O O . LEU B 1 79 ? -2.609 -5.734 -9.219 1 87.69 79 LEU B O 1
ATOM 2512 N N . PHE B 1 80 ? -2.424 -7.844 -9.875 1 89.5 80 PHE B N 1
ATOM 2513 C CA . PHE B 1 80 ? -3.494 -8.258 -8.977 1 89.5 80 PHE B CA 1
ATOM 2514 C C . PHE B 1 80 ? -3.104 -8.016 -7.527 1 89.5 80 PHE B C 1
ATOM 2516 O O . PHE B 1 80 ? -3.908 -7.527 -6.734 1 89.5 80 PHE B O 1
ATOM 2523 N N . LEU B 1 81 ? -1.925 -8.398 -7.164 1 94.12 81 LEU B N 1
ATOM 2524 C CA . LEU B 1 81 ? -1.445 -8.273 -5.789 1 94.12 81 LEU B CA 1
ATOM 2525 C C . LEU B 1 81 ? -1.391 -6.809 -5.363 1 94.12 81 LEU B C 1
ATOM 2527 O O . LEU B 1 81 ? -1.858 -6.457 -4.277 1 94.12 81 LEU B O 1
ATOM 2531 N N . THR B 1 82 ? -0.948 -5.922 -6.223 1 93.62 82 THR B N 1
ATOM 2532 C CA . THR B 1 82 ? -0.672 -4.551 -5.82 1 93.62 82 THR B CA 1
ATOM 2533 C C . THR B 1 82 ? -1.909 -3.674 -6 1 93.62 82 THR B C 1
ATOM 2535 O O . THR B 1 82 ? -2.102 -2.701 -5.266 1 93.62 82 THR B O 1
ATOM 2538 N N . GLN B 1 83 ? -2.809 -4.086 -6.945 1 91.06 83 GLN B N 1
ATOM 2539 C CA . GLN B 1 83 ? -3.891 -3.17 -7.301 1 91.06 83 GLN B CA 1
ATOM 2540 C C . GLN B 1 83 ? -5.234 -3.68 -6.785 1 91.06 83 GLN B C 1
ATOM 2542 O O . GLN B 1 83 ? -6.23 -2.957 -6.816 1 91.06 83 GLN B O 1
ATOM 2547 N N . GLN B 1 84 ? -5.254 -4.934 -6.316 1 92.38 84 GLN B N 1
ATOM 2548 C CA . GLN B 1 84 ? -6.516 -5.48 -5.828 1 92.38 84 GLN B CA 1
ATOM 2549 C C . GLN B 1 84 ? -6.355 -6.074 -4.434 1 92.38 84 GLN B C 1
ATOM 2551 O O . GLN B 1 84 ? -7.004 -5.633 -3.482 1 92.38 84 GLN B O 1
ATOM 2556 N N . LEU B 1 85 ? -5.41 -6.938 -4.348 1 96 85 LEU B N 1
ATOM 2557 C CA . LEU B 1 85 ? -5.348 -7.777 -3.16 1 96 85 LEU B CA 1
ATOM 2558 C C . LEU B 1 85 ? -4.879 -6.977 -1.949 1 96 85 LEU B C 1
ATOM 2560 O O . LEU B 1 85 ? -5.562 -6.945 -0.922 1 96 85 LEU B O 1
ATOM 2564 N N . PHE B 1 86 ? -3.764 -6.316 -2.096 1 96.94 86 PHE B N 1
ATOM 2565 C CA . PHE B 1 86 ? -3.18 -5.629 -0.95 1 96.94 86 PHE B CA 1
ATOM 2566 C C . PHE B 1 86 ? -4.074 -4.48 -0.493 1 96.94 86 PHE B C 1
ATOM 2568 O O . PHE B 1 86 ? -4.34 -4.332 0.701 1 96.94 86 PHE B O 1
ATOM 2575 N N . PRO B 1 87 ? -4.531 -3.594 -1.417 1 97.25 87 PRO B N 1
ATOM 2576 C CA . PRO B 1 87 ? -5.41 -2.527 -0.937 1 97.25 87 PRO B CA 1
ATOM 2577 C C . PRO B 1 87 ? -6.695 -3.061 -0.309 1 97.25 87 PRO B C 1
ATOM 2579 O O . PRO B 1 87 ? -7.172 -2.518 0.692 1 97.25 87 PRO B O 1
ATOM 2582 N N . THR B 1 88 ? -7.238 -4.109 -0.868 1 97.56 88 THR B N 1
ATOM 2583 C CA . THR B 1 88 ? -8.43 -4.711 -0.281 1 97.56 88 THR B CA 1
ATOM 2584 C C . THR B 1 88 ? -8.133 -5.262 1.11 1 97.56 88 THR B C 1
ATOM 2586 O O . THR B 1 88 ? -8.875 -5.004 2.059 1 97.56 88 THR B O 1
ATOM 2589 N N . TRP B 1 89 ? -7.074 -5.984 1.206 1 96.5 89 TRP B N 1
ATOM 2590 C CA . TRP B 1 89 ? -6.684 -6.527 2.502 1 96.5 89 TRP B CA 1
ATOM 2591 C C . TRP B 1 89 ? -6.496 -5.414 3.525 1 96.5 89 TRP B C 1
ATOM 2593 O O . TRP B 1 89 ? -6.891 -5.555 4.684 1 96.5 89 TRP B O 1
ATOM 2603 N N . THR B 1 90 ? -5.902 -4.324 3.16 1 95.06 90 THR B N 1
ATOM 2604 C CA . THR B 1 90 ? -5.648 -3.201 4.059 1 95.06 90 THR B CA 1
ATOM 2605 C C . THR B 1 90 ? -6.961 -2.633 4.594 1 95.06 90 THR B C 1
ATOM 2607 O O . THR B 1 90 ? -7.066 -2.305 5.777 1 95.06 90 THR B O 1
ATOM 2610 N N . LEU B 1 91 ? -7.93 -2.572 3.762 1 94.94 91 LEU B N 1
ATOM 2611 C CA . LEU B 1 91 ? -9.211 -1.985 4.152 1 94.94 91 LEU B CA 1
ATOM 2612 C C . LEU B 1 91 ? -10.047 -2.984 4.945 1 94.94 91 LEU B C 1
ATOM 2614 O O . LEU B 1 91 ? -10.898 -2.59 5.742 1 94.94 91 LEU B O 1
ATOM 2618 N N . LEU B 1 92 ? -9.773 -4.281 4.727 1 94.56 92 LEU B N 1
ATOM 2619 C CA . LEU B 1 92 ? -10.695 -5.277 5.258 1 94.56 92 LEU B CA 1
ATOM 2620 C C . LEU B 1 92 ? -9.961 -6.293 6.125 1 94.56 92 LEU B C 1
ATOM 2622 O O . LEU B 1 92 ? -10.367 -7.453 6.211 1 94.56 92 LEU B O 1
ATOM 2626 N N . GLN B 1 93 ? -8.906 -5.941 6.719 1 88.44 93 GLN B N 1
ATOM 2627 C CA . GLN B 1 93 ? -8.07 -6.863 7.484 1 88.44 93 GLN B CA 1
ATOM 2628 C C . GLN B 1 93 ? -8.867 -7.531 8.602 1 88.44 93 GLN B C 1
ATOM 2630 O O . GLN B 1 93 ? -8.555 -8.648 9.008 1 88.44 93 GLN B O 1
ATOM 2635 N N . ASP B 1 94 ? -9.969 -6.902 9.016 1 84.62 94 ASP B N 1
ATOM 2636 C CA . ASP B 1 94 ? -10.766 -7.418 10.117 1 84.62 94 ASP B CA 1
ATOM 2637 C C . ASP B 1 94 ? -11.625 -8.602 9.672 1 84.62 94 ASP B C 1
ATOM 2639 O O . ASP B 1 94 ? -12.031 -9.422 10.492 1 84.62 94 ASP B O 1
ATOM 2643 N N . VAL B 1 95 ? -11.914 -8.695 8.398 1 92.75 95 VAL B N 1
ATOM 2644 C CA . VAL B 1 95 ? -12.852 -9.719 7.953 1 92.75 95 VAL B CA 1
ATOM 2645 C C . VAL B 1 95 ? -12.219 -10.555 6.84 1 92.75 95 VAL B C 1
ATOM 2647 O O . VAL B 1 95 ? -12.914 -11.305 6.148 1 92.75 95 VAL B O 1
ATOM 2650 N N . MET B 1 96 ? -10.953 -10.398 6.617 1 94 96 MET B N 1
ATOM 2651 C CA . MET B 1 96 ? -10.258 -11.117 5.555 1 94 96 MET B CA 1
ATOM 2652 C C . MET B 1 96 ? -8.977 -11.766 6.078 1 94 96 MET B C 1
ATOM 2654 O O . MET B 1 96 ? -8.18 -11.117 6.754 1 94 96 MET B O 1
ATOM 2658 N N . GLU B 1 97 ? -8.82 -13.023 5.859 1 94.56 97 GLU B N 1
ATOM 2659 C CA . GLU B 1 97 ? -7.582 -13.742 6.125 1 94.56 97 GLU B CA 1
ATOM 2660 C C . GLU B 1 97 ? -6.879 -14.133 4.828 1 94.56 97 GLU B C 1
ATOM 2662 O O . GLU B 1 97 ? -7.469 -14.781 3.965 1 94.56 97 GLU B O 1
ATOM 2667 N N . LEU B 1 98 ? -5.621 -13.75 4.738 1 95.56 98 LEU B N 1
ATOM 2668 C CA . LEU B 1 98 ? -4.934 -13.891 3.459 1 95.56 98 LEU B CA 1
ATOM 2669 C C . LEU B 1 98 ? -3.816 -14.922 3.549 1 95.56 98 LEU B C 1
ATOM 2671 O O . LEU B 1 98 ? -3.047 -14.922 4.512 1 95.56 98 LEU B O 1
ATOM 2675 N N . THR B 1 99 ? -3.791 -15.812 2.637 1 95.12 99 THR B N 1
ATOM 2676 C CA . THR B 1 99 ? -2.689 -16.75 2.408 1 95.12 99 THR B CA 1
ATOM 2677 C C . THR B 1 99 ? -2.053 -16.5 1.043 1 95.12 99 THR B C 1
ATOM 2679 O O . THR B 1 99 ? -2.752 -16.438 0.029 1 95.12 99 THR B O 1
ATOM 2682 N N . LEU B 1 100 ? -0.735 -16.359 1.032 1 96.5 100 LEU B N 1
ATOM 2683 C CA . LEU B 1 100 ? 0.009 -16.188 -0.21 1 96.5 100 LEU B CA 1
ATOM 2684 C C . LEU B 1 100 ? 0.832 -17.438 -0.53 1 96.5 100 LEU B C 1
ATOM 2686 O O . LEU B 1 100 ? 1.494 -17.984 0.35 1 96.5 100 LEU B O 1
ATOM 2690 N N . VAL B 1 101 ? 0.728 -17.875 -1.752 1 95.06 101 VAL B N 1
ATOM 2691 C CA . VAL B 1 101 ? 1.476 -19.047 -2.213 1 95.06 101 VAL B CA 1
ATOM 2692 C C . VAL B 1 101 ? 2.301 -18.672 -3.443 1 95.06 101 VAL B C 1
ATOM 2694 O O . VAL B 1 101 ? 1.885 -18.922 -4.578 1 95.06 101 VAL B O 1
ATOM 2697 N N . PRO B 1 102 ? 3.516 -18.156 -3.229 1 95.94 102 PRO B N 1
ATOM 2698 C CA . PRO B 1 102 ? 4.379 -17.812 -4.363 1 95.94 102 PRO B CA 1
ATOM 2699 C C . PRO B 1 102 ? 5.031 -19.047 -4.996 1 95.94 102 PRO B C 1
ATOM 2701 O O . PRO B 1 102 ? 5.992 -19.594 -4.445 1 95.94 102 PRO B O 1
ATOM 2704 N N . TYR B 1 103 ? 4.578 -19.531 -6.09 1 91.31 103 TYR B N 1
ATOM 2705 C CA . TYR B 1 103 ? 5.09 -20.719 -6.777 1 91.31 103 TYR B CA 1
ATOM 2706 C C . TYR B 1 103 ? 4.785 -20.656 -8.266 1 91.31 103 TYR B C 1
ATOM 2708 O O . TYR B 1 103 ? 5.652 -20.938 -9.102 1 91.31 103 TYR B O 1
ATOM 2716 N N . GLY B 1 104 ? 3.566 -20.281 -8.555 1 84.12 104 GLY B N 1
ATOM 2717 C CA . GLY B 1 104 ? 3.123 -20.203 -9.938 1 84.12 104 GLY B CA 1
ATOM 2718 C C . GLY B 1 104 ? 3.18 -21.531 -10.664 1 84.12 104 GLY B C 1
ATOM 2719 O O . GLY B 1 104 ? 2.756 -22.562 -10.125 1 84.12 104 GLY B O 1
ATOM 2720 N N . ASN B 1 105 ? 3.619 -21.422 -11.891 1 78 105 ASN B N 1
ATOM 2721 C CA . ASN B 1 105 ? 3.73 -22.625 -12.719 1 78 105 ASN B CA 1
ATOM 2722 C C . ASN B 1 105 ? 5.121 -23.25 -12.617 1 78 105 ASN B C 1
ATOM 2724 O O . ASN B 1 105 ? 5.57 -23.922 -13.547 1 78 105 ASN B O 1
ATOM 2728 N N . THR B 1 106 ? 5.719 -22.984 -11.578 1 76.62 106 THR B N 1
ATOM 2729 C CA . THR B 1 106 ? 7.051 -23.516 -11.328 1 76.62 106 THR B CA 1
ATOM 2730 C C . THR B 1 106 ? 7.027 -25.047 -11.367 1 76.62 106 THR B C 1
ATOM 2732 O O . THR B 1 106 ? 6.043 -25.672 -10.969 1 76.62 106 THR B O 1
ATOM 2735 N N . GLN B 1 107 ? 8.031 -25.594 -11.961 1 79.12 107 GLN B N 1
ATOM 2736 C CA . GLN B 1 107 ? 8.188 -27.047 -12.016 1 79.12 107 GLN B CA 1
ATOM 2737 C C . GLN B 1 107 ? 9.438 -27.5 -11.258 1 79.12 107 GLN B C 1
ATOM 2739 O O . GLN B 1 107 ? 10.477 -26.844 -11.328 1 79.12 107 GLN B O 1
ATOM 2744 N N . GLU B 1 108 ? 9.18 -28.484 -10.43 1 78.88 108 GLU B N 1
ATOM 2745 C CA . GLU B 1 108 ? 10.336 -29.062 -9.75 1 78.88 108 GLU B CA 1
ATOM 2746 C C . GLU B 1 108 ? 11.086 -30.031 -10.648 1 78.88 108 GLU B C 1
ATOM 2748 O O . GLU B 1 108 ? 10.477 -30.859 -11.328 1 78.88 108 GLU B O 1
ATOM 2753 N N . LEU B 1 109 ? 12.422 -29.797 -10.672 1 75.06 109 LEU B N 1
ATOM 2754 C CA . LEU B 1 109 ? 13.266 -30.672 -11.477 1 75.06 109 LEU B CA 1
ATOM 2755 C C . LEU B 1 109 ? 13.906 -31.75 -10.609 1 75.06 109 LEU B C 1
ATOM 2757 O O . LEU B 1 109 ? 14.195 -31.516 -9.438 1 75.06 109 LEU B O 1
ATOM 2761 N N . GLN B 1 110 ? 13.836 -33.188 -10.891 1 65.75 110 GLN B N 1
ATOM 2762 C CA . GLN B 1 110 ? 14.367 -34.312 -10.141 1 65.75 110 GLN B CA 1
ATOM 2763 C C . GLN B 1 110 ? 15.867 -34.188 -9.93 1 65.75 110 GLN B C 1
ATOM 2765 O O . GLN B 1 110 ? 16.406 -34.688 -8.93 1 65.75 110 GLN B O 1
ATOM 2770 N N . ASN B 1 111 ? 16.688 -34 -10.773 1 57.81 111 ASN B N 1
ATOM 2771 C CA . ASN B 1 111 ? 18.125 -34.25 -10.609 1 57.81 111 ASN B CA 1
ATOM 2772 C C . ASN B 1 111 ? 18.828 -33.062 -9.953 1 57.81 111 ASN B C 1
ATOM 2774 O O . ASN B 1 111 ? 20.031 -33.125 -9.695 1 57.81 111 ASN B O 1
ATOM 2778 N N . ALA B 1 112 ? 18.781 -31.781 -10.312 1 57 112 ALA B N 1
ATOM 2779 C CA . ALA B 1 112 ? 19.797 -30.766 -10.602 1 57 112 ALA B CA 1
ATOM 2780 C C . ALA B 1 112 ? 20.016 -29.859 -9.398 1 57 112 ALA B C 1
ATOM 2782 O O . ALA B 1 112 ? 19.219 -29.859 -8.453 1 57 112 ALA B O 1
ATOM 2783 N N . THR B 1 113 ? 21.062 -29.156 -9.133 1 57.38 113 THR B N 1
ATOM 2784 C CA . THR B 1 113 ? 21.5 -28.031 -8.312 1 57.38 113 THR B CA 1
ATOM 2785 C C . THR B 1 113 ? 20.469 -26.891 -8.352 1 57.38 113 THR B C 1
ATOM 2787 O O . THR B 1 113 ? 20.406 -26.078 -7.434 1 57.38 113 THR B O 1
ATOM 2790 N N . ALA B 1 114 ? 19.703 -26.922 -9.375 1 60.19 114 ALA B N 1
ATOM 2791 C CA . ALA B 1 114 ? 18.594 -25.984 -9.547 1 60.19 114 ALA B CA 1
ATOM 2792 C C . ALA B 1 114 ? 17.266 -26.719 -9.695 1 60.19 114 ALA B C 1
ATOM 2794 O O . ALA B 1 114 ? 16.797 -26.922 -10.812 1 60.19 114 ALA B O 1
ATOM 2795 N N . PRO B 1 115 ? 16.688 -27.047 -8.602 1 78.56 115 PRO B N 1
ATOM 2796 C CA . PRO B 1 115 ? 15.617 -28.031 -8.617 1 78.56 115 PRO B CA 1
ATOM 2797 C C . PRO B 1 115 ? 14.297 -27.469 -9.125 1 78.56 115 PRO B C 1
ATOM 2799 O O . PRO B 1 115 ? 13.32 -28.219 -9.289 1 78.56 115 PRO B O 1
ATOM 2802 N N . PHE B 1 116 ? 14.367 -26.047 -9.461 1 85 116 PHE B N 1
ATOM 2803 C CA . PHE B 1 116 ? 13.102 -25.469 -9.891 1 85 116 PHE B CA 1
ATOM 2804 C C . PHE B 1 116 ? 13.258 -24.75 -11.227 1 85 116 PHE B C 1
ATOM 2806 O O . PHE B 1 116 ? 14.273 -24.078 -11.461 1 85 116 PHE B O 1
ATOM 2813 N N . SER B 1 117 ? 12.336 -24.906 -12.102 1 87.12 117 SER B N 1
ATOM 2814 C CA . SER B 1 117 ? 12.219 -24.156 -13.344 1 87.12 117 SER B CA 1
ATOM 2815 C C . SER B 1 117 ? 10.984 -23.25 -13.328 1 87.12 117 SER B C 1
ATOM 2817 O O . SER B 1 117 ? 9.883 -23.703 -13.031 1 87.12 117 SER B O 1
ATOM 2819 N N . CYS B 1 118 ? 11.211 -22 -13.617 1 87.88 118 CYS B N 1
ATOM 2820 C CA . CYS B 1 118 ? 10.141 -21 -13.516 1 87.88 118 CYS B CA 1
ATOM 2821 C C . CYS B 1 118 ? 9.844 -20.375 -14.875 1 87.88 118 CYS B C 1
ATOM 2823 O O . CYS B 1 118 ? 10.727 -20.281 -15.727 1 87.88 118 CYS B O 1
ATOM 2825 N N . GLN B 1 119 ? 8.664 -19.969 -15.07 1 82.38 119 GLN B N 1
ATOM 2826 C CA . GLN B 1 119 ? 8.172 -19.422 -16.328 1 82.38 119 GLN B CA 1
ATOM 2827 C C . GLN B 1 119 ? 8.961 -18.172 -16.719 1 82.38 119 GLN B C 1
ATOM 2829 O O . GLN B 1 119 ? 9.25 -17.969 -17.906 1 82.38 119 GLN B O 1
ATOM 2834 N N . HIS B 1 120 ? 9.305 -17.375 -15.727 1 84.94 120 HIS B N 1
ATOM 2835 C CA . HIS B 1 120 ? 10.023 -16.141 -16 1 84.94 120 HIS B CA 1
ATOM 2836 C C . HIS B 1 120 ? 11.5 -16.266 -15.633 1 84.94 120 HIS B C 1
ATOM 2838 O O . HIS B 1 120 ? 12.109 -15.289 -15.18 1 84.94 120 HIS B O 1
ATOM 2844 N N . GLY B 1 121 ? 12 -17.484 -15.656 1 87.06 121 GLY B N 1
ATOM 2845 C CA . GLY B 1 121 ? 13.43 -17.719 -15.516 1 87.06 121 GLY B CA 1
ATOM 2846 C C . GLY B 1 121 ? 13.867 -17.859 -14.062 1 87.06 121 GLY B C 1
ATOM 2847 O O . GLY B 1 121 ? 13.023 -17.953 -13.164 1 87.06 121 GLY B O 1
ATOM 2848 N N . GLU B 1 122 ? 15.195 -17.828 -13.93 1 88.31 122 GLU B N 1
ATOM 2849 C CA . GLU B 1 122 ? 15.82 -18.109 -12.641 1 88.31 122 GLU B CA 1
ATOM 2850 C C . GLU B 1 122 ? 15.469 -17.031 -11.625 1 88.31 122 GLU B C 1
ATOM 2852 O O . GLU B 1 122 ? 15.32 -17.312 -10.43 1 88.31 122 GLU B O 1
ATOM 2857 N N . ALA B 1 123 ? 15.367 -15.82 -12.039 1 90.12 123 ALA B N 1
ATOM 2858 C CA . ALA B 1 123 ? 15.039 -14.719 -11.148 1 90.12 123 ALA B CA 1
ATOM 2859 C C . ALA B 1 123 ? 13.68 -14.922 -10.492 1 90.12 123 ALA B C 1
ATOM 2861 O O . ALA B 1 123 ? 13.492 -14.586 -9.32 1 90.12 123 ALA B O 1
ATOM 2862 N N . GLU B 1 124 ? 12.789 -15.445 -11.242 1 91.62 124 GLU B N 1
ATOM 2863 C CA . GLU B 1 124 ? 11.469 -15.734 -10.688 1 91.62 124 GLU B CA 1
ATOM 2864 C C . GLU B 1 124 ? 11.555 -16.812 -9.609 1 91.62 124 GLU B C 1
ATOM 2866 O O . GLU B 1 124 ? 10.906 -16.719 -8.57 1 91.62 124 GLU B O 1
ATOM 2871 N N . CYS B 1 125 ? 12.312 -17.906 -9.914 1 92.12 125 CYS B N 1
ATOM 2872 C CA . CYS B 1 125 ? 12.484 -18.969 -8.93 1 92.12 125 CYS B CA 1
ATOM 2873 C C . CYS B 1 125 ? 13.094 -18.422 -7.645 1 92.12 125 CYS B C 1
ATOM 2875 O O . CYS B 1 125 ? 12.648 -18.766 -6.547 1 92.12 125 CYS B O 1
ATOM 2877 N N . GLN B 1 126 ? 14.062 -17.594 -7.832 1 93.19 126 GLN B N 1
ATOM 2878 C CA . GLN B 1 126 ? 14.719 -17 -6.668 1 93.19 126 GLN B CA 1
ATOM 2879 C C . GLN B 1 126 ? 13.758 -16.125 -5.887 1 93.19 126 GLN B C 1
ATOM 2881 O O . GLN B 1 126 ? 13.727 -16.156 -4.656 1 93.19 126 GLN B O 1
ATOM 2886 N N . SER B 1 127 ? 13.008 -15.32 -6.578 1 95.25 127 SER B N 1
ATOM 2887 C CA . SER B 1 127 ? 12.07 -14.414 -5.918 1 95.25 127 SER B CA 1
ATOM 2888 C C . SER B 1 127 ? 10.953 -15.188 -5.23 1 95.25 127 SER B C 1
ATOM 2890 O O . SER B 1 127 ? 10.531 -14.828 -4.125 1 95.25 127 SER B O 1
ATOM 2892 N N . ASN B 1 128 ? 10.469 -16.203 -5.906 1 95.5 128 ASN B N 1
ATOM 2893 C CA . ASN B 1 128 ? 9.484 -17.078 -5.266 1 95.5 128 ASN B CA 1
ATOM 2894 C C . ASN B 1 128 ? 10 -17.641 -3.945 1 95.5 128 ASN B C 1
ATOM 2896 O O . ASN B 1 128 ? 9.305 -17.594 -2.93 1 95.5 128 ASN B O 1
ATOM 2900 N N . MET B 1 129 ? 11.172 -18.156 -4.023 1 95.75 129 MET B N 1
ATOM 2901 C CA . MET B 1 129 ? 11.773 -18.75 -2.84 1 95.75 129 MET B CA 1
ATOM 2902 C C . MET B 1 129 ? 11.992 -17.703 -1.75 1 95.75 129 MET B C 1
ATOM 2904 O O . MET B 1 129 ? 11.734 -17.969 -0.573 1 95.75 129 MET B O 1
ATOM 2908 N N . MET B 1 130 ? 12.445 -16.594 -2.102 1 97.31 130 MET B N 1
ATOM 2909 C CA . MET B 1 130 ? 12.672 -15.5 -1.149 1 97.31 130 MET B CA 1
ATOM 2910 C C . MET B 1 130 ? 11.359 -15.078 -0.494 1 97.31 130 MET B C 1
ATOM 2912 O O . MET B 1 130 ? 11.305 -14.859 0.719 1 97.31 130 MET B O 1
ATOM 2916 N N . GLU B 1 131 ? 10.344 -14.906 -1.282 1 98.06 131 GLU B N 1
ATOM 2917 C CA . GLU B 1 131 ? 9.039 -14.555 -0.735 1 98.06 131 GLU B CA 1
ATOM 2918 C C . GLU B 1 131 ? 8.508 -15.648 0.185 1 98.06 131 GLU B C 1
ATOM 2920 O O . GLU B 1 131 ? 7.883 -15.359 1.209 1 98.06 131 GLU B O 1
ATOM 2925 N N . ALA B 1 132 ? 8.75 -16.922 -0.192 1 97.81 132 ALA B N 1
ATOM 2926 C CA . ALA B 1 132 ? 8.383 -18.016 0.699 1 97.81 132 ALA B CA 1
ATOM 2927 C C . ALA B 1 132 ? 9.094 -17.891 2.045 1 97.81 132 ALA B C 1
ATOM 2929 O O . ALA B 1 132 ? 8.477 -18.078 3.096 1 97.81 132 ALA B O 1
ATOM 2930 N N . CYS B 1 133 ? 10.375 -17.578 2.029 1 98.5 133 CYS B N 1
ATOM 2931 C CA . CYS B 1 133 ? 11.164 -17.406 3.244 1 98.5 133 CYS B CA 1
ATOM 2932 C C . CYS B 1 133 ? 10.664 -16.219 4.055 1 98.5 133 CYS B C 1
ATOM 2934 O O . CYS B 1 133 ? 10.609 -16.281 5.285 1 98.5 133 CYS B O 1
ATOM 2936 N N . ILE B 1 134 ? 10.273 -15.164 3.387 1 98.31 134 ILE B N 1
ATOM 2937 C CA . ILE B 1 134 ? 9.75 -13.977 4.059 1 98.31 134 ILE B CA 1
ATOM 2938 C C . ILE B 1 134 ? 8.43 -14.312 4.742 1 98.31 134 ILE B C 1
ATOM 2940 O O . ILE B 1 134 ? 8.203 -13.93 5.895 1 98.31 134 ILE B O 1
ATOM 2944 N N . LEU B 1 135 ? 7.574 -15.062 4.086 1 98 135 LEU B N 1
ATOM 2945 C CA . LEU B 1 135 ? 6.316 -15.5 4.68 1 98 135 LEU B CA 1
ATOM 2946 C C . LEU B 1 135 ? 6.566 -16.328 5.938 1 98 135 LEU B C 1
ATOM 2948 O O . LEU B 1 135 ? 5.797 -16.25 6.895 1 98 135 LEU B O 1
ATOM 2952 N N . HIS B 1 136 ? 7.621 -17.047 5.938 1 97.56 136 HIS B N 1
ATOM 2953 C CA . HIS B 1 136 ? 7.957 -17.938 7.043 1 97.56 136 HIS B CA 1
ATOM 2954 C C . HIS B 1 136 ? 8.562 -17.156 8.203 1 97.56 136 HIS B C 1
ATOM 2956 O O . HIS B 1 136 ? 8.32 -17.484 9.367 1 97.56 136 HIS B O 1
ATOM 2962 N N . LEU B 1 137 ? 9.32 -16.125 7.945 1 97.62 137 LEU B N 1
ATOM 2963 C CA . LEU B 1 137 ? 10.195 -15.523 8.953 1 97.62 137 LEU B CA 1
ATOM 2964 C C . LEU B 1 137 ? 9.602 -14.227 9.484 1 97.62 137 LEU B C 1
ATOM 2966 O O . LEU B 1 137 ? 9.852 -13.852 10.633 1 97.62 137 LEU B O 1
ATOM 2970 N N . ALA B 1 138 ? 8.828 -13.477 8.672 1 95.12 138 ALA B N 1
ATOM 2971 C CA . ALA B 1 138 ? 8.562 -12.078 8.969 1 95.12 138 ALA B CA 1
ATOM 2972 C C . ALA B 1 138 ? 7.246 -11.914 9.719 1 95.12 138 ALA B C 1
ATOM 2974 O O . ALA B 1 138 ? 6.895 -10.805 10.141 1 95.12 138 ALA B O 1
ATOM 2975 N N . GLY B 1 139 ? 6.473 -12.969 9.883 1 90.88 139 GLY B N 1
ATOM 2976 C CA . GLY B 1 139 ? 5.238 -12.875 10.648 1 90.88 139 GLY B CA 1
ATOM 2977 C C . GLY B 1 139 ? 4.258 -11.867 10.086 1 90.88 139 GLY B C 1
ATOM 2978 O O . GLY B 1 139 ? 3.963 -11.883 8.891 1 90.88 139 GLY B O 1
ATOM 2979 N N . PRO B 1 140 ? 3.762 -10.961 10.922 1 86.81 140 PRO B N 1
ATOM 2980 C CA . PRO B 1 140 ? 2.711 -10.023 10.516 1 86.81 140 PRO B CA 1
ATOM 2981 C C . PRO B 1 140 ? 3.186 -9.031 9.461 1 86.81 140 PRO B C 1
ATOM 2983 O O . PRO B 1 140 ? 2.365 -8.422 8.766 1 86.81 140 PRO B O 1
ATOM 2986 N N . ALA B 1 141 ? 4.477 -8.852 9.328 1 91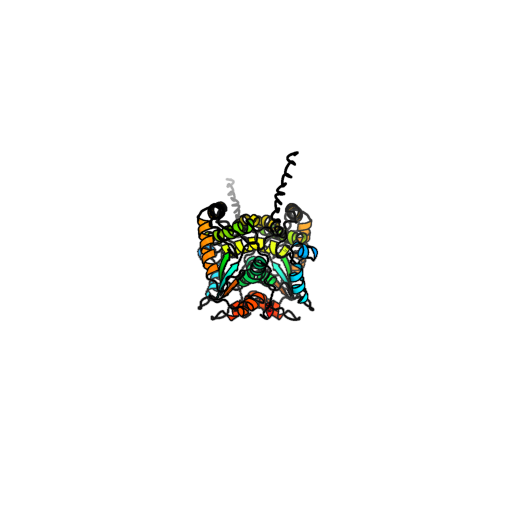.88 141 ALA B N 1
ATOM 2987 C CA . ALA B 1 141 ? 5.012 -7.859 8.398 1 91.88 141 ALA B CA 1
ATOM 2988 C C . ALA B 1 141 ? 5.133 -8.438 6.992 1 91.88 141 ALA B C 1
ATOM 2990 O O . ALA B 1 141 ? 5.434 -7.719 6.039 1 91.88 141 ALA B O 1
ATOM 2991 N N . SER B 1 142 ? 4.883 -9.758 6.797 1 95.81 142 SER B N 1
ATOM 2992 C CA . SER B 1 142 ? 5.164 -10.461 5.547 1 95.81 142 SER B CA 1
ATOM 2993 C C . SER B 1 142 ? 4.438 -9.812 4.375 1 95.81 142 SER B C 1
ATOM 2995 O O . SER B 1 142 ? 5.031 -9.594 3.316 1 95.81 142 SER B O 1
ATOM 2997 N N . LEU B 1 143 ? 3.189 -9.453 4.621 1 95.25 143 LEU B N 1
ATOM 2998 C CA . LEU B 1 143 ? 2.393 -8.969 3.502 1 95.25 143 LEU B CA 1
ATOM 2999 C C . LEU B 1 143 ? 2.877 -7.594 3.049 1 95.25 143 LEU B C 1
ATOM 3001 O O . LEU B 1 143 ? 2.891 -7.297 1.851 1 95.25 143 LEU B O 1
ATOM 3005 N N . GLN B 1 144 ? 3.271 -6.734 3.992 1 95.12 144 GLN B N 1
ATOM 3006 C CA . GLN B 1 144 ? 3.824 -5.43 3.641 1 95.12 144 GLN B CA 1
ATOM 3007 C C . GLN B 1 144 ? 5.109 -5.578 2.83 1 95.12 144 GLN B C 1
ATOM 3009 O O . GLN B 1 144 ? 5.324 -4.852 1.857 1 95.12 144 GLN B O 1
ATOM 3014 N N . ILE B 1 145 ? 5.918 -6.535 3.207 1 96.69 145 ILE B N 1
ATOM 3015 C CA . ILE B 1 145 ? 7.199 -6.758 2.541 1 96.69 145 ILE B CA 1
ATOM 3016 C C . ILE B 1 145 ? 6.957 -7.273 1.124 1 96.69 145 ILE B C 1
ATOM 3018 O O . ILE B 1 145 ? 7.566 -6.785 0.167 1 96.69 145 ILE B O 1
ATOM 3022 N N . ILE B 1 146 ? 6.102 -8.234 1.003 1 97.81 146 ILE B N 1
ATOM 3023 C CA . ILE B 1 146 ? 5.828 -8.828 -0.299 1 97.81 146 ILE B CA 1
ATOM 3024 C C . ILE B 1 146 ? 5.188 -7.793 -1.22 1 97.81 146 ILE B C 1
ATOM 3026 O O . ILE B 1 146 ? 5.543 -7.695 -2.396 1 97.81 146 ILE B O 1
ATOM 3030 N N . HIS B 1 147 ? 4.238 -7.043 -0.719 1 97.12 147 HIS B N 1
ATOM 3031 C CA . HIS B 1 147 ? 3.676 -5.949 -1.51 1 97.12 147 HIS B CA 1
ATOM 3032 C C . HIS B 1 147 ? 4.766 -4.988 -1.971 1 97.12 147 HIS B C 1
ATOM 3034 O O . HIS B 1 147 ? 4.777 -4.562 -3.129 1 97.12 147 HIS B O 1
ATOM 3040 N N . CYS B 1 148 ? 5.598 -4.613 -1.058 1 96.56 148 CYS B N 1
ATOM 3041 C CA . CYS B 1 148 ? 6.723 -3.732 -1.356 1 96.56 148 CYS B CA 1
ATOM 3042 C C . CYS B 1 148 ? 7.562 -4.293 -2.496 1 96.56 148 CYS B C 1
ATOM 3044 O O . CYS B 1 148 ? 7.887 -3.576 -3.445 1 96.56 148 CYS B O 1
ATOM 3046 N N . MET B 1 149 ? 7.914 -5.516 -2.508 1 96.5 149 MET B N 1
ATOM 3047 C CA . MET B 1 149 ? 8.719 -6.176 -3.533 1 96.5 149 MET B CA 1
ATOM 3048 C C . MET B 1 149 ? 7.988 -6.18 -4.875 1 96.5 149 MET B C 1
ATOM 3050 O O . MET B 1 149 ? 8.547 -5.766 -5.891 1 96.5 149 MET B O 1
ATOM 3054 N N . GLU B 1 150 ? 6.723 -6.578 -4.812 1 95.62 150 GLU B N 1
ATOM 3055 C CA . GLU B 1 150 ? 5.949 -6.762 -6.039 1 95.62 150 GLU B CA 1
ATOM 3056 C C . GLU B 1 150 ? 5.547 -5.418 -6.645 1 95.62 150 GLU B C 1
ATOM 3058 O O . GLU B 1 150 ? 5.176 -5.348 -7.816 1 95.62 150 GLU B O 1
ATOM 3063 N N . ALA B 1 151 ? 5.598 -4.375 -5.863 1 95 151 ALA B N 1
ATOM 3064 C CA . ALA B 1 151 ? 5.258 -3.037 -6.336 1 95 151 ALA B CA 1
ATOM 3065 C C . ALA B 1 151 ? 6.496 -2.309 -6.852 1 95 151 ALA B C 1
ATOM 3067 O O . ALA B 1 151 ? 6.387 -1.245 -7.469 1 95 151 ALA B O 1
ATOM 3068 N N . ALA B 1 152 ? 7.637 -2.879 -6.605 1 93 152 ALA B N 1
ATOM 3069 C CA . ALA B 1 152 ? 8.883 -2.236 -7.016 1 93 152 ALA B CA 1
ATOM 3070 C C . ALA B 1 152 ? 9.195 -2.525 -8.484 1 93 152 ALA B C 1
ATOM 3072 O O . ALA B 1 152 ? 8.602 -3.426 -9.078 1 93 152 ALA B O 1
ATOM 3073 N N . ALA B 1 153 ? 10.109 -1.679 -9.023 1 87.5 153 ALA B N 1
ATOM 3074 C CA . ALA B 1 153 ? 10.562 -1.921 -10.391 1 87.5 153 ALA B CA 1
ATOM 3075 C C . ALA B 1 153 ? 11.328 -3.234 -10.492 1 87.5 153 ALA B C 1
ATOM 3077 O O . ALA B 1 153 ? 11.109 -4.023 -11.414 1 87.5 153 ALA B O 1
ATOM 3078 N N . HIS B 1 154 ? 12.258 -3.453 -9.531 1 90.31 154 HIS B N 1
ATOM 3079 C CA . HIS B 1 154 ? 13.094 -4.641 -9.5 1 90.31 154 HIS B CA 1
ATOM 3080 C C . HIS B 1 154 ? 12.859 -5.449 -8.227 1 90.31 154 HIS B C 1
ATOM 3082 O O . HIS B 1 154 ? 13.445 -5.152 -7.18 1 90.31 154 HIS B O 1
ATOM 3088 N N . ILE B 1 155 ? 12.18 -6.547 -8.352 1 93.19 155 ILE B N 1
ATOM 3089 C CA . ILE B 1 155 ? 11.625 -7.289 -7.227 1 93.19 155 ILE B CA 1
ATOM 3090 C C . ILE B 1 155 ? 12.75 -7.832 -6.352 1 93.19 155 ILE B C 1
ATOM 3092 O O . ILE B 1 155 ? 12.742 -7.66 -5.133 1 93.19 155 ILE B O 1
ATOM 3096 N N . LEU B 1 156 ? 13.773 -8.461 -6.98 1 93.56 156 LEU B N 1
ATOM 3097 C CA . LEU B 1 156 ? 14.836 -9.086 -6.199 1 93.56 156 LEU B CA 1
ATOM 3098 C C . LEU B 1 156 ? 15.664 -8.031 -5.465 1 93.56 156 LEU B C 1
ATOM 3100 O O . LEU B 1 156 ? 15.992 -8.203 -4.289 1 93.56 156 LEU B O 1
ATOM 3104 N N . GLN B 1 157 ? 15.922 -6.965 -6.137 1 92.75 157 GLN B N 1
ATOM 3105 C CA . GLN B 1 157 ? 16.703 -5.887 -5.535 1 92.75 157 GLN B CA 1
ATOM 3106 C C . GLN B 1 157 ? 15.914 -5.188 -4.434 1 92.75 157 GLN B C 1
ATOM 3108 O O . GLN B 1 157 ? 16.5 -4.578 -3.537 1 92.75 157 GLN B O 1
ATOM 3113 N N . ALA B 1 158 ? 14.625 -5.266 -4.527 1 96.19 158 ALA B N 1
ATOM 3114 C CA . ALA B 1 158 ? 13.758 -4.582 -3.572 1 96.19 158 ALA B CA 1
ATOM 3115 C C . ALA B 1 158 ? 13.648 -5.359 -2.264 1 96.19 158 ALA B C 1
ATOM 3117 O O . ALA B 1 158 ? 13.242 -4.812 -1.237 1 96.19 158 ALA B O 1
ATOM 3118 N N . ALA B 1 159 ? 14.031 -6.594 -2.248 1 97.12 159 ALA B N 1
ATOM 3119 C CA . ALA B 1 159 ? 13.766 -7.488 -1.125 1 97.12 159 ALA B CA 1
ATOM 3120 C C . ALA B 1 159 ? 14.398 -6.957 0.159 1 97.12 159 ALA B C 1
ATOM 3122 O O . ALA B 1 159 ? 13.719 -6.797 1.173 1 97.12 159 ALA B O 1
ATOM 3123 N N . ARG B 1 160 ? 15.672 -6.66 0.115 1 96.56 160 ARG B N 1
ATOM 3124 C CA . ARG B 1 160 ? 16.375 -6.258 1.329 1 96.56 160 ARG B CA 1
ATOM 3125 C C . ARG B 1 160 ? 15.844 -4.926 1.854 1 96.56 160 ARG B C 1
ATOM 3127 O O . ARG B 1 160 ? 15.469 -4.82 3.021 1 96.56 160 ARG B O 1
ATOM 3134 N N . PRO B 1 161 ? 15.758 -3.879 1.007 1 96 161 PRO B N 1
ATOM 3135 C CA . PRO B 1 161 ? 15.18 -2.639 1.531 1 96 161 PRO B CA 1
ATOM 3136 C C . PRO B 1 161 ? 13.766 -2.826 2.07 1 96 161 PRO B C 1
ATOM 3138 O O . PRO B 1 161 ? 13.383 -2.189 3.057 1 96 161 PRO B O 1
ATOM 3141 N N . CYS B 1 162 ? 12.953 -3.648 1.473 1 96.5 162 CYS B N 1
ATOM 3142 C CA . CYS B 1 162 ? 11.586 -3.869 1.932 1 96.5 162 CYS B CA 1
ATOM 3143 C C . CYS B 1 162 ? 11.57 -4.523 3.309 1 96.5 162 CYS B C 1
ATOM 3145 O O . CYS B 1 162 ? 10.773 -4.145 4.172 1 96.5 162 CYS B O 1
ATOM 3147 N N . VAL B 1 163 ? 12.453 -5.48 3.514 1 96.25 163 VAL B N 1
ATOM 3148 C CA . VAL B 1 163 ? 12.555 -6.121 4.82 1 96.25 163 VAL B CA 1
ATOM 3149 C C . VAL B 1 163 ? 12.992 -5.094 5.863 1 96.25 163 VAL B C 1
ATOM 3151 O O . VAL B 1 163 ? 12.406 -5.008 6.945 1 96.25 163 VAL B O 1
ATOM 3154 N N . GLU B 1 164 ? 13.938 -4.281 5.539 1 93.81 164 GLU B N 1
ATOM 3155 C CA . GLU B 1 164 ? 14.477 -3.299 6.473 1 93.81 164 GLU B CA 1
ATOM 3156 C C . GLU B 1 164 ? 13.453 -2.221 6.801 1 93.81 164 GLU B C 1
ATOM 3158 O O . GLU B 1 164 ? 13.422 -1.697 7.918 1 93.81 164 GLU B O 1
ATOM 3163 N N . LEU B 1 165 ? 12.617 -1.94 5.871 1 93 165 LEU B N 1
ATOM 3164 C CA . LEU B 1 165 ? 11.602 -0.905 6.047 1 93 165 LEU B CA 1
ATOM 3165 C C . LEU B 1 165 ? 10.469 -1.398 6.941 1 93 165 LEU B C 1
ATOM 3167 O O . LEU B 1 165 ? 10.016 -0.673 7.828 1 93 165 LEU B O 1
ATOM 3171 N N . TYR B 1 166 ? 10.031 -2.658 6.758 1 92.88 166 TYR B N 1
ATOM 3172 C CA . TYR B 1 166 ? 8.75 -3.062 7.324 1 92.88 166 TYR B CA 1
ATOM 3173 C C . TYR B 1 166 ? 8.945 -4.086 8.438 1 92.88 166 TYR B C 1
ATOM 3175 O O . TYR B 1 166 ? 8.023 -4.348 9.219 1 92.88 166 TYR B O 1
ATOM 3183 N N . ALA B 1 167 ? 10.07 -4.68 8.492 1 91.44 167 ALA B N 1
ATOM 3184 C CA . ALA B 1 167 ? 10.438 -5.59 9.57 1 91.44 167 ALA B CA 1
ATOM 3185 C C . ALA B 1 167 ? 11.867 -5.348 10.023 1 91.44 167 ALA B C 1
ATOM 3187 O O . ALA B 1 167 ? 12.727 -6.223 9.898 1 91.44 167 ALA B O 1
ATOM 3188 N N . PRO B 1 168 ? 12.07 -4.211 10.711 1 87.75 168 PRO B N 1
ATOM 3189 C CA . PRO B 1 168 ? 13.453 -3.848 11.031 1 87.75 168 PRO B CA 1
ATOM 3190 C C . PRO B 1 168 ? 14.094 -4.812 12.023 1 87.75 168 PRO B C 1
ATOM 3192 O O . PRO B 1 168 ? 15.328 -4.883 12.109 1 87.75 168 PRO B O 1
ATOM 3195 N N . VAL B 1 169 ? 13.328 -5.57 12.727 1 87.81 169 VAL B N 1
ATOM 3196 C CA . VAL B 1 169 ? 13.867 -6.504 13.711 1 87.81 169 VAL B CA 1
ATOM 3197 C C . VAL B 1 169 ? 14.336 -7.781 13.008 1 87.81 169 VAL B C 1
ATOM 3199 O O . VAL B 1 169 ? 15.094 -8.562 13.578 1 87.81 169 VAL B O 1
ATOM 3202 N N . LEU B 1 170 ? 13.852 -8.062 11.844 1 93.19 170 LEU B N 1
ATOM 3203 C CA . LEU B 1 170 ? 14.273 -9.219 11.07 1 93.19 170 LEU B CA 1
ATOM 3204 C C . LEU B 1 170 ? 15.578 -8.938 10.336 1 93.19 170 LEU B C 1
ATOM 3206 O O . LEU B 1 170 ? 15.641 -8.047 9.484 1 93.19 170 LEU B O 1
ATOM 3210 N N . ARG B 1 171 ? 16.641 -9.727 10.68 1 95.88 171 ARG B N 1
ATOM 3211 C CA . ARG B 1 171 ? 17.922 -9.555 10.008 1 95.88 171 ARG B CA 1
ATOM 3212 C C . ARG B 1 171 ? 17.875 -10.078 8.578 1 95.88 171 ARG B C 1
ATOM 3214 O O . ARG B 1 171 ? 17.422 -11.203 8.344 1 95.88 171 ARG B O 1
ATOM 3221 N N . TRP B 1 172 ? 18.359 -9.32 7.691 1 96.62 172 TRP B N 1
ATOM 3222 C CA . TRP B 1 172 ? 18.391 -9.688 6.281 1 96.62 172 TRP B CA 1
ATOM 3223 C C . TRP B 1 172 ? 19.141 -11.008 6.086 1 96.62 172 TRP B C 1
ATOM 3225 O O . TRP B 1 172 ? 18.75 -11.828 5.25 1 96.62 172 TRP B O 1
ATOM 3235 N N . ALA B 1 173 ? 20.172 -11.234 6.809 1 97.56 173 ALA B N 1
ATOM 3236 C CA . ALA B 1 173 ? 20.984 -12.445 6.699 1 97.56 173 ALA B CA 1
ATOM 3237 C C . ALA B 1 173 ? 20.125 -13.695 6.922 1 97.56 173 ALA B C 1
ATOM 3239 O O . ALA B 1 173 ? 20.375 -14.734 6.312 1 97.56 173 ALA B O 1
ATOM 3240 N N . ALA B 1 174 ? 19.172 -13.602 7.828 1 97.75 174 ALA B N 1
ATOM 3241 C CA . ALA B 1 174 ? 18.297 -14.734 8.07 1 97.75 174 ALA B CA 1
ATOM 3242 C C . ALA B 1 174 ? 17.484 -15.086 6.828 1 97.75 174 ALA B C 1
ATOM 3244 O O . ALA B 1 174 ? 17.266 -16.266 6.523 1 97.75 174 ALA B O 1
ATOM 3245 N N . VAL B 1 175 ? 17.016 -14.102 6.059 1 97.88 175 VAL B N 1
ATOM 3246 C CA . VAL B 1 175 ? 16.281 -14.305 4.82 1 97.88 175 VAL B CA 1
ATOM 3247 C C . VAL B 1 175 ? 17.188 -14.938 3.77 1 97.88 175 VAL B C 1
ATOM 3249 O O . VAL B 1 175 ? 16.766 -15.859 3.057 1 97.88 175 VAL B O 1
ATOM 3252 N N . GLU B 1 176 ? 18.422 -14.484 3.709 1 97.31 176 GLU B N 1
ATOM 3253 C CA . GLU B 1 176 ? 19.375 -15.016 2.746 1 97.31 176 GLU B CA 1
ATOM 3254 C C . GLU B 1 176 ? 19.672 -16.484 3.029 1 97.31 176 GLU B C 1
ATOM 3256 O O . GLU B 1 176 ? 19.719 -17.312 2.109 1 97.31 176 GLU B O 1
ATOM 3261 N N . VAL B 1 177 ? 19.922 -16.797 4.262 1 97.25 177 VAL B N 1
ATOM 3262 C CA . VAL B 1 177 ? 20.234 -18.172 4.664 1 97.25 177 VAL B CA 1
ATOM 3263 C C . VAL B 1 177 ? 19.047 -19.078 4.348 1 97.25 177 VAL B C 1
ATOM 3265 O O . VAL B 1 177 ? 19.219 -20.188 3.83 1 97.25 177 VAL B O 1
ATOM 3268 N N . CYS B 1 178 ? 17.859 -18.656 4.625 1 97.62 178 CYS B N 1
ATOM 3269 C CA . CYS B 1 178 ? 16.656 -19.406 4.316 1 97.62 178 CYS B CA 1
ATOM 3270 C C . CYS B 1 178 ? 16.531 -19.656 2.818 1 97.62 178 CYS B C 1
ATOM 3272 O O . CYS B 1 178 ? 16.234 -20.766 2.387 1 97.62 178 CYS B O 1
ATOM 3274 N N . THR B 1 179 ? 16.797 -18.656 2.002 1 96.06 179 THR B N 1
ATOM 3275 C CA . THR B 1 179 ? 16.625 -18.703 0.555 1 96.06 179 THR B CA 1
ATOM 3276 C C . THR B 1 179 ? 17.672 -19.625 -0.081 1 96.06 179 THR B C 1
ATOM 3278 O O . THR B 1 179 ? 17.375 -20.344 -1.039 1 96.06 179 THR B O 1
ATOM 3281 N N . ALA B 1 180 ? 18.844 -19.578 0.414 1 91.62 180 ALA B N 1
ATOM 3282 C CA . ALA B 1 180 ? 19.938 -20.344 -0.163 1 91.62 180 ALA B CA 1
ATOM 3283 C C . ALA B 1 180 ? 19.953 -21.781 0.371 1 91.62 180 ALA B C 1
ATOM 3285 O O . ALA B 1 180 ? 20.547 -22.672 -0.243 1 91.62 180 ALA B O 1
ATOM 3286 N N . GLY B 1 181 ? 19.312 -21.984 1.46 1 84.88 181 GLY B N 1
ATOM 3287 C CA . GLY B 1 181 ? 19.453 -23.266 2.141 1 84.88 181 GLY B CA 1
ATOM 3288 C C . GLY B 1 181 ? 18.297 -24.203 1.862 1 84.88 181 GLY B C 1
ATOM 3289 O O . GLY B 1 181 ? 17.484 -23.953 0.965 1 84.88 181 GLY B O 1
ATOM 3290 N N . GLY B 1 182 ? 18.359 -25.281 2.631 1 88.25 182 GLY B N 1
ATOM 3291 C CA . GLY B 1 182 ? 17.375 -26.344 2.492 1 88.25 182 GLY B CA 1
ATOM 3292 C C . GLY B 1 182 ? 15.977 -25.922 2.865 1 88.25 182 GLY B C 1
ATOM 3293 O O . GLY B 1 182 ? 15 -26.391 2.281 1 88.25 182 GLY B O 1
ATOM 3294 N N . ARG B 1 183 ? 15.867 -24.969 3.771 1 94.38 183 ARG B N 1
ATOM 3295 C CA . ARG B 1 183 ? 14.547 -24.531 4.211 1 94.38 183 ARG B CA 1
ATOM 3296 C C . ARG B 1 183 ? 13.766 -23.906 3.059 1 94.38 183 ARG B C 1
ATOM 3298 O O . ARG B 1 183 ? 12.57 -24.172 2.898 1 94.38 183 ARG B O 1
ATOM 3305 N N . GLY B 1 184 ? 14.375 -23.047 2.287 1 94.62 184 GLY B N 1
ATOM 3306 C CA . GLY B 1 184 ? 13.719 -22.469 1.124 1 94.62 184 GLY B CA 1
ATOM 3307 C C . GLY B 1 184 ? 13.172 -23.516 0.175 1 94.62 184 GLY B C 1
ATOM 3308 O O . GLY B 1 184 ? 12.031 -23.406 -0.293 1 94.62 184 GLY B O 1
ATOM 3309 N N . GLY B 1 185 ? 13.977 -24.5 -0.104 1 91.56 185 GLY B N 1
ATOM 3310 C CA . GLY B 1 185 ? 13.523 -25.594 -0.95 1 91.56 185 GLY B CA 1
ATOM 3311 C C . GLY B 1 185 ? 12.32 -26.328 -0.386 1 91.56 185 GLY B C 1
ATOM 3312 O O . GLY B 1 185 ? 11.406 -26.688 -1.126 1 91.56 185 GLY B O 1
ATOM 3313 N N . GLN B 1 186 ? 12.359 -26.578 0.9 1 94.62 186 GLN B N 1
ATOM 3314 C CA . GLN B 1 186 ? 11.242 -27.25 1.553 1 94.62 186 GLN B CA 1
ATOM 3315 C C . GLN B 1 186 ? 9.961 -26.422 1.446 1 94.62 186 GLN B C 1
ATOM 3317 O O . GLN B 1 186 ? 8.883 -26.953 1.202 1 94.62 186 GLN B O 1
ATOM 3322 N N . LEU B 1 187 ? 10.078 -25.141 1.652 1 96.5 187 LEU B N 1
ATOM 3323 C CA . LEU B 1 187 ? 8.93 -24.25 1.546 1 96.5 187 LEU B CA 1
ATOM 3324 C C . LEU B 1 187 ? 8.375 -24.25 0.125 1 96.5 187 LEU B C 1
ATOM 3326 O O . LEU B 1 187 ? 7.16 -24.281 -0.071 1 96.5 187 LEU B O 1
ATOM 3330 N N . MET B 1 188 ? 9.289 -24.234 -0.854 1 94 188 MET B N 1
ATOM 3331 C CA . MET B 1 188 ? 8.867 -24.281 -2.25 1 94 188 MET B CA 1
ATOM 3332 C C . MET B 1 188 ? 8.117 -25.578 -2.555 1 94 188 MET B C 1
ATOM 3334 O O . MET B 1 188 ? 7.125 -25.562 -3.285 1 94 188 MET B O 1
ATOM 3338 N N . ARG B 1 189 ? 8.562 -26.672 -2.002 1 92.94 189 ARG B N 1
ATOM 3339 C CA . ARG B 1 189 ? 7.875 -27.953 -2.209 1 92.94 189 ARG B CA 1
ATOM 3340 C C . ARG B 1 189 ? 6.492 -27.938 -1.566 1 92.94 189 ARG B C 1
ATOM 3342 O O . ARG B 1 189 ? 5.547 -28.516 -2.111 1 92.94 189 ARG B O 1
ATOM 3349 N N . THR B 1 190 ? 6.406 -27.344 -0.427 1 94.56 190 THR B N 1
ATOM 3350 C CA . THR B 1 190 ? 5.105 -27.188 0.216 1 94.56 190 THR B CA 1
ATOM 3351 C C . THR B 1 190 ? 4.156 -26.375 -0.668 1 94.56 190 THR B C 1
ATOM 3353 O O . THR B 1 190 ? 2.988 -26.734 -0.823 1 94.56 190 THR B O 1
ATOM 3356 N N . HIS B 1 191 ? 4.652 -25.312 -1.241 1 93.75 191 HIS B N 1
ATOM 3357 C CA . HIS B 1 191 ? 3.846 -24.484 -2.131 1 93.75 191 HIS B CA 1
ATOM 3358 C C . HIS B 1 191 ? 3.486 -25.234 -3.408 1 93.75 191 HIS B C 1
ATOM 3360 O O . HIS B 1 191 ? 2.396 -25.047 -3.955 1 93.75 191 HIS B O 1
ATOM 3366 N N . ALA B 1 192 ? 4.422 -26.016 -3.893 1 90.56 192 ALA B N 1
ATOM 3367 C CA . ALA B 1 192 ? 4.145 -26.875 -5.047 1 90.56 192 ALA B CA 1
ATOM 3368 C C . ALA B 1 192 ? 2.957 -27.781 -4.781 1 90.56 192 ALA B C 1
ATOM 3370 O O . ALA B 1 192 ? 2.07 -27.938 -5.625 1 90.56 192 ALA B O 1
ATOM 3371 N N . ALA B 1 193 ? 3.01 -28.453 -3.629 1 90.75 193 ALA B N 1
ATOM 3372 C CA . ALA B 1 193 ? 1.941 -29.375 -3.256 1 90.75 193 ALA B CA 1
ATOM 3373 C C . ALA B 1 193 ? 0.601 -28.656 -3.164 1 90.75 193 ALA B C 1
ATOM 3375 O O . ALA B 1 193 ? -0.422 -29.172 -3.625 1 90.75 193 ALA B O 1
ATOM 3376 N N . ARG B 1 194 ? 0.585 -27.484 -2.605 1 90.19 194 ARG B N 1
ATOM 3377 C CA . ARG B 1 194 ? -0.639 -26.703 -2.496 1 90.19 194 ARG B CA 1
ATOM 3378 C C . ARG B 1 194 ? -1.168 -26.312 -3.873 1 90.19 194 ARG B C 1
ATOM 3380 O O . ARG B 1 194 ? -2.377 -26.344 -4.113 1 90.19 194 ARG B O 1
ATOM 3387 N N . THR B 1 195 ? -0.263 -25.891 -4.688 1 88.5 195 THR B N 1
ATOM 3388 C CA . THR B 1 195 ? -0.643 -25.453 -6.031 1 88.5 195 THR B CA 1
ATOM 3389 C C . THR B 1 195 ? -1.192 -26.625 -6.84 1 88.5 195 THR B C 1
ATOM 3391 O O . THR B 1 195 ? -2.184 -26.484 -7.559 1 88.5 195 THR B O 1
ATOM 3394 N N . ARG B 1 196 ? -0.608 -27.781 -6.75 1 86.31 196 ARG B N 1
ATOM 3395 C CA . ARG B 1 196 ? -1.038 -28.984 -7.469 1 86.31 196 ARG B CA 1
ATOM 3396 C C . ARG B 1 196 ? -2.426 -29.422 -7.016 1 86.31 196 ARG B C 1
ATOM 3398 O O . ARG B 1 196 ? -3.166 -30.047 -7.785 1 86.31 196 ARG B O 1
ATOM 3405 N N . ALA B 1 197 ? -2.789 -29.094 -5.848 1 85.69 197 ALA B N 1
ATOM 3406 C CA . ALA B 1 197 ? -4.062 -29.531 -5.277 1 85.69 197 ALA B CA 1
ATOM 3407 C C . ALA B 1 197 ? -5.215 -28.672 -5.801 1 85.69 197 ALA B C 1
ATOM 3409 O O . ALA B 1 197 ? -6.383 -29.016 -5.625 1 85.69 197 ALA B O 1
ATOM 3410 N N . LEU B 1 198 ? -4.84 -27.562 -6.477 1 82.75 198 LEU B N 1
ATOM 3411 C CA . LEU B 1 198 ? -5.891 -26.703 -7.02 1 82.75 198 LEU B CA 1
ATOM 3412 C C . LEU B 1 198 ? -6.605 -27.391 -8.18 1 82.75 198 LEU B C 1
ATOM 3414 O O . LEU B 1 198 ? -6.004 -28.188 -8.898 1 82.75 198 LEU B O 1
ATOM 3418 N N . LYS B 1 199 ? -7.859 -27.094 -8.398 1 75.38 199 LYS B N 1
ATOM 3419 C CA . LYS B 1 199 ? -8.648 -27.562 -9.531 1 75.38 199 LYS B CA 1
ATOM 3420 C C . LYS B 1 199 ? -9.281 -26.406 -10.297 1 75.38 199 LYS B C 1
ATOM 3422 O O . LYS B 1 199 ? -10.211 -25.766 -9.805 1 75.38 199 LYS B O 1
ATOM 3427 N N . PRO B 1 200 ? -8.875 -26.031 -11.461 1 67.62 200 PRO B N 1
ATOM 3428 C CA . PRO B 1 200 ? -7.652 -26.406 -12.18 1 67.62 200 PRO B CA 1
ATOM 3429 C C . PRO B 1 200 ? -6.398 -25.75 -11.602 1 67.62 200 PRO B C 1
ATOM 3431 O O . PRO B 1 200 ? -6.496 -24.766 -10.867 1 67.62 200 PRO B O 1
ATOM 3434 N N . PRO B 1 201 ? -5.309 -26.266 -12.039 1 63.12 201 PRO B N 1
ATOM 3435 C CA . PRO B 1 201 ? -4.039 -25.75 -11.516 1 63.12 201 PRO B CA 1
ATOM 3436 C C . PRO B 1 201 ? -3.535 -24.531 -12.297 1 63.12 201 PRO B C 1
ATOM 3438 O O . PRO B 1 201 ? -2.809 -24.688 -13.281 1 63.12 201 PRO B O 1
ATOM 3441 N N . HIS B 1 202 ? -4.121 -23.391 -12.328 1 63.94 202 HIS B N 1
ATOM 3442 C CA . HIS B 1 202 ? -3.596 -22.25 -13.062 1 63.94 202 HIS B CA 1
ATOM 3443 C C . HIS B 1 202 ? -3.262 -21.094 -12.125 1 63.94 202 HIS B C 1
ATOM 3445 O O . HIS B 1 202 ? -3.834 -20.984 -11.039 1 63.94 202 HIS B O 1
ATOM 3451 N N . VAL B 1 203 ? -2.201 -20.344 -12.453 1 66.19 203 VAL B N 1
ATOM 3452 C CA . VAL B 1 203 ? -1.731 -19.156 -11.742 1 66.19 203 VAL B CA 1
ATOM 3453 C C . VAL B 1 203 ? -1.816 -17.938 -12.664 1 66.19 203 VAL B C 1
ATOM 3455 O O . VAL B 1 203 ? -1.633 -18.047 -13.875 1 66.19 203 VAL B O 1
ATOM 3458 N N . PRO B 1 204 ? -2.188 -16.844 -12.188 1 72.62 204 PRO B N 1
ATOM 3459 C CA . PRO B 1 204 ? -2.621 -16.594 -10.812 1 72.62 204 PRO B CA 1
ATOM 3460 C C . PRO B 1 204 ? -4.066 -17.016 -10.562 1 72.62 204 PRO B C 1
ATOM 3462 O O . PRO B 1 204 ? -4.918 -16.875 -11.445 1 72.62 204 PRO B O 1
ATOM 3465 N N . TRP B 1 205 ? -4.254 -17.703 -9.336 1 80.19 205 TRP B N 1
ATOM 3466 C CA . TRP B 1 205 ? -5.59 -18.094 -8.891 1 80.19 205 TRP B CA 1
ATOM 3467 C C . TRP B 1 205 ? -5.859 -17.578 -7.477 1 80.19 205 TRP B C 1
ATOM 3469 O O . TRP B 1 205 ? -4.938 -17.469 -6.664 1 80.19 205 TRP B O 1
ATOM 3479 N N . VAL B 1 206 ? -7.062 -17.172 -7.418 1 84.38 206 VAL B N 1
ATOM 3480 C CA . VAL B 1 206 ? -7.516 -16.797 -6.086 1 84.38 206 VAL B CA 1
ATOM 3481 C C . VAL B 1 206 ? -8.617 -17.75 -5.617 1 84.38 206 VAL B C 1
ATOM 3483 O O . VAL B 1 206 ? -9.547 -18.047 -6.371 1 84.38 206 VAL B O 1
ATOM 3486 N N . THR B 1 207 ? -8.484 -18.266 -4.492 1 87.25 207 THR B N 1
ATOM 3487 C CA . THR B 1 207 ? -9.547 -19.078 -3.898 1 87.25 207 THR B CA 1
ATOM 3488 C C . THR B 1 207 ? -10.195 -18.328 -2.73 1 87.25 207 THR B C 1
ATOM 3490 O O . THR B 1 207 ? -9.547 -17.531 -2.062 1 87.25 207 THR B O 1
ATOM 3493 N N . PHE B 1 208 ? -11.422 -18.625 -2.533 1 89.12 208 PHE B N 1
ATOM 3494 C CA . PHE B 1 208 ? -12.203 -18.062 -1.443 1 89.12 208 PHE B CA 1
ATOM 3495 C C . PHE B 1 208 ? -12.836 -19.156 -0.596 1 89.12 208 PHE B C 1
ATOM 3497 O O . PHE B 1 208 ? -13.609 -19.969 -1.103 1 89.12 208 PHE B O 1
ATOM 3504 N N . ASN B 1 209 ? -12.453 -19.141 0.667 1 88.75 209 ASN B N 1
ATOM 3505 C CA . ASN B 1 209 ? -12.891 -20.203 1.574 1 88.75 209 ASN B CA 1
ATOM 3506 C C . ASN B 1 209 ? -12.641 -21.578 0.98 1 88.75 209 ASN B C 1
ATOM 3508 O O . ASN B 1 209 ? -13.531 -22.438 1.009 1 88.75 209 ASN B O 1
ATOM 3512 N N . GLY B 1 210 ? -11.57 -21.703 0.305 1 81.75 210 GLY B N 1
ATOM 3513 C CA . GLY B 1 210 ? -11.125 -22.984 -0.21 1 81.75 210 GLY B CA 1
ATOM 3514 C C . GLY B 1 210 ? -11.75 -23.344 -1.546 1 81.75 210 GLY B C 1
ATOM 3515 O O . GLY B 1 210 ? -11.43 -24.375 -2.127 1 81.75 210 GLY B O 1
ATOM 3516 N N . GLU B 1 211 ? -12.609 -22.484 -2.008 1 80.19 211 GLU B N 1
ATOM 3517 C CA . GLU B 1 211 ? -13.32 -22.797 -3.248 1 80.19 211 GLU B CA 1
ATOM 3518 C C . GLU B 1 211 ? -12.828 -21.922 -4.395 1 80.19 211 GLU B C 1
ATOM 3520 O O . GLU B 1 211 ? -12.508 -20.734 -4.191 1 80.19 211 GLU B O 1
ATOM 3525 N N . LEU B 1 212 ? -12.758 -22.594 -5.539 1 77 212 LEU B N 1
ATOM 3526 C CA . LEU B 1 212 ? -12.398 -21.891 -6.77 1 77 212 LEU B CA 1
ATOM 3527 C C . LEU B 1 212 ? -13.555 -21.922 -7.766 1 77 212 LEU B C 1
ATOM 3529 O O . LEU B 1 212 ? -13.992 -22.984 -8.188 1 77 212 LEU B O 1
ATOM 3533 N N . ARG B 1 213 ? -14.094 -20.844 -8.031 1 77 213 ARG B N 1
ATOM 3534 C CA . ARG B 1 213 ? -15.141 -20.703 -9.039 1 77 213 ARG B CA 1
ATOM 3535 C C . ARG B 1 213 ? -14.812 -19.594 -10.023 1 77 213 ARG B C 1
ATOM 3537 O O . ARG B 1 213 ? -14.414 -18.5 -9.617 1 77 213 ARG B O 1
ATOM 3544 N N . GLU B 1 214 ? -14.93 -19.891 -11.266 1 75.31 214 GLU B N 1
ATOM 3545 C CA . GLU B 1 214 ? -14.602 -18.938 -12.32 1 75.31 214 GLU B CA 1
ATOM 3546 C C . GLU B 1 214 ? -15.375 -17.641 -12.164 1 75.31 214 GLU B C 1
ATOM 3548 O O . GLU B 1 214 ? -14.828 -16.547 -12.352 1 75.31 214 GLU B O 1
ATOM 3553 N N . GLU B 1 215 ? -16.641 -17.812 -11.875 1 77.62 215 GLU B N 1
ATOM 3554 C CA . GLU B 1 215 ? -17.469 -16.609 -11.719 1 77.62 215 GLU B CA 1
ATOM 3555 C C . GLU B 1 215 ? -16.953 -15.734 -10.578 1 77.62 215 GLU B C 1
ATOM 3557 O O . GLU B 1 215 ? -17 -14.508 -10.672 1 77.62 215 GLU B O 1
ATOM 3562 N N . VAL B 1 216 ? -16.422 -16.438 -9.641 1 82.44 216 VAL B N 1
ATOM 3563 C CA . VAL B 1 216 ? -15.93 -15.711 -8.477 1 82.44 216 VAL B CA 1
ATOM 3564 C C . VAL B 1 216 ? -14.617 -15.016 -8.82 1 82.44 216 VAL B C 1
ATOM 3566 O O . VAL B 1 216 ? -14.352 -13.914 -8.336 1 82.44 216 VAL B O 1
ATOM 3569 N N . GLN B 1 217 ? -13.883 -15.609 -9.719 1 81.06 217 GLN B N 1
ATOM 3570 C CA . GLN B 1 217 ? -12.625 -15.008 -10.156 1 81.06 217 GLN B CA 1
ATOM 3571 C C . GLN B 1 217 ? -12.883 -13.695 -10.898 1 81.06 217 GLN B C 1
ATOM 3573 O O . GLN B 1 217 ? -12.172 -12.711 -10.688 1 81.06 217 GLN B O 1
ATOM 3578 N N . ASP B 1 218 ? -13.836 -13.727 -11.75 1 83 218 ASP B N 1
ATOM 3579 C CA . ASP B 1 218 ? -14.172 -12.516 -12.492 1 83 218 ASP B CA 1
ATOM 3580 C C . ASP B 1 218 ? -14.641 -11.406 -11.555 1 83 218 ASP B C 1
ATOM 3582 O O . ASP B 1 218 ? -14.344 -10.234 -11.781 1 83 218 ASP B O 1
ATOM 3586 N N . ARG B 1 219 ? -15.375 -11.766 -10.57 1 87.25 219 ARG B N 1
ATOM 3587 C CA . ARG B 1 219 ? -15.82 -10.789 -9.578 1 87.25 219 ARG B CA 1
ATOM 3588 C C . ARG B 1 219 ? -14.641 -10.219 -8.805 1 87.25 219 ARG B C 1
ATOM 3590 O O . ARG B 1 219 ? -14.602 -9.016 -8.508 1 87.25 219 ARG B O 1
ATOM 3597 N N . ALA B 1 220 ? -13.672 -11.102 -8.508 1 87.38 220 ALA B N 1
ATOM 3598 C CA . ALA B 1 220 ? -12.492 -10.68 -7.766 1 87.38 220 ALA B CA 1
ATOM 3599 C C . ALA B 1 220 ? -11.656 -9.695 -8.586 1 87.38 220 ALA B C 1
ATOM 3601 O O . ALA B 1 220 ? -11.078 -8.75 -8.039 1 87.38 220 ALA B O 1
ATOM 3602 N N . LEU B 1 221 ? -11.641 -9.93 -9.891 1 82.69 221 LEU B N 1
ATOM 3603 C CA . LEU B 1 221 ? -10.891 -9.047 -10.773 1 82.69 221 LEU B CA 1
ATOM 3604 C C . LEU B 1 221 ? -11.594 -7.703 -10.922 1 82.69 221 LEU B C 1
ATOM 3606 O O . LEU B 1 221 ? -10.945 -6.676 -11.125 1 82.69 221 LEU B O 1
ATOM 3610 N N . GLY B 1 222 ? -12.875 -7.711 -10.805 1 84.88 222 GLY B N 1
ATOM 3611 C CA . GLY B 1 222 ? -13.633 -6.469 -10.836 1 84.88 222 GLY B CA 1
ATOM 3612 C C . GLY B 1 222 ? -13.5 -5.664 -9.555 1 84.88 222 GLY B C 1
ATOM 3613 O O . GLY B 1 222 ? -13.164 -4.48 -9.586 1 84.88 222 GLY B O 1
ATOM 3614 N N . SER B 1 223 ? -13.836 -6.352 -8.477 1 93.38 223 SER B N 1
ATOM 3615 C CA . SER B 1 223 ? -13.727 -5.73 -7.16 1 93.38 223 SER B CA 1
ATOM 3616 C C . SER B 1 223 ? -13.594 -6.781 -6.062 1 93.38 223 SER B C 1
ATOM 3618 O O . SER B 1 223 ? -14.586 -7.199 -5.469 1 93.38 223 SER B O 1
ATOM 3620 N N . LEU B 1 224 ? -12.352 -7.082 -5.754 1 95.31 224 LEU B N 1
ATOM 3621 C CA . LEU B 1 224 ? -12.102 -7.992 -4.641 1 95.31 224 LEU B CA 1
ATOM 3622 C C . LEU B 1 224 ? -12.719 -7.453 -3.352 1 95.31 224 LEU B C 1
ATOM 3624 O O . LEU B 1 224 ? -13.195 -8.227 -2.518 1 95.31 224 LEU B O 1
ATOM 3628 N N . PHE B 1 225 ? -12.781 -6.145 -3.223 1 97.12 225 PHE B N 1
ATOM 3629 C CA . PHE B 1 225 ? -13.344 -5.461 -2.061 1 97.12 225 PHE B CA 1
ATOM 3630 C C . PHE B 1 225 ? -14.805 -5.84 -1.862 1 97.12 225 PHE B C 1
ATOM 3632 O O . PHE B 1 225 ? -15.188 -6.316 -0.791 1 97.12 225 PHE B O 1
ATOM 3639 N N . HIS B 1 226 ? -15.594 -5.73 -2.908 1 96.56 226 HIS B N 1
ATOM 3640 C CA . HIS B 1 226 ? -17.016 -6.055 -2.822 1 96.56 226 HIS B CA 1
ATOM 3641 C C . HIS B 1 226 ? -17.219 -7.555 -2.639 1 96.56 226 HIS B C 1
ATOM 3643 O O . HIS B 1 226 ? -18.125 -7.973 -1.914 1 96.56 226 HIS B O 1
ATOM 3649 N N . LEU B 1 227 ? -16.422 -8.32 -3.301 1 95.31 227 LEU B N 1
ATOM 3650 C CA . LEU B 1 227 ? -16.547 -9.766 -3.186 1 95.31 227 LEU B CA 1
ATOM 3651 C C . LEU B 1 227 ? -16.344 -10.219 -1.744 1 95.31 227 LEU B C 1
ATOM 3653 O O . LEU B 1 227 ? -17.141 -10.992 -1.21 1 95.31 227 LEU B O 1
ATOM 3657 N N . VAL B 1 228 ? -15.281 -9.711 -1.061 1 96.5 228 VAL B N 1
ATOM 3658 C CA . VAL B 1 228 ? -14.984 -10.094 0.315 1 96.5 228 VAL B CA 1
ATOM 3659 C C . VAL B 1 228 ? -16.109 -9.609 1.237 1 96.5 228 VAL B C 1
ATOM 3661 O O . VAL B 1 228 ? -16.562 -10.352 2.113 1 96.5 228 VAL B O 1
ATOM 3664 N N . CYS B 1 229 ? -16.531 -8.398 1.03 1 96 229 CYS B N 1
ATOM 3665 C CA . CYS B 1 229 ? -17.641 -7.875 1.834 1 96 229 CYS B CA 1
ATOM 3666 C C . CYS B 1 229 ? -18.891 -8.734 1.673 1 96 229 CYS B C 1
ATOM 3668 O O . CYS B 1 229 ? -19.594 -9 2.648 1 96 229 CYS B O 1
ATOM 3670 N N . ASP B 1 230 ? -19.172 -9.203 0.476 1 95.5 230 ASP B N 1
ATOM 3671 C CA . ASP B 1 230 ? -20.344 -10.023 0.192 1 95.5 230 ASP B CA 1
ATOM 3672 C C . ASP B 1 230 ? -20.234 -11.398 0.848 1 95.5 230 ASP B C 1
ATOM 3674 O O . ASP B 1 230 ? -21.219 -11.945 1.34 1 95.5 230 ASP B O 1
ATOM 3678 N N . LEU B 1 231 ? -19.047 -11.945 0.819 1 94.62 231 LEU B N 1
ATOM 3679 C CA . LEU B 1 231 ? -18.828 -13.305 1.285 1 94.62 231 LEU B CA 1
ATOM 3680 C C . LEU B 1 231 ? -18.781 -13.367 2.809 1 94.62 231 LEU B C 1
ATOM 3682 O O . LEU B 1 231 ? -18.969 -14.43 3.4 1 94.62 231 LEU B O 1
ATOM 3686 N N . TYR B 1 232 ? -18.422 -12.266 3.408 1 95.25 232 TYR B N 1
ATOM 3687 C CA . TYR B 1 232 ? -18.344 -12.258 4.863 1 95.25 232 TYR B CA 1
ATOM 3688 C C . TYR B 1 232 ? -19.734 -12.438 5.48 1 95.25 232 TYR B C 1
ATOM 3690 O O . TYR B 1 232 ? -20.672 -11.727 5.113 1 95.25 232 TYR B O 1
ATOM 3698 N N . LYS B 1 233 ? -19.859 -13.328 6.492 1 94 233 LYS B N 1
ATOM 3699 C CA . LYS B 1 233 ? -21.172 -13.727 6.988 1 94 233 LYS B CA 1
ATOM 3700 C C . LYS B 1 233 ? -21.484 -13.062 8.328 1 94 233 LYS B C 1
ATOM 3702 O O . LYS B 1 233 ? -22.594 -13.188 8.844 1 94 233 LYS B O 1
ATOM 3707 N N . GLY B 1 234 ? -20.5 -12.43 8.953 1 91.62 234 GLY B N 1
ATOM 3708 C CA . GLY B 1 234 ? -20.75 -11.727 10.203 1 91.62 234 GLY B CA 1
ATOM 3709 C C . GLY B 1 234 ? -21.25 -10.312 10.008 1 91.62 234 GLY B C 1
ATOM 3710 O O . GLY B 1 234 ? -21.719 -9.961 8.922 1 91.62 234 GLY B O 1
ATOM 3711 N N . GLY B 1 235 ? -21.344 -9.602 11.148 1 89.81 235 GLY B N 1
ATOM 3712 C CA . GLY B 1 235 ? -21.641 -8.18 11.039 1 89.81 235 GLY B CA 1
ATOM 3713 C C . GLY B 1 235 ? -20.609 -7.418 10.219 1 89.81 235 GLY B C 1
ATOM 3714 O O . GLY B 1 235 ? -19.422 -7.426 10.547 1 89.81 235 GLY B O 1
ATOM 3715 N N . LYS B 1 236 ? -21.047 -6.773 9.219 1 91.06 236 LYS B N 1
ATOM 3716 C CA . LYS B 1 236 ? -20.156 -6.086 8.297 1 91.06 236 LYS B CA 1
ATOM 3717 C C . LYS B 1 236 ? -19.547 -4.84 8.945 1 91.06 236 LYS B C 1
ATOM 3719 O O . LYS B 1 236 ? -20.266 -4.059 9.578 1 91.06 236 LYS B O 1
ATOM 3724 N N . PRO B 1 237 ? -18.266 -4.699 8.812 1 90.88 237 PRO B N 1
ATOM 3725 C CA . PRO B 1 237 ? -17.609 -3.506 9.367 1 90.88 237 PRO B CA 1
ATOM 3726 C C . PRO B 1 237 ? -17.953 -2.234 8.594 1 90.88 237 PRO B C 1
ATOM 3728 O O . PRO B 1 237 ? -18.484 -2.309 7.484 1 90.88 237 PRO B O 1
ATOM 3731 N N . PRO B 1 238 ? -17.609 -1.087 9.148 1 89.69 238 PRO B N 1
ATOM 3732 C CA . PRO B 1 238 ? -17.844 0.185 8.461 1 89.69 238 PRO B CA 1
ATOM 3733 C C . PRO B 1 238 ? -17.188 0.24 7.082 1 89.69 238 PRO B C 1
ATOM 3735 O O . PRO B 1 238 ? -17.734 0.853 6.16 1 89.69 238 PRO B O 1
ATOM 3738 N N . ALA B 1 239 ? -16.094 -0.404 6.91 1 92.31 239 ALA B N 1
ATOM 3739 C CA . ALA B 1 239 ? -15.43 -0.441 5.605 1 92.31 239 ALA B CA 1
ATOM 3740 C C . ALA B 1 239 ? -16.359 -1.001 4.535 1 92.31 239 ALA B C 1
ATOM 3742 O O . ALA B 1 239 ? -16.359 -0.531 3.396 1 92.31 239 ALA B O 1
ATOM 3743 N N . CYS B 1 240 ? -17.188 -1.926 4.934 1 94.25 240 CYS B N 1
ATOM 3744 C CA . CYS B 1 240 ? -18.078 -2.582 3.988 1 94.25 240 CYS B CA 1
ATOM 3745 C C . CYS B 1 240 ? -19.375 -1.797 3.836 1 94.25 240 CYS B C 1
ATOM 3747 O O . CYS B 1 240 ? -20 -1.817 2.771 1 94.25 240 CYS B O 1
ATOM 3749 N N . THR B 1 241 ? -19.781 -1.16 4.902 1 93 241 THR B N 1
ATOM 3750 C CA . THR B 1 241 ? -21.125 -0.604 4.91 1 93 241 THR B CA 1
ATOM 3751 C C . THR B 1 241 ? -21.109 0.885 4.582 1 93 241 THR B C 1
ATOM 3753 O O . THR B 1 241 ? -22.125 1.459 4.195 1 93 241 THR B O 1
ATOM 3756 N N . GLY B 1 242 ? -19.984 1.502 4.879 1 91.31 242 GLY B N 1
ATOM 3757 C CA . GLY B 1 242 ? -19.891 2.947 4.734 1 91.31 242 GLY B CA 1
ATOM 3758 C C . GLY B 1 242 ? -20.406 3.695 5.957 1 91.31 242 GLY B C 1
ATOM 3759 O O . GLY B 1 242 ? -20.547 4.918 5.922 1 91.31 242 GLY B O 1
ATOM 3760 N N . ALA B 1 243 ? -20.641 3.006 6.977 1 89 243 ALA B N 1
ATOM 3761 C CA . ALA B 1 243 ? -21.109 3.643 8.203 1 89 243 ALA B CA 1
ATOM 3762 C C . ALA B 1 243 ? -20.062 4.602 8.766 1 89 243 ALA B C 1
ATOM 3764 O O . ALA B 1 243 ? -18.859 4.309 8.727 1 89 243 ALA B O 1
ATOM 3765 N N . PRO B 1 244 ? -20.516 5.723 9.211 1 86.38 244 PRO B N 1
ATOM 3766 C CA . PRO B 1 244 ? -19.562 6.684 9.781 1 86.38 244 PRO B CA 1
ATOM 3767 C C . PRO B 1 244 ? -18.906 6.184 11.07 1 86.38 244 PRO B C 1
ATOM 3769 O O . PRO B 1 244 ? -19.531 5.418 11.812 1 86.38 244 PRO B O 1
ATOM 3772 N N . VAL B 1 245 ? -17.688 6.52 11.219 1 81 245 VAL B N 1
ATOM 3773 C CA . VAL B 1 245 ? -16.938 6.199 12.43 1 81 245 VAL B CA 1
ATOM 3774 C C . VAL B 1 245 ? -16.391 7.484 13.055 1 81 245 VAL B C 1
ATOM 3776 O O . VAL B 1 245 ? -15.852 8.344 12.344 1 81 245 VAL B O 1
ATOM 3779 N N . ARG B 1 246 ? -16.672 7.684 14.258 1 74.19 246 ARG B N 1
ATOM 3780 C CA . ARG B 1 246 ? -16.078 8.797 15 1 74.19 246 ARG B CA 1
ATOM 3781 C C . ARG B 1 246 ? -14.844 8.352 15.773 1 74.19 246 ARG B C 1
ATOM 3783 O O . ARG B 1 246 ? -14.938 7.516 16.672 1 74.19 246 ARG B O 1
ATOM 3790 N N . LEU B 1 247 ? -13.703 8.523 15.156 1 66.75 247 LEU B N 1
ATOM 3791 C CA . LEU B 1 247 ? -12.477 8.164 15.867 1 66.75 247 LEU B CA 1
ATOM 3792 C C . LEU B 1 247 ? -11.93 9.367 16.641 1 66.75 247 LEU B C 1
ATOM 3794 O O . LEU B 1 247 ? -12.188 10.516 16.266 1 66.75 247 LEU B O 1
ATOM 3798 N N . ASP B 1 248 ? -11.391 9.023 17.766 1 62 248 ASP B N 1
ATOM 3799 C CA . ASP B 1 248 ? -10.711 10.086 18.5 1 62 248 ASP B CA 1
ATOM 3800 C C . ASP B 1 248 ? -9.648 10.758 17.641 1 62 248 ASP B C 1
ATOM 3802 O O . ASP B 1 248 ? -8.695 10.109 17.203 1 62 248 ASP B O 1
ATOM 3806 N N . ARG B 1 249 ? -9.961 11.859 17.266 1 59.53 249 ARG B N 1
ATOM 3807 C CA . ARG B 1 249 ? -9.125 12.602 16.328 1 59.53 249 ARG B CA 1
ATOM 3808 C C . ARG B 1 249 ? -7.914 13.211 17.031 1 59.53 249 ARG B C 1
ATOM 3810 O O . ARG B 1 249 ? -7.164 13.984 16.438 1 59.53 249 ARG B O 1
ATOM 3817 N N . SER B 1 250 ? -7.836 12.914 18.312 1 60.31 250 SER B N 1
ATOM 3818 C CA . SER B 1 250 ? -6.746 13.516 19.078 1 60.31 250 SER B CA 1
ATOM 3819 C C . SER B 1 250 ? -5.414 12.836 18.766 1 60.31 250 SER B C 1
ATOM 3821 O O . SER B 1 250 ? -4.414 13.07 19.438 1 60.31 250 SER B O 1
ATOM 3823 N N . LEU B 1 251 ? -5.398 12.148 17.75 1 62.5 251 LEU B N 1
ATOM 3824 C CA . LEU B 1 251 ? -4.211 11.32 17.562 1 62.5 251 LEU B CA 1
ATOM 3825 C C . LEU B 1 251 ? -3.107 12.109 16.859 1 62.5 251 LEU B C 1
ATOM 3827 O O . LEU B 1 251 ? -2.055 11.555 16.531 1 62.5 251 LEU B O 1
ATOM 3831 N N . CYS B 1 252 ? -3.354 13.383 16.672 1 70.62 252 CYS B N 1
ATOM 3832 C CA . CYS B 1 252 ? -2.223 14.172 16.203 1 70.62 252 CYS B CA 1
ATOM 3833 C C . CYS B 1 252 ? -1.801 15.188 17.266 1 70.62 252 CYS B C 1
ATOM 3835 O O . CYS B 1 252 ? -2.646 15.781 17.922 1 70.62 252 CYS B O 1
#

Radius of gyration: 28.08 Å; Cα contacts (8 Å, |Δi|>4): 779; chains: 2; bounding box: 62×104×132 Å

Secondary structure (DSSP, 8-state):
--------------------SS------SS-GGGTTSSHHHHHHTT-HHHHHHHHHT--SSPPEEEEEEE-TT-HHHHHHIIIIIHHHHHH-TTTEEEEEEETTT-EE-SSSS--EE-TTHHHHHHHHHHHHHHHHHSGGGHHHHHHHHHHSSSHHHHHHHHHHHH-TTS-HHHHHHHHHSHHHHHHHHHHHHHHHTSSS--SSEEEETTB--HHHHHHHHHHHHHHHHHH--SPPPHHHH--------TT-/--------------------SS------SS-GGGTTSSHHHHHHTT-HHHHHHHHHT--SSPPEEEEEEE-TT-HHHHHHIIIIIHHHHHH-TTTEEEEEEETTT-EE-SSSSS-EE-TTHHHHHHHHHHHHHHHHHSGGGHHHHHHHHHHSSSHHHHHHHHHHHH-TTS-HHHHHHHHHSHHHHHHHHHHHHHHHTSSS--SSEEEETTB--HHHHHHHHHHHHHHHHHH--SPPPHHHH-------GGG-

InterPro domains:
  IPR003119 Saposin A-type domain [PS51110] (21-61)
  IPR004911 Gamma interferon inducible lysosomal thiol reductase GILT [PF03227] (66-164)
  IPR004911 Gamma interferon inducible lysosomal thiol reductase GILT [PTHR13234] (19-241)

Solvent-accessible surface area (backbone atoms only — not comparable to full-atom values): 27647 Å² total; per-residue (Å²): 134,82,78,73,80,72,80,78,78,75,76,73,74,76,72,70,72,76,70,74,65,76,76,78,77,74,77,39,83,55,23,64,90,41,36,68,72,37,71,68,44,7,55,68,50,71,37,43,68,60,40,49,57,53,52,70,67,54,61,94,43,77,49,38,38,36,35,40,37,20,31,46,86,28,57,43,35,32,47,42,43,58,49,37,48,48,29,33,43,57,56,34,53,78,46,43,40,80,44,80,37,50,42,42,80,47,38,79,42,90,50,83,92,62,36,64,46,33,89,74,35,69,65,22,45,51,39,14,26,38,51,46,28,37,56,71,71,47,57,90,35,22,62,61,26,50,47,46,15,53,45,22,31,50,42,72,75,30,42,60,61,25,36,52,42,54,34,66,85,56,58,63,66,59,47,50,51,29,41,74,36,68,59,16,54,52,50,45,50,52,37,47,54,55,47,65,70,39,77,74,69,60,55,67,35,64,27,50,70,85,40,68,48,71,72,55,46,26,23,39,66,20,12,38,53,47,47,51,53,68,67,37,80,47,83,75,49,36,55,67,70,38,41,65,35,88,66,82,72,74,43,91,135,81,80,72,80,73,81,79,78,74,77,75,75,75,71,70,71,75,72,75,65,78,77,78,76,74,78,40,84,54,24,64,91,42,37,69,71,38,71,68,42,7,54,65,51,71,38,42,69,60,42,49,57,55,53,68,68,54,64,94,43,79,50,38,38,36,36,41,36,20,31,46,87,28,56,42,34,32,46,44,44,56,49,37,47,48,32,33,43,57,55,34,53,80,46,41,40,81,44,80,36,49,43,40,79,46,39,80,47,90,85,54,100,61,38,62,48,34,90,74,36,69,66,22,45,51,39,14,26,39,51,47,29,36,56,70,70,48,56,91,35,23,63,62,27,51,46,46,15,52,46,21,30,48,42,72,76,29,42,58,60,26,36,53,42,55,34,68,84,56,58,64,65,60,47,50,51,30,40,75,35,68,60,15,55,52,50,47,51,52,35,47,55,56,46,67,68,40,78,73,69,59,54,68,33,63,28,50,71,86,40,66,47,70,72,56,46,26,25,40,67,20,11,38,53,47,48,50,53,67,66,34,82,46,84,75,51,36,56,70,70,36,41,65,34,88,67,81,74,74,44,90

Nearest PDB structures (foldseek):
  6nwx-assembly1_A  TM=9.090E-01  e=9.000E-18  Mus musculus
  3gn3-assembly1_A  TM=6.256E-01  e=9.517E-03  Pseudomonas syringae pv. tomato
  8xyt-assembly1_D  TM=6.904E-01  e=1.557E+00  synthetic construct
  1vgl-assembly2_D-3  TM=5.828E-01  e=1.238E+00  Thermosynechococcus vestitus BP-1
  5l71-assembly1_A  TM=6.474E-01  e=1.746E+00  Mus musculus

=== Feature glossary ===
The features interleaved in this record are:

— What the protein is —

Sequence gives the chain of amino acids in standard one-letter code (A=alanine, C=cysteine, …, Y=tyrosine), read N→C. It is the only feature that is directly encoded by the gene; all structural features are derived from the folded form of this sequence.

Database cross-references. InterPro integrates a dozen domain/family signature databases into unified entries with residue-range hits. GO terms attach function/process/location labels with evidence codes. CATH codes position the fold in a four-level structural taxonomy. Organism is the NCBI-taxonomy species name.

— Where its atoms are —

Atomic coordinates in PDBx/mmCIF format — the same representation the Protein Data Bank distributes. Each line of the _atom_site loop places one backbone atom in Cartesian space (units: ångströms, origin: arbitrary).

The six renders are orthographic views along the three Cartesian axes in both directions. Representation (cartoon, sticks, or surface) and color scheme (sequence-rainbow or by-chain) vary across proteins so the training set covers all the common visualization conventions.

— Local backbone conformation —

Eight-state secondary structure (DSSP): H is the canonical α-helix, G the tighter 3₁₀-helix, I the wider π-helix; E/B are β-structure, T and S are turns and bends, and '-' is everything else. DSSP derives these from the pattern of main-chain N–H···O=C hydrogen bonds, not from the sequence.

P-SEA three-state annotation labels each residue as helix, strand, or coil based purely on the geometry of the Cα trace. It serves as a fallback when the full backbone (and thus DSSP) is unavailable.

The φ/ψ torsion pair specifies the backbone conformation at each residue. φ rotates about the N–Cα bond, ψ about the Cα–C bond. Steric clashes forbid most of the (φ, ψ) plane — the allowed regions (α-helix basin, β-sheet basin, left-handed helix) are the Ramachandran-allowed regions.

— Global shape and packing —

The geometric summary reports three shape descriptors. Rg (radius of gyration) measures how spread out the Cα atoms are about their centre of mass; compact globular proteins have small Rg, elongated or unfolded ones large. Cα contacts (<8 Å, |i−j|>4) count long-range residue pairs in spatial proximity — high for tightly packed folds, near zero for rods or random coil. The bounding-box extents give the protein's footprint along x, y, z in Å.

Solvent-accessible surface area (SASA) is the area in Å² traced out by the centre of a 1.4 Å probe sphere (a water molecule) rolled over the protein's van der Waals surface (Shrake–Rupley / Lee–Richards construction). Buried residues have near-zero SASA; fully exposed residues can exceed 200 Å². The total SASA scales roughly with the number of surface residues.

The contact map is a binary N×N matrix image: pixel (i, j) is dark where Cα_i and Cα_j are within 8 Å and |i−j|>4. Because the |i−j|>4 filter removes local helical contacts, off-diagonal stripes parallel to the main diagonal indicate parallel β-sheets; stripes perpendicular to it indicate antiparallel β-sheets. The Ramachandran plot scatters every residue's (φ, ψ) pair against the sterically allowed regions. The PAE heatmap renders the predicted-aligned-error matrix.

— Structural neighborhood —

3Di is Foldseek's structural alphabet. Each residue is assigned one of twenty discrete states based on how its Cα sits relative to its spatial (not sequential) neighbors. Aligning 3Di strings finds structural homologs roughly as well as full 3D superposition, but orders of magnitude faster.

Nearest PDB neighbors are the top structural matches found by Foldseek when searching this structure against the entire Protein Data Bank. Each hit reports a TM-score (0 to 1; >0.5 almost always implies the same fold) and an E-value. These are *structural* homologs — they may share no detectable sequence similarity.

— Confidence and disorder —

For AlphaFold models, the B-factor field carries pLDDT — the model's own estimate of local accuracy on a 0–100 scale. Regions with pLDDT<50 should be treated as essentially unmodeled; they often correspond to intrinsically disordered segments.

Crystallographic B-factors measure how much each atom's electron density is smeared out, in Å². They rise in mobile loops and surface residues and fall in the buried interior. In AlphaFold models this column is repurposed to hold pLDDT instead.

Predicted aligned error is AlphaFold's pairwise confidence. Unlike pLDDT (per-residue), PAE is per-residue-pair and captures whether two parts of the structure are correctly placed relative to each other. Units are ångströms of expected positional error.